Protein AF-A0A1V1SZN3-F1 (afdb_monomer_lite)

Sequence (532 aa):
MAAAAGGSQAEHDRIVGGAGKQHTEREWNAMYPHIVRLYLGEQRILEEVMQIMETRYNFKATQSMYKKRIGRWQLHKYRRRKRPDQERAHSGEAGVEGIQIARRHDVALVPIVPRTSAATLPTQLTDVEIDQAAKILLSNMRQLTFMHKAPERGGAGAAEAVGLAPSGILAVSQLYVTFSLGSTLFAKGQGRLAGKAVRKAFLMLEDIIKNAHFGLDWLLLDLLYDFVTRGQEALYATLVAHLANVAGIVLPRHHPVNLIADQLLRYGRDDRGDVGTLLQRAYFSKVDAVQSDPEVRATLAAQNRRVREVLIPDNPPENMDEEISLVIQGIKATHYEVESQKGWAQKKRRRPQPKKPPSPPSSSSPSSSSSSSSSSSPSPPPPPPPFSPVPSFASISSAKHDNVLLPDFIQERTRRSLKRMAKPDPLTLGVADRLYFSEYSPELGEIYKLKARTYAHQRYGEWRAAARLQREMLAVMREKTAMDFWGIIRELWALEKLLVKTGAEAHELEAVRVEANERARALLDDIPDDAP

Secondary structure (DSSP, 8-state):
-------SSSSTTS-------PPPHHHHHHHHHHHHIIIIIS---HHHHHHHHHHHH-----HHHHHHHHHHTT--TT-----STTSSS----------------------------------PPPHHHHHHHHHHHHHHHHHHHHHT---S-STTHHHHHTT-SHHHHHHHHHHHHHHHHHHHHHHTT-HHHHHHHHHHHHHHHHHHHHH--TTHHHHHHHHHHHHHHTT-HHHHHHHHHHHHHHHHHHS-TT-HHHHHHHHHHHHHH-TTS-HHHHHHHHHHHHHHHHHH-HHHHHHHHHHHHHHHHHHS-SS--TT--HHHHHHHHHHHHHHHHHHHHHHHHHHHHTSPPPPPPPPPPPP--------------PPPPPPPPP---PPPP------PPP-----HHHHHHHHHHHHHSS---HHHHHHHHHHTTTTS-HHHHHHHHHHHHHHHHHHTT-HHHHHHHHHHHHHHHHHH-TT-HHHHHHHHHHHHHHHHHHT--HHHHHHHHHHHHHHHHHHHTTS-TT--

Structure (mmCIF, N/CA/C/O backbone):
data_AF-A0A1V1SZN3-F1
#
_entry.id   AF-A0A1V1SZN3-F1
#
loop_
_atom_site.group_PDB
_atom_site.id
_atom_site.type_symbol
_atom_site.label_atom_id
_atom_site.label_alt_id
_atom_site.label_comp_id
_atom_site.label_asym_id
_atom_site.label_entity_id
_atom_site.label_seq_id
_atom_site.pdbx_PDB_ins_code
_atom_site.Cartn_x
_atom_site.Cartn_y
_atom_site.Cartn_z
_atom_site.occupancy
_atom_site.B_iso_or_equiv
_atom_site.auth_seq_id
_atom_site.auth_comp_id
_atom_site.auth_asym_id
_atom_site.auth_atom_id
_atom_site.pdbx_PDB_model_num
ATOM 1 N N . MET A 1 1 ? 39.171 58.453 -59.959 1.00 40.62 1 MET A N 1
ATOM 2 C CA . MET A 1 1 ? 39.992 57.791 -58.923 1.00 40.62 1 MET A CA 1
ATOM 3 C C . MET A 1 1 ? 39.101 57.452 -57.745 1.00 40.62 1 MET A C 1
ATOM 5 O O . MET A 1 1 ? 38.942 58.248 -56.833 1.00 40.62 1 MET A O 1
ATOM 9 N N . ALA A 1 2 ? 38.450 56.298 -57.852 1.00 42.59 2 ALA A N 1
ATOM 10 C CA . ALA A 1 2 ? 37.610 55.695 -56.831 1.00 42.59 2 ALA A CA 1
ATOM 11 C C . ALA A 1 2 ? 38.363 54.498 -56.245 1.00 42.59 2 ALA A C 1
ATOM 13 O O . ALA A 1 2 ? 39.015 53.794 -57.013 1.00 42.59 2 ALA A O 1
ATOM 14 N N . ALA A 1 3 ? 38.247 54.304 -54.930 1.00 43.25 3 ALA A N 1
ATOM 15 C CA . ALA A 1 3 ? 38.244 53.028 -54.203 1.00 43.25 3 ALA A CA 1
ATOM 16 C C . ALA A 1 3 ? 38.846 53.228 -52.807 1.00 43.25 3 ALA A C 1
ATOM 18 O O . ALA A 1 3 ? 40.047 53.440 -52.691 1.00 43.25 3 ALA A O 1
ATOM 19 N N . ALA A 1 4 ? 38.008 53.136 -51.772 1.00 45.41 4 ALA A N 1
ATOM 20 C CA . ALA A 1 4 ? 38.314 52.488 -50.491 1.00 45.41 4 ALA A CA 1
ATOM 21 C C . ALA A 1 4 ? 37.190 52.786 -49.489 1.00 45.41 4 ALA A C 1
ATOM 23 O O . ALA A 1 4 ? 37.090 53.909 -49.011 1.00 45.41 4 ALA A O 1
ATOM 24 N N . ALA A 1 5 ? 36.360 51.781 -49.194 1.00 48.09 5 ALA A N 1
ATOM 25 C CA . ALA A 1 5 ? 35.774 51.511 -47.873 1.00 48.09 5 ALA A CA 1
ATOM 26 C C . ALA A 1 5 ? 34.674 50.449 -48.029 1.00 48.09 5 ALA A C 1
ATOM 28 O O . ALA A 1 5 ? 33.512 50.758 -48.274 1.00 48.09 5 ALA A O 1
ATOM 29 N N . GLY A 1 6 ? 35.049 49.179 -47.910 1.00 48.16 6 GLY A N 1
ATOM 30 C CA . GLY A 1 6 ? 34.102 48.071 -47.918 1.00 48.16 6 GLY A CA 1
ATOM 31 C C . GLY A 1 6 ? 34.763 46.815 -47.379 1.00 48.16 6 GLY A C 1
ATOM 32 O O . GLY A 1 6 ? 35.391 46.085 -48.134 1.00 48.16 6 GLY A O 1
ATOM 33 N N . GLY A 1 7 ? 34.646 46.586 -46.071 1.00 49.84 7 GLY A N 1
ATOM 34 C CA . GLY A 1 7 ? 35.107 45.345 -45.452 1.00 49.84 7 GLY A CA 1
ATOM 35 C C . GLY A 1 7 ? 35.370 45.473 -43.958 1.00 49.84 7 GLY A C 1
ATOM 36 O O . GLY A 1 7 ? 36.522 45.584 -43.569 1.00 49.84 7 GLY A O 1
ATOM 37 N N . SER A 1 8 ? 34.323 45.465 -43.123 1.00 50.91 8 SER A N 1
ATOM 38 C CA . SER A 1 8 ? 34.478 45.170 -41.683 1.00 50.91 8 SER A CA 1
ATOM 39 C C . SER A 1 8 ? 33.163 44.806 -40.969 1.00 50.91 8 SER A C 1
ATOM 41 O O . SER A 1 8 ? 32.976 45.157 -39.806 1.00 50.91 8 SER A O 1
ATOM 43 N N . GLN A 1 9 ? 32.224 44.124 -41.638 1.00 47.38 9 GLN A N 1
ATOM 44 C CA . GLN A 1 9 ? 30.941 43.747 -41.009 1.00 47.38 9 GLN A CA 1
ATOM 45 C C . GLN A 1 9 ? 30.535 42.277 -41.205 1.00 47.38 9 GLN A C 1
ATOM 47 O O . GLN A 1 9 ? 29.519 41.855 -40.672 1.00 47.38 9 GLN A O 1
ATOM 52 N N . ALA A 1 10 ? 31.345 41.471 -41.902 1.00 50.91 10 ALA A N 1
ATOM 53 C CA . ALA A 1 10 ? 31.041 40.058 -42.166 1.00 50.91 10 ALA A CA 1
ATOM 54 C C . ALA A 1 10 ? 31.707 39.062 -41.191 1.00 50.91 10 ALA A C 1
ATOM 56 O O . ALA A 1 10 ? 31.451 37.865 -41.282 1.00 50.91 10 ALA A O 1
ATOM 57 N N . GLU A 1 11 ? 32.551 39.520 -40.260 1.00 48.78 11 GLU A N 1
ATOM 58 C CA . GLU A 1 11 ? 33.370 38.621 -39.426 1.00 48.78 11 GLU A CA 1
ATOM 59 C C . GLU A 1 11 ? 32.968 38.590 -37.941 1.00 48.78 11 GLU A C 1
ATOM 61 O O . GLU A 1 11 ? 33.435 37.737 -37.192 1.00 48.78 11 GLU A O 1
ATOM 66 N N . HIS A 1 12 ? 32.017 39.433 -37.520 1.00 48.44 12 HIS A N 1
ATOM 67 C CA . HIS A 1 12 ? 31.543 39.464 -36.130 1.00 48.44 12 HIS A CA 1
ATOM 68 C C . HIS A 1 12 ? 30.348 38.525 -35.836 1.00 48.44 12 HIS A C 1
ATOM 70 O O . HIS A 1 12 ? 29.972 38.370 -34.675 1.00 48.44 12 HIS A O 1
ATOM 76 N N . ASP A 1 13 ? 29.812 37.832 -36.851 1.00 46.72 13 ASP A N 1
ATOM 77 C CA . ASP A 1 13 ? 28.660 36.913 -36.734 1.00 46.72 13 ASP A CA 1
ATOM 78 C C . ASP A 1 13 ? 29.035 35.420 -36.609 1.00 46.72 13 ASP A C 1
ATOM 80 O O . ASP A 1 13 ? 28.163 34.552 -36.555 1.00 46.72 13 ASP A O 1
ATOM 84 N N . ARG A 1 14 ? 30.329 35.067 -36.537 1.00 50.72 14 ARG A N 1
ATOM 85 C CA . ARG A 1 14 ? 30.769 33.655 -36.452 1.00 50.72 14 ARG A CA 1
ATOM 86 C C . ARG A 1 14 ? 31.012 33.115 -35.041 1.00 50.72 14 ARG A C 1
ATOM 88 O O . ARG A 1 14 ? 31.326 31.935 -34.907 1.00 50.72 14 ARG A O 1
ATOM 95 N N . ILE A 1 15 ? 30.839 33.921 -33.991 1.00 49.69 15 ILE A N 1
ATOM 96 C CA . ILE A 1 15 ? 31.131 33.510 -32.606 1.00 49.69 15 ILE A CA 1
ATOM 97 C C . ILE A 1 15 ? 29.979 33.898 -31.668 1.00 49.69 15 ILE A C 1
ATOM 99 O O . ILE A 1 15 ? 30.149 34.647 -30.714 1.00 49.69 15 ILE A O 1
ATOM 103 N N . VAL A 1 16 ? 28.780 33.369 -31.921 1.00 50.97 16 VAL A N 1
ATOM 104 C CA . VAL A 1 16 ? 27.749 33.223 -30.880 1.00 50.97 16 VAL A CA 1
ATOM 105 C C . VAL A 1 16 ? 27.277 31.776 -30.906 1.00 50.97 16 VAL A C 1
ATOM 107 O O . VAL A 1 16 ? 26.488 31.349 -31.748 1.00 50.97 16 VAL A O 1
ATOM 110 N N . GLY A 1 17 ? 27.852 30.990 -29.999 1.00 42.97 17 GLY A N 1
ATOM 111 C CA . GLY A 1 17 ? 27.569 29.576 -29.831 1.00 42.97 17 GLY A CA 1
ATOM 112 C C . GLY A 1 17 ? 26.114 29.322 -29.446 1.00 42.97 17 GLY A C 1
ATOM 113 O O . GLY A 1 17 ? 25.672 29.675 -28.360 1.00 42.97 17 GLY A O 1
ATOM 114 N N . GLY A 1 18 ? 25.395 28.647 -30.340 1.00 49.62 18 GLY A N 1
ATOM 115 C CA . GLY A 1 18 ? 24.628 27.450 -29.998 1.00 49.62 18 GLY A CA 1
ATOM 116 C C . GLY A 1 18 ? 23.560 27.554 -28.910 1.00 49.62 18 GLY A C 1
ATOM 117 O O . GLY A 1 18 ? 23.353 26.574 -28.200 1.00 49.62 18 GLY A O 1
ATOM 118 N N . ALA A 1 19 ? 22.835 28.666 -28.792 1.00 57.47 19 ALA A N 1
ATOM 119 C CA . ALA A 1 19 ? 21.534 28.625 -28.132 1.00 57.47 19 ALA A CA 1
ATOM 120 C C . ALA A 1 19 ? 20.606 27.756 -28.998 1.00 57.47 19 ALA A C 1
ATOM 122 O O . ALA A 1 19 ? 20.165 28.175 -30.070 1.00 57.47 19 ALA A O 1
ATOM 123 N N . GLY A 1 20 ? 20.391 26.500 -28.591 1.00 70.88 20 GLY A N 1
ATOM 124 C CA . GLY A 1 20 ? 19.537 25.563 -29.319 1.00 70.88 20 GLY A CA 1
ATOM 125 C C . GLY A 1 20 ? 18.177 26.202 -29.590 1.00 70.88 20 GLY A C 1
ATOM 126 O O . GLY A 1 20 ? 17.504 26.622 -28.650 1.00 70.88 20 GLY A O 1
ATOM 127 N N . LYS A 1 21 ? 17.795 26.310 -30.872 1.00 82.69 21 LYS A N 1
ATOM 128 C CA . LYS A 1 21 ? 16.505 26.879 -31.283 1.00 82.69 21 LYS A CA 1
ATOM 129 C C . LYS A 1 21 ? 15.389 26.174 -30.512 1.00 82.69 21 LYS A C 1
ATOM 131 O O . LYS A 1 21 ? 15.192 24.967 -30.650 1.00 82.69 21 LYS A O 1
ATOM 136 N N . GLN A 1 22 ? 14.684 26.922 -29.669 1.00 89.44 22 GLN A N 1
ATOM 137 C CA . GLN A 1 22 ? 13.509 26.405 -28.984 1.00 89.44 22 GLN A CA 1
ATOM 138 C C . GLN A 1 22 ? 12.368 26.316 -29.996 1.00 89.44 22 GLN A C 1
ATOM 140 O O . GLN A 1 22 ? 11.978 27.316 -30.591 1.00 89.44 22 GLN A O 1
ATOM 145 N N . HIS A 1 23 ? 11.855 25.106 -30.200 1.00 96.31 23 HIS A N 1
ATOM 146 C CA . HIS A 1 23 ? 10.737 24.856 -31.102 1.00 96.31 23 HIS A CA 1
ATOM 147 C C . HIS A 1 23 ? 9.404 25.116 -30.409 1.00 96.31 23 HIS A C 1
ATOM 149 O O . HIS A 1 23 ? 9.168 24.621 -29.301 1.00 96.31 23 HIS A O 1
ATOM 155 N N . THR A 1 24 ? 8.518 25.854 -31.075 1.00 97.19 24 THR A N 1
ATOM 156 C CA . THR A 1 24 ? 7.179 26.143 -30.546 1.00 97.19 24 THR A CA 1
ATOM 157 C C . THR A 1 24 ? 6.295 24.892 -30.553 1.00 97.19 24 THR A C 1
ATOM 159 O O . THR A 1 24 ? 6.524 23.935 -31.295 1.00 97.19 24 THR A O 1
ATOM 162 N N . GLU A 1 25 ? 5.236 24.880 -29.739 1.00 94.50 25 GLU A N 1
ATOM 163 C CA . GLU A 1 25 ? 4.267 23.772 -29.699 1.00 94.50 25 GLU A CA 1
ATOM 164 C C . GLU A 1 25 ? 3.635 23.504 -31.075 1.00 94.50 25 GLU A C 1
ATOM 166 O O . GLU A 1 25 ? 3.441 22.351 -31.462 1.00 94.50 25 GLU A O 1
ATOM 171 N N . ARG A 1 26 ? 3.394 24.566 -31.852 1.00 96.56 26 ARG A N 1
ATOM 172 C CA . ARG A 1 26 ? 2.855 24.476 -33.211 1.00 96.56 26 ARG A CA 1
ATOM 173 C C . ARG A 1 26 ? 3.814 23.760 -34.166 1.00 96.56 26 ARG A C 1
ATOM 175 O O . ARG A 1 26 ? 3.364 22.927 -34.947 1.00 96.56 26 ARG A O 1
ATOM 182 N N . GLU A 1 27 ? 5.113 24.039 -34.079 1.00 97.31 27 GLU A N 1
ATOM 183 C CA . GLU A 1 27 ? 6.141 23.353 -34.877 1.00 97.31 27 GLU A CA 1
ATOM 184 C C . GLU A 1 27 ? 6.237 21.869 -34.513 1.00 97.31 27 GLU A C 1
ATOM 186 O O . GLU A 1 27 ? 6.250 21.011 -35.395 1.00 97.31 27 GLU A O 1
ATOM 191 N N . TRP A 1 28 ? 6.216 21.545 -33.216 1.00 98.00 28 TRP A N 1
ATOM 192 C CA . TRP A 1 28 ? 6.190 20.152 -32.765 1.00 98.00 28 TRP A CA 1
ATOM 193 C C . TRP A 1 28 ? 4.960 19.398 -33.264 1.00 98.00 28 TRP A C 1
ATOM 195 O O . TRP A 1 28 ? 5.074 18.243 -33.672 1.00 98.00 28 TRP A O 1
ATOM 205 N N . ASN A 1 29 ? 3.791 20.037 -33.247 1.00 96.12 29 ASN A N 1
ATOM 206 C CA . ASN A 1 29 ? 2.551 19.425 -33.715 1.00 96.12 29 ASN A CA 1
ATOM 207 C C . ASN A 1 29 ? 2.557 19.222 -35.237 1.00 96.12 29 ASN A C 1
ATOM 209 O O . ASN A 1 29 ? 2.057 18.205 -35.709 1.00 96.12 29 ASN A O 1
ATOM 213 N N . ALA A 1 30 ? 3.185 20.125 -35.998 1.00 97.88 30 ALA A N 1
ATOM 214 C CA . ALA A 1 30 ? 3.393 19.935 -37.433 1.00 97.88 30 ALA A CA 1
ATOM 215 C C . ALA A 1 30 ? 4.315 18.736 -37.732 1.00 97.88 30 ALA A C 1
ATOM 217 O O . ALA A 1 30 ? 4.103 18.020 -38.707 1.00 97.88 30 ALA A O 1
ATOM 218 N N . MET A 1 31 ? 5.316 18.484 -36.880 1.00 98.06 31 MET A N 1
ATOM 219 C CA . MET A 1 31 ? 6.270 17.377 -37.044 1.00 98.06 31 MET A CA 1
ATOM 220 C C . MET A 1 31 ? 5.790 16.033 -36.474 1.00 98.06 31 MET A C 1
ATOM 222 O O . MET A 1 31 ? 6.327 14.983 -36.838 1.00 98.06 31 MET A O 1
ATOM 226 N N . TYR A 1 32 ? 4.772 16.042 -35.611 1.00 97.62 32 TYR A N 1
ATOM 227 C CA . TYR A 1 32 ? 4.202 14.856 -34.965 1.00 97.62 32 TYR A CA 1
ATOM 228 C C . TYR A 1 32 ? 3.964 13.658 -35.907 1.00 97.62 32 TYR A C 1
ATOM 230 O O . TYR A 1 32 ? 4.505 12.586 -35.618 1.00 97.62 32 TYR A O 1
ATOM 238 N N . PRO A 1 33 ? 3.237 13.782 -37.040 1.00 97.94 33 PRO A N 1
ATOM 239 C CA . PRO A 1 33 ? 2.955 12.631 -37.903 1.00 97.94 33 PRO A CA 1
ATOM 240 C C . PRO A 1 33 ? 4.228 11.992 -38.476 1.00 97.94 33 PRO A C 1
ATOM 242 O O . PRO A 1 33 ? 4.305 10.769 -38.610 1.00 97.94 33 PRO A O 1
ATOM 245 N N . HIS A 1 34 ? 5.261 12.790 -38.761 1.00 98.31 34 HIS A N 1
ATOM 246 C CA . HIS A 1 34 ? 6.538 12.286 -39.264 1.00 98.31 34 HIS A CA 1
ATOM 247 C C . HIS A 1 34 ? 7.317 11.541 -38.177 1.00 98.31 34 HIS A C 1
ATOM 249 O O . HIS A 1 34 ? 7.819 10.446 -38.435 1.00 98.31 34 HIS A O 1
ATOM 255 N N . ILE A 1 35 ? 7.355 12.086 -36.956 1.00 97.94 35 ILE A N 1
ATOM 256 C CA . ILE A 1 35 ? 8.019 11.456 -35.808 1.00 97.94 35 ILE A CA 1
ATOM 257 C C . ILE A 1 35 ? 7.328 10.137 -35.446 1.00 97.94 35 ILE A C 1
ATOM 259 O O . ILE A 1 35 ? 8.010 9.133 -35.268 1.00 97.94 35 ILE A O 1
ATOM 263 N N . VAL A 1 36 ? 5.991 10.094 -35.401 1.00 97.62 36 VAL A N 1
ATOM 264 C CA . VAL A 1 36 ? 5.223 8.863 -35.131 1.00 97.62 36 VAL A CA 1
ATOM 265 C C . VAL A 1 36 ? 5.501 7.795 -36.186 1.00 97.62 36 VAL A C 1
ATOM 267 O O . VAL A 1 36 ? 5.771 6.643 -35.840 1.00 97.62 36 VAL A O 1
ATOM 270 N N . ARG A 1 37 ? 5.490 8.172 -37.471 1.00 97.94 37 ARG A N 1
ATOM 271 C CA . ARG A 1 37 ? 5.780 7.252 -38.578 1.00 97.94 37 ARG A CA 1
ATOM 272 C C . ARG A 1 37 ? 7.185 6.658 -38.463 1.00 97.94 37 ARG A C 1
ATOM 274 O O . ARG A 1 37 ? 7.330 5.449 -38.594 1.00 97.94 37 ARG A O 1
ATOM 281 N N . LEU A 1 38 ? 8.200 7.475 -38.177 1.00 97.81 38 LEU A N 1
ATOM 282 C CA . LEU A 1 38 ? 9.587 7.014 -38.041 1.00 97.81 38 LEU A CA 1
ATOM 283 C C . LEU A 1 38 ? 9.806 6.182 -36.763 1.00 97.81 38 LEU A C 1
ATOM 285 O O . LEU A 1 38 ? 10.445 5.133 -36.802 1.00 97.81 38 LEU A O 1
ATOM 289 N N . TYR A 1 39 ? 9.267 6.637 -35.631 1.00 96.50 39 TYR A N 1
ATOM 290 C CA . TYR A 1 39 ? 9.524 6.050 -34.315 1.00 96.50 39 TYR A CA 1
ATOM 291 C C . TYR A 1 39 ? 8.695 4.785 -34.049 1.00 96.50 39 TYR A C 1
ATOM 293 O O . TYR A 1 39 ? 9.243 3.778 -33.603 1.00 96.50 39 TYR A O 1
ATOM 301 N N . LEU A 1 40 ? 7.388 4.809 -34.339 1.00 92.75 40 LEU A N 1
ATOM 302 C CA . LEU A 1 40 ? 6.486 3.669 -34.120 1.00 92.75 40 LEU A CA 1
ATOM 303 C C . LEU A 1 40 ? 6.279 2.828 -35.380 1.00 92.75 40 LEU A C 1
ATOM 305 O O . LEU A 1 40 ? 6.277 1.601 -35.291 1.00 92.75 40 LEU A O 1
ATOM 309 N N . GLY A 1 41 ? 6.099 3.470 -36.537 1.00 93.50 41 GLY A N 1
ATOM 310 C CA . GLY A 1 41 ? 5.839 2.769 -37.798 1.00 93.50 41 GLY A CA 1
ATOM 311 C C . GLY A 1 41 ? 7.070 2.019 -38.306 1.00 93.50 41 GLY A C 1
ATOM 312 O O . GLY A 1 41 ? 7.027 0.810 -38.502 1.00 93.50 41 GLY A O 1
ATOM 313 N N . GLU A 1 42 ? 8.183 2.732 -38.468 1.00 96.06 42 GLU A N 1
ATOM 314 C CA . GLU A 1 42 ? 9.445 2.179 -38.978 1.00 96.06 42 GLU A CA 1
ATOM 315 C C . GLU A 1 42 ? 10.361 1.614 -37.880 1.00 96.06 42 GLU A C 1
ATOM 317 O O . GLU A 1 42 ? 11.400 1.040 -38.193 1.00 96.06 42 GLU A O 1
ATOM 322 N N . GLN A 1 43 ? 9.998 1.764 -36.600 1.00 93.31 43 GLN A N 1
ATOM 323 C CA . GLN A 1 43 ? 10.767 1.252 -35.456 1.00 93.31 43 GLN A CA 1
ATOM 324 C C . GLN A 1 43 ? 12.225 1.750 -35.400 1.00 93.31 43 GLN A C 1
ATOM 326 O O . GLN A 1 43 ? 13.096 1.085 -34.827 1.00 93.31 43 GLN A O 1
ATOM 331 N N . ARG A 1 44 ? 12.500 2.950 -35.925 1.00 96.12 44 ARG A N 1
ATOM 332 C CA . ARG A 1 44 ? 13.830 3.581 -35.888 1.00 96.12 44 ARG A CA 1
ATOM 333 C C . ARG A 1 44 ? 14.286 3.846 -34.452 1.00 96.12 44 ARG A C 1
ATOM 335 O O 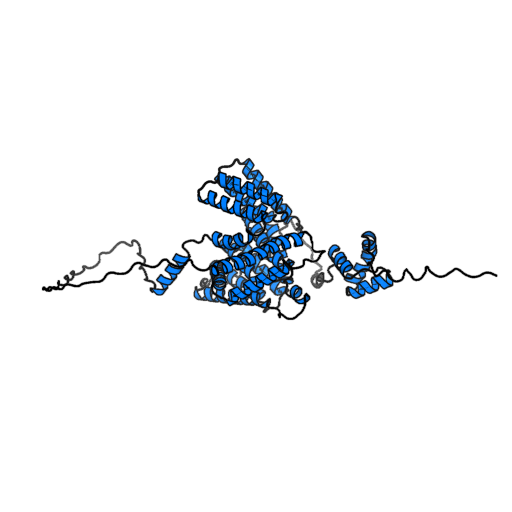. ARG A 1 44 ? 13.469 3.982 -33.530 1.00 96.12 44 ARG A O 1
ATOM 342 N N . ILE A 1 45 ? 15.596 3.870 -34.216 1.00 95.81 45 ILE A N 1
ATOM 343 C CA . ILE A 1 45 ? 16.129 4.348 -32.928 1.00 95.81 45 ILE A CA 1
ATOM 344 C C . ILE A 1 45 ? 16.067 5.876 -32.881 1.00 95.81 45 ILE A C 1
ATOM 346 O O . ILE A 1 45 ? 16.022 6.539 -33.913 1.00 95.81 45 ILE A O 1
ATOM 350 N N . LEU A 1 46 ? 16.039 6.452 -31.677 1.00 97.44 46 LEU A N 1
ATOM 351 C CA . LEU A 1 46 ? 15.817 7.891 -31.514 1.00 97.44 46 LEU A CA 1
ATOM 352 C C . LEU A 1 46 ? 16.857 8.748 -32.262 1.00 97.44 46 LEU A C 1
ATOM 354 O O . LEU A 1 46 ? 16.500 9.777 -32.823 1.00 97.44 46 LEU A O 1
ATOM 358 N N . GLU A 1 47 ? 18.113 8.308 -32.311 1.00 97.25 47 GLU A N 1
ATOM 359 C CA . GLU A 1 47 ? 19.192 8.999 -33.031 1.00 97.25 47 GLU A CA 1
ATOM 360 C C . GLU A 1 47 ? 18.948 9.049 -34.546 1.00 97.25 47 GLU A C 1
ATOM 362 O O . GLU A 1 47 ? 19.084 10.107 -35.155 1.00 97.25 47 GLU A O 1
ATOM 367 N N . GLU A 1 48 ? 18.484 7.949 -35.145 1.00 97.44 48 GLU A N 1
ATOM 368 C CA . GLU A 1 48 ? 18.102 7.913 -36.563 1.00 97.44 48 GLU A CA 1
ATOM 369 C C . GLU A 1 48 ? 16.902 8.821 -36.838 1.00 97.44 48 GLU A C 1
ATOM 371 O O . GLU A 1 48 ? 16.878 9.531 -37.842 1.00 97.44 48 GLU A O 1
ATOM 376 N N . VAL A 1 49 ? 15.907 8.834 -35.940 1.00 98.12 49 VAL A N 1
ATOM 377 C CA . VAL A 1 49 ? 14.761 9.749 -36.058 1.00 98.12 49 VAL A CA 1
ATOM 378 C C . VAL A 1 49 ? 15.251 11.195 -36.056 1.00 98.12 49 VAL A C 1
ATOM 380 O O . VAL A 1 49 ? 14.863 11.957 -36.935 1.00 98.12 49 VAL A O 1
ATOM 383 N N . MET A 1 50 ? 16.140 11.565 -35.130 1.00 98.12 50 MET A N 1
ATOM 384 C CA . MET A 1 50 ? 16.720 12.910 -35.072 1.00 98.12 50 MET A CA 1
ATOM 385 C C . MET A 1 50 ? 17.461 13.272 -36.361 1.00 98.12 50 MET A C 1
ATOM 387 O O . MET A 1 50 ? 17.219 14.341 -36.919 1.00 98.12 50 MET A O 1
ATOM 391 N N . GLN A 1 51 ? 18.303 12.371 -36.870 1.00 98.12 51 GLN A N 1
ATOM 392 C CA . GLN A 1 51 ? 19.062 12.594 -38.098 1.00 98.12 51 GLN A CA 1
ATOM 393 C C . GLN A 1 51 ? 18.143 12.754 -39.319 1.00 98.12 51 GLN A C 1
ATOM 395 O O . GLN A 1 51 ? 18.369 13.623 -40.162 1.00 98.12 51 GLN A O 1
ATOM 400 N N . ILE A 1 52 ? 17.075 11.958 -39.419 1.00 97.94 52 ILE A N 1
ATOM 401 C CA . ILE A 1 52 ? 16.091 12.061 -40.508 1.00 97.94 52 ILE A CA 1
ATOM 402 C C . ILE A 1 52 ? 15.293 13.365 -40.405 1.00 97.94 52 ILE A C 1
ATOM 404 O O . ILE A 1 52 ? 15.038 14.011 -41.422 1.00 97.94 52 ILE A O 1
ATOM 408 N N . MET A 1 53 ? 14.908 13.769 -39.194 1.00 98.19 53 MET A N 1
ATOM 409 C CA . MET A 1 53 ? 14.189 15.022 -38.962 1.00 98.19 53 MET A CA 1
ATOM 410 C C . MET A 1 53 ? 15.049 16.247 -39.290 1.00 98.19 53 MET A C 1
ATOM 412 O O . MET A 1 53 ? 14.556 17.182 -39.921 1.00 98.19 53 MET A O 1
ATOM 416 N N . GLU A 1 54 ? 16.341 16.215 -38.958 1.00 97.44 54 GLU A N 1
ATOM 417 C CA . GLU A 1 54 ? 17.289 17.269 -39.324 1.00 97.44 54 GLU A CA 1
ATOM 418 C C . GLU A 1 54 ? 17.523 17.310 -40.843 1.00 97.44 54 GLU A C 1
ATOM 420 O O . GLU A 1 54 ? 17.425 18.371 -41.448 1.00 97.44 54 GLU A O 1
ATOM 425 N N . THR A 1 55 ? 17.757 16.164 -41.487 1.00 97.81 55 THR A N 1
ATOM 426 C CA . THR A 1 55 ? 18.122 16.118 -42.917 1.00 97.81 55 THR A CA 1
ATOM 427 C C . THR A 1 55 ? 16.953 16.337 -43.875 1.00 97.81 55 THR A C 1
ATOM 429 O O . THR A 1 55 ? 17.126 16.990 -44.899 1.00 97.81 55 THR A O 1
ATOM 432 N N . ARG A 1 56 ? 15.764 15.791 -43.584 1.00 97.94 56 ARG A N 1
ATOM 433 C CA . ARG A 1 56 ? 14.618 15.829 -44.514 1.00 97.94 56 ARG A CA 1
ATOM 434 C C . ARG A 1 56 ? 13.610 16.924 -44.208 1.00 97.94 56 ARG A C 1
ATOM 436 O O . ARG A 1 56 ? 12.950 17.404 -45.121 1.00 97.94 56 ARG A O 1
ATOM 443 N N . TYR A 1 57 ? 13.476 17.287 -42.936 1.00 97.00 57 TYR A N 1
ATOM 444 C CA . TYR A 1 57 ? 12.467 18.241 -42.473 1.00 97.00 57 TYR A CA 1
ATOM 445 C C . TYR A 1 57 ? 13.092 19.523 -41.909 1.00 97.00 57 TYR A C 1
ATOM 447 O O . TYR A 1 57 ? 12.363 20.408 -41.471 1.00 97.00 57 TYR A O 1
ATOM 455 N N . ASN A 1 58 ? 14.431 19.634 -41.926 1.00 96.75 58 ASN A N 1
ATOM 456 C CA . ASN A 1 58 ? 15.192 20.753 -41.366 1.00 96.75 58 ASN A CA 1
ATOM 457 C C . ASN A 1 58 ? 14.804 21.073 -39.907 1.00 96.75 58 ASN A C 1
ATOM 459 O O . ASN A 1 58 ? 14.807 22.227 -39.475 1.00 96.75 58 ASN A O 1
ATOM 463 N N . PHE A 1 59 ? 14.429 20.039 -39.149 1.00 97.19 59 PHE A N 1
ATOM 464 C CA . PHE A 1 59 ? 13.929 20.158 -37.786 1.00 97.19 59 PHE A CA 1
ATOM 465 C C . PHE A 1 59 ? 14.986 19.661 -36.795 1.00 97.19 59 PHE A C 1
ATOM 467 O O . PHE A 1 59 ? 15.091 18.468 -36.492 1.00 97.19 59 PHE A O 1
ATOM 474 N N . LYS A 1 60 ? 15.805 20.601 -36.312 1.00 97.12 60 LYS A N 1
ATOM 475 C CA . LYS A 1 60 ? 16.956 20.337 -35.444 1.00 97.12 60 LYS A CA 1
ATOM 476 C C . LYS A 1 60 ? 16.616 20.576 -33.973 1.00 97.12 60 LYS A C 1
ATOM 478 O O . LYS A 1 60 ? 16.682 21.702 -33.493 1.00 97.12 60 LYS A O 1
ATOM 483 N N . ALA A 1 61 ? 16.352 19.497 -33.241 1.00 96.38 61 ALA A N 1
ATOM 484 C CA . ALA A 1 61 ? 16.115 19.531 -31.799 1.00 96.38 61 ALA A CA 1
ATOM 485 C C . ALA A 1 61 ? 17.074 18.595 -31.050 1.00 96.38 61 ALA A C 1
ATOM 487 O O . ALA A 1 61 ? 17.597 17.637 -31.618 1.00 96.38 61 ALA A O 1
ATOM 488 N N . THR A 1 62 ? 17.300 18.854 -29.761 1.00 96.00 62 THR A N 1
ATOM 489 C CA . THR A 1 62 ? 18.154 17.995 -28.927 1.00 96.00 62 THR A CA 1
ATOM 490 C C . THR A 1 62 ? 17.447 16.686 -28.563 1.00 96.00 62 THR A C 1
ATOM 492 O O . THR A 1 62 ? 16.217 16.611 -28.516 1.00 96.00 62 THR A O 1
ATOM 495 N N . GLN A 1 63 ? 18.219 15.647 -28.232 1.00 96.94 63 GLN A N 1
ATOM 496 C CA . GLN A 1 63 ? 17.671 14.345 -27.831 1.00 96.94 63 GLN A CA 1
ATOM 497 C C . GLN A 1 63 ? 16.742 14.455 -26.610 1.00 96.94 63 GLN A C 1
ATOM 499 O O . GLN A 1 63 ? 15.719 13.776 -26.549 1.00 96.94 63 GLN A O 1
ATOM 504 N N . SER A 1 64 ? 17.062 15.347 -25.664 1.00 95.25 64 SER A N 1
ATOM 505 C CA . SER A 1 64 ? 16.226 15.626 -24.488 1.00 95.25 64 SER A CA 1
ATOM 506 C C . SER A 1 64 ? 14.855 16.189 -24.880 1.00 95.25 64 SER A C 1
ATOM 508 O O . SER A 1 64 ? 13.829 15.723 -24.384 1.00 95.25 64 SER A O 1
ATOM 510 N N . MET A 1 65 ? 14.810 17.118 -25.843 1.00 96.44 65 MET A N 1
ATOM 511 C CA . MET A 1 65 ? 13.549 17.679 -26.339 1.00 96.44 65 MET A CA 1
ATOM 512 C C . MET A 1 65 ? 12.677 16.610 -27.003 1.00 96.44 65 MET A C 1
ATOM 514 O O . MET A 1 65 ? 11.482 16.546 -26.718 1.00 96.44 65 MET A O 1
ATOM 518 N N . TYR A 1 66 ? 13.269 15.728 -27.816 1.00 97.44 66 TYR A N 1
ATOM 519 C CA . TYR A 1 66 ? 12.536 14.596 -28.385 1.00 97.44 66 TYR A CA 1
ATOM 520 C C . TYR A 1 66 ? 12.012 13.645 -27.307 1.00 97.44 66 TYR A C 1
ATOM 522 O O . TYR A 1 66 ? 10.838 13.293 -27.352 1.00 97.44 66 TYR A O 1
ATOM 530 N N . LYS A 1 67 ? 12.835 13.255 -26.321 1.00 96.06 67 LYS A N 1
ATOM 531 C CA . LYS A 1 67 ? 12.401 12.380 -25.214 1.00 96.06 67 LYS A CA 1
ATOM 532 C C . LYS A 1 67 ? 11.225 12.994 -24.452 1.00 96.06 67 LYS A C 1
ATOM 534 O O . LYS A 1 67 ? 10.210 12.328 -24.261 1.00 96.06 67 LYS A O 1
ATOM 539 N N . LYS A 1 68 ? 11.323 14.282 -24.101 1.00 95.56 68 LYS A N 1
ATOM 540 C CA . LYS A 1 68 ? 10.251 15.029 -23.426 1.00 95.56 68 LYS A CA 1
ATOM 541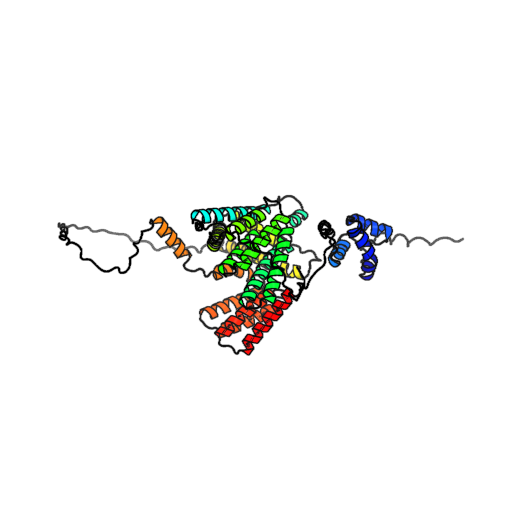 C C . LYS A 1 68 ? 8.967 15.049 -24.261 1.00 95.56 68 LYS A C 1
ATOM 543 O O . LYS A 1 68 ? 7.881 14.841 -23.723 1.00 95.56 68 LYS A O 1
ATOM 548 N N . ARG A 1 69 ? 9.073 15.262 -25.578 1.00 97.12 69 ARG A N 1
ATOM 549 C CA . ARG A 1 69 ? 7.906 15.320 -26.472 1.00 97.12 69 ARG A CA 1
ATOM 550 C C . ARG A 1 69 ? 7.267 13.948 -26.708 1.00 97.12 69 ARG A C 1
ATOM 552 O O . ARG A 1 69 ? 6.051 13.834 -26.610 1.00 97.12 69 ARG A O 1
ATOM 559 N N . ILE A 1 70 ? 8.071 12.908 -26.932 1.00 96.56 70 ILE A N 1
ATOM 560 C CA . ILE A 1 70 ? 7.630 11.508 -27.070 1.00 96.56 70 ILE A CA 1
ATOM 561 C C . ILE A 1 70 ? 6.912 11.038 -25.798 1.00 96.56 70 ILE A C 1
ATOM 563 O O . ILE A 1 70 ? 5.854 10.419 -25.902 1.00 96.56 70 ILE A O 1
ATOM 567 N N . GLY A 1 71 ? 7.437 11.387 -24.615 1.00 92.56 71 GLY A N 1
ATOM 568 C CA . GLY A 1 71 ? 6.790 11.113 -23.328 1.00 92.56 71 GLY A CA 1
ATOM 569 C C . GLY A 1 71 ? 5.441 11.821 -23.187 1.00 92.56 71 GLY A C 1
ATOM 570 O O . GLY A 1 71 ? 4.445 11.181 -22.863 1.00 92.56 71 GLY A O 1
ATOM 571 N N . ARG A 1 72 ? 5.370 13.115 -23.533 1.00 93.25 72 ARG A N 1
ATOM 572 C CA . ARG A 1 72 ? 4.111 13.884 -23.513 1.00 93.25 72 ARG A CA 1
ATOM 573 C C . ARG A 1 72 ? 3.057 13.334 -24.482 1.00 93.25 72 ARG A C 1
ATOM 575 O O . ARG A 1 72 ? 1.869 13.434 -24.205 1.00 93.25 72 ARG A O 1
ATOM 582 N N . TRP A 1 73 ? 3.480 12.744 -25.598 1.00 96.19 73 TRP A N 1
ATOM 583 C CA . TRP A 1 73 ? 2.598 12.082 -26.564 1.00 96.19 73 TRP A CA 1
ATOM 584 C C . TRP A 1 73 ? 2.290 10.614 -26.236 1.00 96.19 73 TRP A C 1
ATOM 586 O O . TRP A 1 73 ? 1.583 9.971 -27.010 1.00 96.19 73 TRP A O 1
ATOM 596 N N . GLN A 1 74 ? 2.825 10.074 -25.134 1.00 91.44 74 GLN A N 1
ATOM 597 C CA . GLN A 1 74 ? 2.657 8.674 -24.720 1.00 91.44 74 GLN A CA 1
ATOM 598 C C . GLN A 1 74 ? 3.015 7.663 -25.832 1.00 91.44 74 GLN A C 1
ATOM 600 O O . GLN A 1 74 ? 2.393 6.608 -25.986 1.00 91.44 74 GLN A O 1
ATOM 605 N N . LEU A 1 75 ? 4.028 7.980 -26.647 1.00 90.44 75 LEU A N 1
ATOM 606 C CA . LEU A 1 75 ? 4.473 7.104 -27.732 1.00 90.44 75 LEU A CA 1
ATOM 607 C C . LEU A 1 75 ? 5.413 6.028 -27.178 1.00 90.44 75 LEU A C 1
ATOM 609 O O . LEU A 1 75 ? 6.620 6.230 -27.055 1.00 90.44 75 LEU A O 1
ATOM 613 N N . HIS A 1 76 ? 4.868 4.853 -26.872 1.00 88.38 76 HIS A N 1
ATOM 614 C CA . HIS A 1 76 ? 5.651 3.711 -26.402 1.00 88.38 76 HIS A CA 1
ATOM 615 C C . HIS A 1 76 ? 6.030 2.788 -27.571 1.00 88.38 76 HIS A C 1
ATOM 617 O O . HIS A 1 76 ? 5.162 2.157 -28.177 1.00 88.38 76 HIS A O 1
ATOM 623 N N . LYS A 1 77 ? 7.338 2.667 -27.863 1.00 82.19 77 LYS A N 1
ATOM 624 C CA . LYS A 1 77 ? 7.887 1.810 -28.941 1.00 82.19 77 LYS A CA 1
ATOM 625 C C . LYS A 1 77 ? 7.461 0.342 -28.814 1.00 82.19 77 LYS A C 1
ATOM 627 O O . LYS A 1 77 ? 7.263 -0.341 -29.815 1.00 82.19 77 LYS A O 1
ATOM 632 N N . TYR A 1 78 ? 7.235 -0.108 -27.582 1.00 72.38 78 TYR A N 1
ATOM 633 C CA . TYR A 1 78 ? 6.818 -1.466 -27.250 1.00 72.38 78 TYR A CA 1
ATOM 634 C C . TYR A 1 78 ? 5.412 -1.492 -26.653 1.00 72.38 78 TYR A C 1
ATOM 636 O O . TYR A 1 78 ? 5.201 -1.950 -25.532 1.00 72.38 78 TYR A O 1
ATOM 644 N N . ARG A 1 79 ? 4.405 -1.059 -27.416 1.00 52.84 79 ARG A N 1
ATOM 645 C CA . ARG A 1 79 ? 3.060 -1.595 -27.186 1.00 52.84 79 ARG A CA 1
ATOM 646 C C . ARG A 1 79 ? 3.122 -3.056 -27.621 1.00 52.84 79 ARG A C 1
ATOM 648 O O . ARG A 1 79 ? 3.193 -3.323 -28.819 1.00 52.84 79 ARG A O 1
ATOM 655 N N . ARG A 1 80 ? 3.216 -3.987 -26.658 1.00 45.75 80 ARG A N 1
ATOM 656 C CA . ARG A 1 80 ? 3.222 -5.440 -26.908 1.00 45.75 80 ARG A CA 1
ATOM 657 C C . ARG A 1 80 ? 2.200 -5.732 -28.006 1.00 45.75 80 ARG A C 1
ATOM 659 O O . ARG A 1 80 ? 1.005 -5.541 -27.791 1.00 45.75 80 ARG A O 1
ATOM 666 N N . ARG A 1 81 ? 2.674 -6.160 -29.182 1.00 39.09 81 ARG A N 1
ATOM 667 C CA . ARG A 1 81 ? 1.815 -6.736 -30.217 1.00 39.09 81 ARG A CA 1
ATOM 668 C C . ARG A 1 81 ? 1.033 -7.844 -29.523 1.00 39.09 81 ARG A C 1
ATOM 670 O O . ARG A 1 81 ? 1.614 -8.854 -29.130 1.00 39.09 81 ARG A O 1
ATOM 677 N N . LYS A 1 82 ? -0.265 -7.624 -29.324 1.00 46.50 82 LYS A N 1
ATOM 678 C CA . LYS A 1 82 ? -1.209 -8.693 -29.021 1.00 46.50 82 LYS A CA 1
ATOM 679 C C . LYS A 1 82 ? -1.038 -9.678 -30.178 1.00 46.50 82 LYS A C 1
ATOM 681 O O . LYS A 1 82 ? -1.254 -9.298 -31.328 1.00 46.50 82 LYS A O 1
ATOM 686 N N . ARG A 1 83 ? -0.480 -10.860 -29.901 1.00 36.50 83 ARG A N 1
ATOM 687 C CA . ARG A 1 83 ? -0.266 -11.902 -30.913 1.00 36.50 83 ARG A CA 1
ATOM 688 C C . ARG A 1 83 ? -1.621 -12.159 -31.591 1.00 36.50 83 ARG A C 1
ATOM 690 O O . ARG A 1 83 ? -2.556 -12.491 -30.867 1.00 36.50 83 ARG A O 1
ATOM 697 N N . PRO A 1 84 ? -1.754 -12.019 -32.919 1.00 45.91 84 PRO A N 1
ATOM 698 C CA . PRO A 1 84 ? -3.000 -12.310 -33.628 1.00 45.91 84 PRO A CA 1
ATOM 699 C C . PRO A 1 84 ? -3.267 -13.822 -33.792 1.00 45.91 84 PRO A C 1
ATOM 701 O O . PRO A 1 84 ? -4.030 -14.231 -34.659 1.00 45.91 84 PRO A O 1
ATOM 704 N N . ASP A 1 85 ? -2.691 -14.677 -32.942 1.00 45.50 85 ASP A N 1
ATOM 705 C CA . ASP A 1 85 ? -2.806 -16.138 -33.062 1.00 45.50 85 ASP A CA 1
ATOM 706 C C . ASP A 1 85 ? -4.102 -16.705 -32.445 1.00 45.50 85 ASP A C 1
ATOM 708 O O . ASP A 1 85 ? -4.223 -17.913 -32.267 1.00 45.50 85 ASP A O 1
ATOM 712 N N . GLN A 1 86 ? -5.092 -15.859 -32.135 1.00 46.41 86 GLN A N 1
ATOM 713 C CA . GLN A 1 86 ? -6.357 -16.276 -31.514 1.00 46.41 86 GLN A CA 1
ATOM 714 C C . GLN A 1 86 ? -7.603 -16.015 -32.381 1.00 46.41 86 GLN A C 1
ATOM 716 O O . GLN A 1 86 ? -8.716 -16.056 -31.875 1.00 46.41 86 GLN A O 1
ATOM 721 N N . GLU A 1 87 ? -7.436 -15.793 -33.690 1.00 41.38 87 GLU A N 1
ATOM 722 C CA . GLU A 1 87 ? -8.561 -15.677 -34.644 1.00 41.38 87 GLU A CA 1
ATOM 723 C C . GLU A 1 87 ? -8.639 -16.822 -35.672 1.00 41.38 87 GLU A C 1
ATOM 725 O O . GLU A 1 87 ? -9.541 -16.845 -36.501 1.00 41.38 87 GLU A O 1
ATOM 730 N N . ARG A 1 88 ? -7.761 -17.836 -35.610 1.00 43.00 88 ARG A N 1
ATOM 731 C CA . ARG A 1 88 ? -7.803 -18.988 -36.541 1.00 43.00 88 ARG A CA 1
ATOM 732 C C . ARG A 1 88 ? -8.482 -20.256 -36.010 1.00 43.00 88 ARG A C 1
ATOM 734 O O . ARG A 1 88 ? -8.420 -21.281 -36.676 1.00 43.00 88 ARG A O 1
ATOM 741 N N . ALA A 1 89 ? -9.163 -20.203 -34.864 1.00 45.75 89 ALA A N 1
ATOM 742 C CA . ALA A 1 89 ? -9.834 -21.380 -34.294 1.00 45.75 89 ALA A CA 1
ATOM 743 C C . ALA A 1 89 ? -11.356 -21.460 -34.540 1.00 45.75 89 ALA A C 1
ATOM 745 O O . ALA A 1 89 ? -11.960 -22.463 -34.175 1.00 45.75 89 ALA A O 1
ATOM 746 N N . HIS A 1 90 ? -11.988 -20.469 -35.182 1.00 44.88 90 HIS A N 1
ATOM 747 C CA . HIS A 1 90 ? -13.436 -20.494 -35.441 1.00 44.88 90 HIS A CA 1
ATOM 748 C C . HIS A 1 90 ? -13.772 -20.151 -36.897 1.00 44.88 90 HIS A C 1
ATOM 750 O O . HIS A 1 90 ? -14.304 -19.093 -37.208 1.00 44.88 90 HIS A O 1
ATOM 756 N N . SER A 1 91 ? -13.462 -21.074 -37.807 1.00 43.91 91 SER A N 1
ATOM 757 C CA . SER A 1 91 ? -14.182 -21.185 -39.081 1.00 43.91 91 SER A CA 1
ATOM 758 C C . SER A 1 91 ? -14.306 -22.662 -39.437 1.00 43.91 91 SER A C 1
ATOM 760 O O . SER A 1 91 ? -13.390 -23.276 -39.971 1.00 43.91 91 SER A O 1
ATOM 762 N N . GLY A 1 92 ? -15.435 -23.246 -39.049 1.00 41.91 92 GLY A N 1
ATOM 763 C CA . GLY A 1 92 ? -15.748 -24.636 -39.331 1.00 41.91 92 GLY A CA 1
ATOM 764 C C . GLY A 1 92 ? -16.934 -25.111 -38.515 1.00 41.91 92 GLY A C 1
ATOM 765 O O . GLY A 1 92 ? -16.728 -25.807 -37.537 1.00 41.91 92 GLY A O 1
ATOM 766 N N . GLU A 1 93 ? -18.140 -24.691 -38.898 1.00 37.69 93 GLU A N 1
ATOM 767 C CA . GLU A 1 93 ? -19.303 -25.585 -38.989 1.00 37.69 93 GLU A CA 1
ATOM 768 C C . GLU A 1 93 ? -20.489 -24.827 -39.594 1.00 37.69 93 GLU A C 1
ATOM 770 O O . GLU A 1 93 ? -21.042 -23.891 -39.020 1.00 37.69 93 GLU A O 1
ATOM 775 N N . ALA A 1 94 ? -20.826 -25.220 -40.821 1.00 43.19 94 ALA A N 1
ATOM 776 C CA . ALA A 1 94 ? -22.048 -24.847 -41.502 1.00 43.19 94 ALA A CA 1
ATOM 777 C C . ALA A 1 94 ? -23.063 -25.983 -41.324 1.00 43.19 94 ALA A C 1
ATOM 779 O O . ALA A 1 94 ? -22.752 -27.130 -41.634 1.00 43.19 94 ALA A O 1
ATOM 780 N N . GLY A 1 95 ? -24.276 -25.618 -40.903 1.00 36.22 95 GLY A N 1
ATOM 781 C CA . GLY A 1 95 ? -25.488 -26.434 -40.999 1.00 36.22 95 GLY A CA 1
ATOM 782 C C . GLY A 1 95 ? -25.784 -27.277 -39.760 1.00 36.22 95 GLY A C 1
ATOM 783 O O . GLY A 1 95 ? -25.092 -28.244 -39.489 1.00 36.22 95 GLY A O 1
ATOM 784 N N . VAL A 1 96 ? -26.839 -26.946 -39.014 1.00 36.50 96 VAL A N 1
ATOM 785 C CA . VAL A 1 96 ? -28.213 -27.435 -39.232 1.00 36.50 96 VAL A CA 1
ATOM 786 C C . VAL A 1 96 ? -29.159 -26.608 -38.346 1.00 36.50 96 VAL A C 1
ATOM 788 O O . VAL A 1 96 ? -28.819 -26.196 -37.240 1.00 36.50 96 VAL A O 1
ATOM 791 N N . GLU A 1 97 ? -30.323 -26.302 -38.908 1.00 38.19 97 GLU A N 1
ATOM 792 C CA . GLU A 1 97 ? -31.416 -25.502 -38.362 1.00 38.19 97 GLU A CA 1
ATOM 793 C C . GLU A 1 97 ? -32.003 -26.034 -37.045 1.00 38.19 97 GLU A C 1
ATOM 795 O O . GLU A 1 97 ? -32.120 -27.241 -36.843 1.00 38.19 97 GLU A O 1
ATOM 800 N N . GLY A 1 98 ? -32.538 -25.113 -36.235 1.00 34.31 98 GLY A N 1
ATOM 801 C CA . GLY A 1 98 ? -33.757 -25.388 -35.476 1.00 34.31 98 GLY A CA 1
ATOM 802 C C . GLY A 1 98 ? -33.749 -25.023 -33.991 1.00 34.31 98 GLY A C 1
ATOM 803 O O . GLY A 1 98 ? -33.137 -25.698 -33.178 1.00 34.31 98 GLY A O 1
ATOM 804 N N . ILE A 1 99 ? -34.631 -24.070 -33.665 1.00 35.25 99 ILE A N 1
ATOM 805 C CA . ILE A 1 99 ? -35.438 -23.997 -32.430 1.00 35.25 99 ILE A CA 1
ATOM 806 C C . ILE A 1 99 ? -34.881 -23.145 -31.263 1.00 35.25 99 ILE A C 1
ATOM 808 O O . ILE A 1 99 ? -34.021 -23.543 -30.492 1.00 35.25 99 ILE A O 1
ATOM 812 N N . GLN A 1 100 ? -35.530 -21.975 -31.135 1.00 42.22 100 GLN A N 1
ATOM 813 C CA . GLN A 1 100 ? -35.911 -21.210 -29.933 1.00 42.22 100 GLN A CA 1
ATOM 814 C C . GLN A 1 100 ? -34.851 -20.913 -28.856 1.00 42.22 100 GLN A C 1
ATOM 816 O O . GLN A 1 100 ? -34.520 -21.753 -28.028 1.00 42.22 100 GLN A O 1
ATOM 821 N N . ILE A 1 101 ? -34.481 -19.629 -28.736 1.00 32.91 101 ILE A N 1
ATOM 822 C CA . ILE A 1 101 ? -33.851 -19.080 -27.527 1.00 32.91 101 ILE A CA 1
ATOM 823 C C . ILE A 1 101 ? -34.708 -17.940 -26.973 1.00 32.91 101 ILE A C 1
ATOM 825 O O . ILE A 1 101 ? -34.773 -16.837 -27.515 1.00 32.91 101 ILE A O 1
ATOM 829 N N . ALA A 1 102 ? -35.351 -18.242 -25.847 1.00 37.19 102 ALA A N 1
ATOM 830 C CA . ALA A 1 102 ? -35.783 -17.269 -24.865 1.00 37.19 102 ALA A CA 1
ATOM 831 C C . ALA A 1 102 ? -34.567 -16.731 -24.087 1.00 37.19 102 ALA A C 1
ATOM 833 O O . ALA A 1 102 ? -33.617 -17.454 -23.801 1.00 37.19 102 ALA A O 1
ATOM 834 N N . ARG A 1 103 ? -34.652 -15.444 -23.739 1.00 43.84 103 ARG A N 1
ATOM 835 C CA . ARG A 1 103 ? -33.853 -14.680 -22.763 1.00 43.84 103 ARG A CA 1
ATOM 836 C C . ARG A 1 103 ? -33.016 -15.510 -21.771 1.00 43.84 103 ARG A C 1
ATOM 838 O O . ARG A 1 103 ? -33.596 -16.221 -20.955 1.00 43.84 103 ARG A O 1
ATOM 845 N N . ARG A 1 104 ? -31.709 -15.217 -21.703 1.00 35.84 104 ARG A N 1
ATOM 846 C CA . ARG A 1 104 ? -30.936 -14.971 -20.461 1.00 35.84 104 ARG A CA 1
ATOM 847 C C . ARG A 1 104 ? -29.518 -14.490 -20.802 1.00 35.84 104 ARG A C 1
ATOM 849 O O . ARG A 1 104 ? -28.767 -15.192 -21.465 1.00 35.84 104 ARG A O 1
ATOM 856 N N . HIS A 1 105 ? -29.171 -13.288 -20.346 1.00 36.44 105 HIS A N 1
ATOM 857 C CA . HIS A 1 105 ? -27.786 -12.839 -20.226 1.00 36.44 105 HIS A CA 1
ATOM 858 C C . HIS A 1 105 ? -27.274 -13.293 -18.856 1.00 36.44 105 HIS A C 1
ATOM 860 O O . HIS A 1 105 ? -27.642 -12.690 -17.853 1.00 36.44 105 HIS A O 1
ATOM 866 N N . ASP A 1 106 ? -26.439 -14.331 -18.834 1.00 31.17 106 ASP A N 1
ATOM 867 C CA . ASP A 1 106 ? -25.556 -14.663 -17.715 1.00 31.17 106 ASP A CA 1
ATOM 868 C C . ASP A 1 106 ? -24.116 -14.649 -18.241 1.00 31.17 106 ASP A C 1
ATOM 870 O O . ASP A 1 106 ? -23.764 -15.362 -19.183 1.00 31.17 106 ASP A O 1
ATOM 874 N N . VAL A 1 107 ? -23.288 -13.786 -17.656 1.00 36.97 107 VAL A N 1
ATOM 875 C CA . VAL A 1 107 ? -21.846 -13.726 -17.905 1.00 36.97 107 VAL A CA 1
ATOM 876 C C . VAL A 1 107 ? -21.208 -14.882 -17.138 1.00 36.97 107 VAL A C 1
ATOM 878 O O . VAL A 1 107 ? -21.228 -14.905 -15.909 1.00 36.97 107 VAL A O 1
ATOM 881 N N . ALA A 1 108 ? -20.671 -15.860 -17.865 1.00 31.94 108 ALA A N 1
ATOM 882 C CA . ALA A 1 108 ? -20.063 -17.058 -17.301 1.00 31.94 108 ALA A CA 1
ATOM 883 C C . ALA A 1 108 ? -18.807 -16.725 -16.473 1.00 31.94 108 ALA A C 1
ATOM 885 O O . ALA A 1 108 ? -17.743 -16.411 -17.008 1.00 31.94 108 ALA A O 1
ATOM 886 N N . LEU A 1 109 ? -18.936 -16.853 -15.152 1.00 37.72 109 LEU A N 1
ATOM 887 C CA . LEU A 1 109 ? -17.830 -17.181 -14.260 1.00 37.72 109 LEU A CA 1
ATOM 888 C C . LEU A 1 109 ? -17.232 -18.521 -14.713 1.00 37.72 109 LEU A C 1
ATOM 890 O O . LEU A 1 109 ? -17.964 -19.468 -15.000 1.00 37.72 109 LEU A O 1
ATOM 894 N N . VAL A 1 110 ? -15.903 -18.595 -14.781 1.00 37.72 110 VAL A N 1
ATOM 895 C CA . VAL A 1 110 ? -15.163 -19.833 -15.068 1.00 37.72 110 VAL A CA 1
ATOM 896 C C . VAL A 1 110 ? -15.670 -20.943 -14.132 1.00 37.72 110 VAL A C 1
ATOM 898 O O . VAL A 1 110 ? -15.608 -20.758 -12.914 1.00 37.72 110 VAL A O 1
ATOM 901 N N . PRO A 1 111 ? -16.169 -22.085 -14.646 1.00 33.34 111 PRO A N 1
ATOM 902 C CA . PRO A 1 111 ? -16.641 -23.154 -13.788 1.00 33.34 111 PRO A CA 1
ATOM 903 C C . PRO A 1 111 ? -15.443 -23.790 -13.086 1.00 33.34 111 PRO A C 1
ATOM 905 O O . PRO A 1 111 ? -14.606 -24.454 -13.701 1.00 33.34 111 PRO A O 1
ATOM 908 N N . ILE A 1 112 ? -15.368 -23.578 -11.774 1.00 43.06 112 ILE A N 1
ATOM 909 C CA . ILE A 1 112 ? -14.560 -24.387 -10.867 1.00 43.06 112 ILE A CA 1
ATOM 910 C C . ILE A 1 112 ? -15.165 -25.790 -10.926 1.00 43.06 112 ILE A C 1
ATOM 912 O O . ILE A 1 112 ? -16.222 -26.041 -10.356 1.00 43.06 112 ILE A O 1
ATOM 916 N N . VAL A 1 113 ? -14.536 -26.692 -11.681 1.00 39.19 113 VAL A N 1
ATOM 917 C CA . VAL A 1 113 ? -14.951 -28.097 -11.758 1.00 39.19 113 VAL A CA 1
ATOM 918 C C . VAL A 1 113 ? -14.798 -28.712 -10.360 1.00 39.19 113 VAL A C 1
ATOM 920 O O . VAL A 1 113 ? -13.669 -28.771 -9.860 1.00 39.19 113 VAL A O 1
ATOM 923 N N . PRO A 1 114 ? -15.876 -29.196 -9.716 1.00 38.28 114 PRO A N 1
ATOM 924 C CA . PRO A 1 114 ? -15.744 -29.927 -8.470 1.00 38.28 114 PRO A CA 1
ATOM 925 C C . PRO A 1 114 ? -15.139 -31.294 -8.791 1.00 38.28 114 PRO A C 1
ATOM 927 O O . PRO A 1 114 ? -15.787 -32.169 -9.362 1.00 38.28 114 PRO A O 1
ATOM 930 N N . ARG A 1 115 ? -13.861 -31.480 -8.443 1.00 38.50 115 ARG A N 1
ATOM 931 C CA . ARG A 1 115 ? -13.251 -32.811 -8.389 1.00 38.50 115 ARG A CA 1
ATOM 932 C C . ARG A 1 115 ? -13.926 -33.588 -7.261 1.00 38.50 115 ARG A C 1
ATOM 934 O O . ARG A 1 115 ? -13.573 -33.432 -6.097 1.00 38.50 115 ARG A O 1
ATOM 941 N N . THR A 1 116 ? -14.878 -34.444 -7.613 1.00 41.81 116 THR A N 1
ATOM 942 C CA . THR A 1 116 ? -15.342 -35.545 -6.765 1.00 41.81 116 THR A CA 1
ATOM 943 C C . THR A 1 116 ? -14.209 -36.560 -6.612 1.00 41.81 116 THR A C 1
ATOM 945 O O . THR A 1 116 ? -14.133 -37.540 -7.348 1.00 41.81 116 THR A O 1
ATOM 948 N N . SER A 1 117 ? -13.296 -36.294 -5.677 1.00 47.44 117 SER A N 1
ATOM 949 C CA . SER A 1 117 ? -12.315 -37.260 -5.185 1.00 47.44 117 SER A CA 1
ATOM 950 C C . SER A 1 117 ? -12.714 -37.686 -3.777 1.00 47.44 117 SER A C 1
ATOM 952 O O . SER A 1 117 ? -13.016 -36.849 -2.931 1.00 47.44 117 SER A O 1
ATOM 954 N N . ALA A 1 118 ? -12.745 -39.001 -3.565 1.00 45.41 118 ALA A N 1
ATOM 955 C CA . ALA A 1 118 ? -13.150 -39.662 -2.334 1.00 45.41 118 ALA A CA 1
ATOM 956 C C . ALA A 1 118 ? -12.475 -39.077 -1.079 1.00 45.41 118 ALA A C 1
ATOM 958 O O . ALA A 1 118 ? -11.290 -38.741 -1.083 1.00 45.41 118 ALA A O 1
ATOM 959 N N . ALA A 1 119 ? -13.272 -38.967 -0.016 1.00 46.22 119 ALA A N 1
ATOM 960 C CA . ALA A 1 119 ? -12.955 -38.341 1.257 1.00 46.22 119 ALA A CA 1
ATOM 961 C C . ALA A 1 119 ? -11.819 -39.054 2.009 1.00 46.22 119 ALA A C 1
ATOM 963 O O . ALA A 1 119 ? -12.048 -39.971 2.795 1.00 46.22 119 ALA A O 1
ATOM 964 N N . THR A 1 120 ? -10.591 -38.584 1.816 1.00 54.91 120 THR A N 1
ATOM 965 C CA . THR A 1 120 ? -9.520 -38.737 2.803 1.00 54.91 120 THR A CA 1
ATOM 966 C C . THR A 1 120 ? -9.534 -37.479 3.663 1.00 54.91 120 THR A C 1
ATOM 968 O O . THR A 1 120 ? -9.391 -36.379 3.127 1.00 54.91 120 THR A O 1
ATOM 971 N N . LEU A 1 121 ? -9.754 -37.621 4.976 1.00 53.34 121 LEU A N 1
ATOM 972 C CA . LEU A 1 121 ? -9.733 -36.498 5.920 1.00 53.34 121 LEU A CA 1
ATOM 973 C C . LEU A 1 121 ? -8.452 -35.666 5.705 1.00 53.34 121 LEU A C 1
ATOM 975 O O . LEU A 1 121 ? -7.368 -36.251 5.625 1.00 53.34 121 LEU A O 1
ATOM 979 N N . PRO A 1 122 ? -8.549 -34.332 5.575 1.00 58.88 122 PRO A N 1
ATOM 980 C CA . PRO A 1 122 ? -7.382 -33.483 5.399 1.00 58.88 122 PRO A CA 1
ATOM 981 C C . PRO A 1 122 ? -6.492 -33.585 6.640 1.00 58.88 122 PRO A C 1
ATOM 983 O O . PRO A 1 122 ? -6.844 -33.092 7.710 1.00 58.88 122 PRO A O 1
ATOM 986 N N . THR A 1 123 ? -5.337 -34.241 6.509 1.00 67.81 123 THR A N 1
ATOM 987 C CA . THR A 1 123 ? -4.284 -34.193 7.525 1.00 67.81 123 THR A CA 1
ATOM 988 C C . THR A 1 123 ? -3.875 -32.733 7.686 1.00 67.81 123 THR A C 1
ATOM 990 O O . THR A 1 123 ? -3.342 -32.144 6.743 1.00 67.81 123 THR A O 1
ATOM 993 N N . GLN A 1 124 ? -4.186 -32.142 8.842 1.00 74.06 124 GLN A N 1
ATOM 994 C CA . GLN A 1 124 ? -3.733 -30.797 9.187 1.00 74.06 124 GLN A CA 1
ATOM 995 C C . GLN A 1 124 ? -2.204 -30.763 9.151 1.00 74.06 124 GLN A C 1
ATOM 997 O O . GLN A 1 124 ? -1.553 -31.700 9.619 1.00 74.06 124 GLN A O 1
ATOM 1002 N N . LEU A 1 125 ? -1.645 -29.694 8.585 1.00 78.81 125 LEU A N 1
ATOM 1003 C CA . LEU A 1 125 ? -0.206 -29.447 8.613 1.00 78.81 125 LEU A CA 1
ATOM 1004 C C . LEU A 1 125 ? 0.285 -29.411 10.063 1.00 78.81 125 LEU A C 1
ATOM 1006 O O . LEU A 1 125 ? -0.268 -28.712 10.911 1.00 78.81 125 LEU A O 1
ATOM 1010 N N . THR A 1 126 ? 1.345 -30.159 10.340 1.00 86.81 126 THR A N 1
ATOM 1011 C CA . THR A 1 126 ? 2.012 -30.137 11.640 1.00 86.81 126 THR A CA 1
ATOM 1012 C C . THR A 1 126 ? 2.739 -28.807 11.842 1.00 86.81 126 THR A C 1
ATOM 1014 O O . THR A 1 126 ? 3.208 -28.179 10.890 1.00 86.81 126 THR A O 1
ATOM 1017 N N . ASP A 1 127 ? 2.920 -28.390 13.098 1.00 86.50 127 ASP A N 1
ATOM 1018 C CA . ASP A 1 127 ? 3.673 -27.171 13.428 1.00 86.50 127 ASP A CA 1
ATOM 1019 C C . ASP A 1 127 ? 5.078 -27.142 12.809 1.00 86.50 127 ASP A C 1
ATOM 1021 O O . ASP A 1 127 ? 5.565 -26.077 12.427 1.00 86.50 127 ASP A O 1
ATOM 1025 N N . VAL A 1 128 ? 5.715 -28.310 12.683 1.00 86.44 128 VAL A N 1
ATOM 1026 C CA . VAL A 1 128 ? 7.048 -28.471 12.087 1.00 86.44 128 VAL A CA 1
ATOM 1027 C C . VAL A 1 128 ? 7.026 -28.164 10.589 1.00 86.44 128 VAL A C 1
ATOM 1029 O O . VAL A 1 128 ? 7.936 -27.508 10.080 1.00 86.44 128 VAL A O 1
ATOM 1032 N N . GLU A 1 129 ? 5.986 -28.600 9.878 1.00 89.75 129 GLU A N 1
ATOM 1033 C CA . GLU A 1 129 ? 5.822 -28.313 8.452 1.00 89.75 129 GLU A CA 1
ATOM 1034 C C . GLU A 1 129 ? 5.542 -26.827 8.212 1.00 89.75 129 GLU A C 1
ATOM 1036 O O . GLU A 1 129 ? 6.120 -26.245 7.294 1.00 89.75 129 GLU A O 1
ATOM 1041 N N . ILE A 1 130 ? 4.741 -26.185 9.073 1.00 89.94 130 ILE A N 1
ATOM 1042 C CA . ILE A 1 130 ? 4.488 -24.736 9.004 1.00 89.94 130 ILE A CA 1
ATOM 1043 C C . ILE A 1 130 ? 5.781 -23.946 9.242 1.00 89.94 130 ILE A C 1
ATOM 1045 O O . ILE A 1 130 ? 6.075 -23.001 8.508 1.00 89.94 130 ILE A O 1
ATOM 1049 N N . ASP A 1 131 ? 6.596 -24.341 10.223 1.00 89.88 131 ASP A N 1
ATOM 1050 C CA . ASP A 1 131 ? 7.896 -23.706 10.468 1.00 89.88 131 ASP A CA 1
ATOM 1051 C C . ASP A 1 131 ? 8.841 -23.858 9.278 1.00 89.88 131 ASP A C 1
ATOM 1053 O O . ASP A 1 131 ? 9.552 -22.918 8.910 1.00 89.88 131 ASP A O 1
ATOM 1057 N N . GLN A 1 132 ? 8.862 -25.038 8.659 1.00 92.44 132 GLN A N 1
ATOM 1058 C CA . GLN A 1 132 ? 9.679 -25.281 7.480 1.00 92.44 132 GLN A CA 1
ATOM 1059 C C . GLN A 1 132 ? 9.196 -24.448 6.287 1.00 92.44 132 GLN A C 1
ATOM 1061 O O . GLN A 1 132 ? 10.007 -23.827 5.600 1.00 92.44 132 GLN A O 1
ATOM 1066 N N . ALA A 1 133 ? 7.884 -24.369 6.078 1.00 91.38 133 ALA A N 1
ATOM 1067 C CA . ALA A 1 133 ? 7.261 -23.532 5.064 1.00 91.38 133 ALA A CA 1
ATOM 1068 C C . ALA A 1 133 ? 7.605 -22.047 5.254 1.00 91.38 133 ALA A C 1
ATOM 1070 O O . ALA A 1 133 ? 8.038 -21.390 4.305 1.00 91.38 133 ALA A O 1
ATOM 1071 N N . ALA A 1 134 ? 7.491 -21.534 6.485 1.00 93.25 134 ALA A N 1
ATOM 1072 C CA . ALA A 1 134 ? 7.826 -20.154 6.822 1.00 93.25 134 ALA A CA 1
ATOM 1073 C C . ALA A 1 134 ? 9.305 -19.853 6.541 1.00 93.25 134 ALA A C 1
ATOM 1075 O O . ALA A 1 134 ? 9.630 -18.821 5.952 1.00 93.25 134 ALA A O 1
ATOM 1076 N N . LYS A 1 135 ? 10.213 -20.771 6.901 1.00 92.88 135 LYS A N 1
ATOM 1077 C CA . LYS A 1 135 ? 11.651 -20.636 6.616 1.00 92.88 135 LYS A CA 1
ATOM 1078 C C . LYS A 1 135 ? 11.939 -20.582 5.121 1.00 92.88 135 LYS A C 1
ATOM 1080 O O . LYS A 1 135 ? 12.751 -19.764 4.692 1.00 92.88 135 LYS A O 1
ATOM 1085 N N . ILE A 1 136 ? 11.289 -21.434 4.331 1.00 94.50 136 ILE A N 1
ATOM 1086 C CA . ILE A 1 136 ? 11.461 -21.443 2.876 1.00 94.50 136 ILE A CA 1
ATOM 1087 C C . ILE A 1 136 ? 10.942 -20.125 2.275 1.00 94.50 136 ILE A C 1
ATOM 1089 O O . ILE A 1 136 ? 11.652 -19.500 1.486 1.00 94.50 136 ILE A O 1
ATOM 1093 N N . LEU A 1 137 ? 9.756 -19.667 2.688 1.00 94.06 137 LEU A N 1
ATOM 1094 C CA . LEU A 1 137 ? 9.178 -18.397 2.242 1.00 94.06 137 LEU A CA 1
ATOM 1095 C C . LEU A 1 137 ? 10.124 -17.222 2.533 1.00 94.06 137 LEU A C 1
ATOM 1097 O O . LEU A 1 137 ? 10.432 -16.430 1.642 1.00 94.06 137 LEU A O 1
ATOM 1101 N N . LEU A 1 138 ? 10.646 -17.149 3.760 1.00 92.69 138 LEU A N 1
ATOM 1102 C CA . LEU A 1 138 ? 11.597 -16.115 4.167 1.00 92.69 138 LEU A CA 1
ATOM 1103 C C . LEU A 1 138 ? 12.935 -16.215 3.442 1.00 92.69 138 LEU A C 1
ATOM 1105 O O . LEU A 1 138 ? 13.538 -15.188 3.145 1.00 92.69 138 LEU A O 1
ATOM 1109 N N . SER A 1 139 ? 13.398 -17.424 3.123 1.00 93.94 139 SER A N 1
ATOM 1110 C CA . SER A 1 139 ? 14.595 -17.614 2.305 1.00 93.94 139 SER A CA 1
ATOM 1111 C C . SER A 1 139 ? 14.408 -17.016 0.910 1.00 93.94 139 SER A C 1
ATOM 1113 O O . SER A 1 139 ? 15.272 -16.273 0.445 1.00 93.94 139 SER A O 1
ATOM 1115 N N . ASN A 1 140 ? 13.256 -17.249 0.275 1.00 93.69 140 ASN A N 1
ATOM 1116 C CA . ASN A 1 140 ? 12.947 -16.670 -1.032 1.00 93.69 140 ASN A CA 1
ATOM 1117 C C . ASN A 1 140 ? 12.777 -15.145 -0.962 1.00 93.69 140 ASN A C 1
ATOM 1119 O O . ASN A 1 140 ? 13.283 -14.433 -1.826 1.00 93.69 140 ASN A O 1
ATOM 1123 N N . MET A 1 141 ? 12.131 -14.620 0.084 1.00 90.69 141 MET A N 1
ATOM 1124 C CA . MET A 1 141 ? 12.049 -13.170 0.312 1.00 90.69 141 MET A CA 1
ATOM 1125 C C . MET A 1 141 ? 13.438 -12.558 0.496 1.00 90.69 141 MET A C 1
ATOM 1127 O O . MET A 1 141 ? 13.750 -11.562 -0.144 1.00 90.69 141 MET A O 1
ATOM 1131 N N . ARG A 1 142 ? 14.309 -13.208 1.276 1.00 89.06 142 ARG A N 1
ATOM 1132 C CA . ARG A 1 142 ? 15.705 -12.802 1.461 1.00 89.06 142 ARG A CA 1
ATOM 1133 C C . ARG A 1 142 ? 16.454 -12.779 0.124 1.00 89.06 142 ARG A C 1
ATOM 1135 O O . ARG A 1 142 ? 17.151 -11.810 -0.166 1.00 89.06 142 ARG A O 1
ATOM 1142 N N . GLN A 1 143 ? 16.299 -13.809 -0.710 1.00 89.69 143 GLN A N 1
ATOM 1143 C CA . GLN A 1 143 ? 16.878 -13.825 -2.060 1.00 89.69 143 GLN A CA 1
ATOM 1144 C C . GLN A 1 143 ? 16.375 -12.648 -2.902 1.00 89.69 143 GLN A C 1
ATOM 1146 O O . GLN A 1 143 ? 17.186 -11.990 -3.548 1.00 89.69 143 GLN A O 1
ATOM 1151 N N . LEU A 1 144 ? 15.076 -12.334 -2.845 1.00 88.00 144 LEU A N 1
ATOM 1152 C CA . LEU A 1 144 ? 14.498 -11.180 -3.536 1.00 88.00 144 LEU A CA 1
ATOM 1153 C C . LEU A 1 144 ? 15.115 -9.855 -3.060 1.00 88.00 144 LEU A C 1
ATOM 1155 O O . LEU A 1 144 ? 15.485 -9.034 -3.897 1.00 88.00 144 LEU A O 1
ATOM 1159 N N . THR A 1 145 ? 15.306 -9.665 -1.748 1.00 83.62 145 THR A N 1
ATOM 1160 C CA . THR A 1 145 ? 15.999 -8.486 -1.198 1.00 83.62 145 THR A CA 1
ATOM 1161 C C . THR A 1 145 ? 17.421 -8.368 -1.759 1.00 83.62 145 THR A C 1
ATOM 1163 O O . THR A 1 145 ? 17.872 -7.284 -2.131 1.00 83.62 145 THR A O 1
ATOM 1166 N N . PHE A 1 146 ? 18.145 -9.491 -1.830 1.00 83.25 146 PHE A N 1
ATOM 1167 C CA . PHE A 1 146 ? 19.555 -9.517 -2.222 1.00 83.25 146 PHE A CA 1
ATOM 1168 C C . PHE A 1 146 ? 19.802 -9.511 -3.729 1.00 83.25 146 PHE A C 1
ATOM 1170 O O . PHE A 1 146 ? 20.883 -9.091 -4.137 1.00 83.25 146 PHE A O 1
ATOM 1177 N N . MET A 1 147 ? 18.828 -9.889 -4.562 1.00 81.06 147 MET A N 1
ATOM 1178 C CA . MET A 1 147 ? 18.932 -9.757 -6.022 1.00 81.06 147 MET A CA 1
ATOM 1179 C C . MET A 1 147 ? 19.203 -8.312 -6.463 1.00 81.06 147 MET A C 1
ATOM 1181 O O . MET A 1 147 ? 19.854 -8.090 -7.480 1.00 81.06 147 MET A O 1
ATOM 1185 N N . HIS A 1 148 ? 18.786 -7.329 -5.661 1.00 68.12 148 HIS A N 1
ATOM 1186 C CA . HIS A 1 148 ? 19.020 -5.903 -5.910 1.00 68.12 148 HIS A CA 1
ATOM 1187 C C . HIS A 1 148 ? 20.416 -5.410 -5.492 1.00 68.12 148 HIS A C 1
ATOM 1189 O O . HIS A 1 148 ? 20.743 -4.229 -5.656 1.00 68.12 148 HIS A O 1
ATOM 1195 N N . LYS A 1 149 ? 21.294 -6.295 -4.993 1.00 64.81 149 LYS A N 1
ATOM 1196 C CA . LYS A 1 149 ? 22.736 -6.018 -4.876 1.00 64.81 149 LYS A CA 1
ATOM 1197 C C . LYS A 1 149 ? 23.395 -6.091 -6.264 1.00 64.81 149 LYS A C 1
ATOM 1199 O O . LYS A 1 149 ? 24.264 -6.918 -6.513 1.00 64.81 149 LYS A O 1
ATOM 1204 N N . ALA A 1 150 ? 22.977 -5.223 -7.183 1.00 55.09 150 ALA A N 1
ATOM 1205 C CA . ALA A 1 150 ? 23.685 -5.008 -8.440 1.00 55.09 150 ALA A CA 1
ATOM 1206 C C . ALA A 1 150 ? 25.100 -4.443 -8.172 1.00 55.09 150 ALA A C 1
ATOM 1208 O O . ALA A 1 150 ? 25.299 -3.758 -7.158 1.00 55.09 150 ALA A O 1
ATOM 1209 N N . PRO A 1 151 ? 26.084 -4.756 -9.038 1.00 48.97 151 PRO A N 1
ATOM 1210 C CA . PRO A 1 151 ? 27.501 -4.542 -8.773 1.00 48.97 151 PRO A CA 1
ATOM 1211 C C . PRO A 1 151 ? 27.809 -3.053 -8.608 1.00 48.97 151 PRO A C 1
ATOM 1213 O O . PRO A 1 151 ? 27.421 -2.238 -9.438 1.00 48.97 151 PRO A O 1
ATOM 1216 N N . GLU A 1 152 ? 28.559 -2.704 -7.561 1.00 52.91 152 GLU A N 1
ATOM 1217 C CA . GLU A 1 152 ? 28.916 -1.323 -7.175 1.00 52.91 152 GLU A CA 1
ATOM 1218 C C . GLU A 1 152 ? 29.744 -0.542 -8.220 1.00 52.91 152 GLU A C 1
ATOM 1220 O O . GLU A 1 152 ? 30.226 0.555 -7.954 1.00 52.91 152 GLU A O 1
ATOM 1225 N N . ARG A 1 153 ? 29.941 -1.086 -9.423 1.00 48.31 153 ARG A N 1
ATOM 1226 C CA . ARG A 1 153 ? 30.794 -0.519 -10.465 1.00 48.31 153 ARG A CA 1
ATOM 1227 C C . ARG A 1 153 ? 30.051 -0.463 -11.794 1.00 48.31 153 ARG A C 1
ATOM 1229 O O . ARG A 1 153 ? 30.151 -1.390 -12.588 1.00 48.31 153 ARG A O 1
ATOM 1236 N N . GLY A 1 154 ? 29.358 0.641 -12.067 1.00 50.44 154 GLY A N 1
ATOM 1237 C CA . GLY A 1 154 ? 28.962 0.944 -13.443 1.00 50.44 154 GLY A CA 1
ATOM 1238 C C . GLY A 1 154 ? 27.862 1.981 -13.605 1.00 50.44 154 GLY A C 1
ATOM 1239 O O . GLY A 1 154 ? 26.735 1.595 -13.846 1.00 50.44 154 GLY A O 1
ATOM 1240 N N . GLY A 1 155 ? 28.213 3.273 -13.569 1.00 56.16 155 GLY A N 1
ATOM 1241 C CA . GLY A 1 155 ? 27.467 4.374 -14.203 1.00 56.16 155 GLY A CA 1
ATOM 1242 C C . GLY A 1 155 ? 26.022 4.645 -13.741 1.00 56.16 155 GLY A C 1
ATOM 1243 O O . GLY A 1 155 ? 25.293 3.777 -13.277 1.00 56.16 155 GLY A O 1
ATOM 1244 N N . ALA A 1 156 ? 25.557 5.879 -13.941 1.00 55.62 156 ALA A N 1
ATOM 1245 C CA . ALA A 1 156 ? 24.189 6.301 -13.609 1.00 55.62 156 ALA A CA 1
ATOM 1246 C C . ALA A 1 156 ? 23.077 5.451 -14.278 1.00 55.62 156 ALA A C 1
ATOM 1248 O O . ALA A 1 156 ? 21.954 5.426 -13.788 1.00 55.62 156 ALA A O 1
ATOM 1249 N N . GLY A 1 157 ? 23.384 4.709 -15.351 1.00 55.88 157 GLY A N 1
ATOM 1250 C CA . GLY A 1 157 ? 22.434 3.822 -16.037 1.00 55.88 157 GLY A CA 1
ATOM 1251 C C . GLY A 1 157 ? 22.133 2.493 -15.327 1.00 55.88 157 GLY A C 1
ATOM 1252 O O . GLY A 1 157 ? 21.114 1.874 -15.621 1.00 55.88 157 GLY A O 1
ATOM 1253 N N . ALA A 1 158 ? 22.964 2.040 -14.378 1.00 53.91 158 ALA A N 1
ATOM 1254 C CA . ALA A 1 158 ? 22.721 0.772 -13.680 1.00 53.91 158 ALA A CA 1
ATOM 1255 C C . ALA A 1 158 ? 21.632 0.871 -12.598 1.00 53.91 158 ALA A C 1
ATOM 1257 O O . ALA A 1 158 ? 20.956 -0.118 -12.328 1.00 53.91 158 ALA A O 1
ATOM 1258 N N . ALA A 1 159 ? 21.420 2.049 -12.001 1.00 53.00 159 ALA A N 1
ATOM 1259 C CA . ALA A 1 159 ? 20.358 2.251 -11.010 1.00 53.00 159 ALA A CA 1
ATOM 1260 C C . ALA A 1 159 ? 18.956 2.144 -11.641 1.00 53.00 159 ALA A C 1
ATOM 1262 O O . ALA A 1 159 ? 18.052 1.543 -11.060 1.00 53.00 159 ALA A O 1
ATOM 1263 N N . GLU A 1 160 ? 18.791 2.658 -12.862 1.00 55.16 160 GLU A N 1
ATOM 1264 C CA . GLU A 1 160 ? 17.530 2.588 -13.609 1.00 55.16 160 GLU A CA 1
ATOM 1265 C C . GLU A 1 160 ? 17.204 1.142 -14.028 1.00 55.16 160 GLU A C 1
ATOM 1267 O O . GLU A 1 160 ? 16.065 0.700 -13.903 1.00 55.16 160 GLU A O 1
ATOM 1272 N N . ALA A 1 161 ? 18.221 0.357 -14.407 1.00 52.06 161 ALA A N 1
ATOM 1273 C CA . ALA A 1 161 ? 18.071 -1.050 -14.793 1.00 52.06 161 ALA A CA 1
ATOM 1274 C C . ALA A 1 161 ? 17.681 -1.997 -13.636 1.00 52.06 161 ALA A C 1
ATOM 1276 O O . ALA A 1 161 ? 17.200 -3.100 -13.885 1.00 52.06 161 ALA A O 1
ATOM 1277 N N . VAL A 1 162 ? 17.884 -1.587 -12.379 1.00 53.62 162 VAL A N 1
ATOM 1278 C CA . VAL A 1 162 ? 17.582 -2.392 -11.174 1.00 53.62 162 VAL A CA 1
ATOM 1279 C C . VAL A 1 162 ? 16.236 -1.985 -10.552 1.00 53.62 162 VAL A C 1
ATOM 1281 O O . VAL A 1 162 ? 15.848 -2.478 -9.497 1.00 53.62 162 VAL A O 1
ATOM 1284 N N . GLY A 1 163 ? 15.488 -1.078 -11.192 1.00 54.00 163 GLY A N 1
ATOM 1285 C CA . GLY A 1 163 ? 14.203 -0.610 -10.665 1.00 54.00 163 GLY A CA 1
ATOM 1286 C C . GLY A 1 163 ? 14.340 0.264 -9.413 1.00 54.00 163 GLY A C 1
ATOM 1287 O O . GLY A 1 163 ? 13.376 0.452 -8.677 1.00 54.00 163 GLY A O 1
ATOM 1288 N N . LEU A 1 164 ? 15.531 0.822 -9.175 1.00 54.22 164 LEU A N 1
ATOM 1289 C CA . LEU A 1 164 ? 15.805 1.812 -8.129 1.00 54.22 164 LEU A CA 1
ATOM 1290 C C . LEU A 1 164 ? 15.428 3.232 -8.574 1.00 54.22 164 LEU A C 1
ATOM 1292 O O . LEU A 1 164 ? 15.844 4.192 -7.941 1.00 54.22 164 LEU A O 1
ATOM 1296 N N . ALA A 1 165 ? 14.670 3.402 -9.660 1.00 59.53 165 ALA A N 1
ATOM 1297 C CA . ALA A 1 165 ? 14.147 4.712 -10.021 1.00 59.53 165 ALA A CA 1
ATOM 1298 C C . ALA A 1 165 ? 13.240 5.247 -8.886 1.00 59.53 165 ALA A C 1
ATOM 1300 O O . ALA A 1 165 ? 12.548 4.449 -8.245 1.00 59.53 165 ALA A O 1
ATOM 1301 N N . PRO A 1 166 ? 13.182 6.577 -8.653 1.00 58.78 166 PRO A N 1
ATOM 1302 C CA . PRO A 1 166 ? 12.276 7.185 -7.669 1.00 58.78 166 PRO A CA 1
ATOM 1303 C C . PRO A 1 166 ? 10.833 6.677 -7.801 1.00 58.78 166 PRO A C 1
ATOM 1305 O O . PRO A 1 166 ? 10.144 6.450 -6.808 1.00 58.78 166 PRO A O 1
ATOM 1308 N N . SER A 1 167 ? 10.411 6.419 -9.042 1.00 66.75 167 SER A N 1
ATOM 1309 C CA . SER A 1 167 ? 9.105 5.865 -9.388 1.00 66.75 167 SER A CA 1
ATOM 1310 C C . SER A 1 167 ? 8.848 4.474 -8.802 1.00 66.75 167 SER A C 1
ATOM 1312 O O . SER A 1 167 ? 7.739 4.224 -8.347 1.00 66.75 167 SER A O 1
ATOM 1314 N N . GLY A 1 168 ? 9.844 3.584 -8.749 1.00 70.31 168 GLY A N 1
ATOM 1315 C CA . GLY A 1 168 ? 9.673 2.213 -8.254 1.00 70.31 168 GLY A CA 1
ATOM 1316 C C . GLY A 1 168 ? 9.412 2.143 -6.746 1.00 70.31 168 GLY A C 1
ATOM 1317 O O . GLY A 1 168 ? 8.489 1.468 -6.294 1.00 70.31 168 GLY A O 1
ATOM 1318 N N . ILE A 1 169 ? 10.181 2.895 -5.954 1.00 70.56 169 ILE A N 1
ATOM 1319 C CA . ILE A 1 169 ? 10.036 2.925 -4.486 1.00 70.56 169 ILE A CA 1
ATOM 1320 C C . ILE A 1 169 ? 8.699 3.557 -4.079 1.00 70.56 169 ILE A C 1
ATOM 1322 O O . ILE A 1 169 ? 7.992 3.049 -3.200 1.00 70.56 169 ILE A O 1
ATOM 1326 N N . LEU A 1 170 ? 8.337 4.659 -4.742 1.00 74.81 170 LEU A N 1
ATOM 1327 C CA . LEU A 1 170 ? 7.057 5.324 -4.524 1.00 74.81 170 LEU A CA 1
ATOM 1328 C C . LEU A 1 170 ? 5.891 4.427 -4.958 1.00 74.81 170 LEU A C 1
ATOM 1330 O O . LEU A 1 170 ? 4.904 4.345 -4.229 1.00 74.81 170 LEU A O 1
ATOM 1334 N N . ALA A 1 171 ? 6.030 3.681 -6.060 1.00 81.50 171 ALA A N 1
ATOM 1335 C CA . ALA A 1 171 ? 5.005 2.751 -6.529 1.00 81.50 171 ALA A CA 1
ATOM 1336 C C . ALA A 1 171 ? 4.690 1.656 -5.499 1.00 81.50 171 ALA A C 1
ATOM 1338 O O . ALA A 1 171 ? 3.519 1.397 -5.236 1.00 81.50 171 ALA A O 1
ATOM 1339 N N . VAL A 1 172 ? 5.697 1.049 -4.858 1.00 83.81 172 VAL A N 1
ATOM 1340 C CA . VAL A 1 172 ? 5.484 0.015 -3.821 1.00 83.81 172 VAL A CA 1
ATOM 1341 C C . VAL A 1 172 ? 4.749 0.590 -2.604 1.00 83.81 172 VAL A C 1
ATOM 1343 O O . VAL A 1 172 ? 3.800 -0.011 -2.099 1.00 83.81 172 VAL A O 1
ATOM 1346 N N . SER A 1 173 ? 5.113 1.794 -2.166 1.00 81.38 173 SER A N 1
ATOM 1347 C CA . SER A 1 173 ? 4.415 2.463 -1.057 1.00 81.38 173 SER A CA 1
ATOM 1348 C C . SER A 1 173 ? 2.963 2.797 -1.419 1.00 81.38 173 SER A C 1
ATOM 1350 O O . SER A 1 173 ? 2.038 2.532 -0.648 1.00 81.38 173 SER A O 1
ATOM 1352 N N . GLN A 1 174 ? 2.742 3.326 -2.624 1.00 84.56 174 GLN A N 1
ATOM 1353 C CA . GLN A 1 174 ? 1.407 3.618 -3.141 1.00 84.56 174 GLN A CA 1
ATOM 1354 C C . GLN A 1 174 ? 0.571 2.344 -3.322 1.00 84.56 174 GLN A C 1
ATOM 1356 O O . GLN A 1 174 ? -0.635 2.370 -3.073 1.00 84.56 174 GLN A O 1
ATOM 1361 N N . LEU A 1 175 ? 1.187 1.216 -3.684 1.00 89.44 175 LEU A N 1
ATOM 1362 C CA . LEU A 1 175 ? 0.517 -0.075 -3.813 1.00 89.44 175 LEU A CA 1
ATOM 1363 C C . LEU A 1 175 ? -0.076 -0.517 -2.468 1.00 89.44 175 LEU A C 1
ATOM 1365 O O . LEU A 1 175 ? -1.262 -0.850 -2.404 1.00 89.44 175 LEU A O 1
ATOM 1369 N N . TYR A 1 176 ? 0.715 -0.453 -1.388 1.00 87.88 176 TYR A N 1
ATOM 1370 C CA . TYR A 1 176 ? 0.241 -0.754 -0.029 1.00 87.88 176 TYR A CA 1
ATOM 1371 C C . TYR A 1 176 ? -0.986 0.075 0.344 1.00 87.88 176 TYR A C 1
ATOM 1373 O O . TYR A 1 176 ? -2.012 -0.434 0.806 1.00 87.88 176 TYR A O 1
ATOM 1381 N N . VAL A 1 177 ? -0.845 1.383 0.140 1.00 84.75 177 VAL A N 1
ATOM 1382 C CA . VAL A 1 177 ? -1.836 2.400 0.467 1.00 84.75 177 VAL A CA 1
ATOM 1383 C C . VAL A 1 177 ? -3.136 2.146 -0.294 1.00 84.75 177 VAL A C 1
ATOM 1385 O O . VAL A 1 177 ? -4.221 2.197 0.285 1.00 84.75 177 VAL A O 1
ATOM 1388 N N . THR A 1 178 ? -3.026 1.799 -1.573 1.00 87.88 178 THR A N 1
ATOM 1389 C CA . THR A 1 178 ? -4.164 1.558 -2.459 1.00 87.88 178 THR A CA 1
ATOM 1390 C C . THR A 1 178 ? -4.902 0.264 -2.104 1.00 87.88 178 THR A C 1
ATOM 1392 O O . THR A 1 178 ? -6.133 0.262 -2.031 1.00 87.88 178 THR A O 1
ATOM 1395 N N . PHE A 1 179 ? -4.188 -0.819 -1.774 1.00 93.25 179 PHE A N 1
ATOM 1396 C CA . PHE A 1 179 ? -4.817 -2.033 -1.238 1.00 93.25 179 PHE A CA 1
ATOM 1397 C C . PHE A 1 179 ? -5.494 -1.785 0.114 1.00 93.25 179 PHE A C 1
ATOM 1399 O O . PHE A 1 179 ? -6.638 -2.195 0.322 1.00 93.25 179 PHE A O 1
ATOM 1406 N N . SER A 1 180 ? -4.828 -1.056 1.012 1.00 88.06 180 SER A N 1
ATOM 1407 C CA . SER A 1 180 ? -5.382 -0.671 2.315 1.00 88.06 180 SER A CA 1
ATOM 1408 C C . SER A 1 180 ? -6.652 0.174 2.171 1.00 88.06 180 SER A C 1
ATOM 1410 O O . SER A 1 180 ? -7.610 0.007 2.935 1.00 88.06 180 SER A O 1
ATOM 1412 N N . LEU A 1 181 ? -6.684 1.067 1.174 1.00 88.38 181 LEU A N 1
ATOM 1413 C CA . LEU A 1 181 ? -7.864 1.846 0.812 1.00 88.38 181 LEU A CA 1
ATOM 1414 C C . LEU A 1 181 ? -9.000 0.923 0.365 1.00 88.38 181 LEU A C 1
ATOM 1416 O O . LEU A 1 181 ? -10.084 0.988 0.940 1.00 88.38 181 LEU A O 1
ATOM 1420 N N . GLY A 1 182 ? -8.742 0.028 -0.594 1.00 91.25 182 GLY A N 1
ATOM 1421 C CA . GLY A 1 182 ? -9.730 -0.938 -1.082 1.00 91.25 182 GLY A CA 1
ATOM 1422 C C . GLY A 1 182 ? -10.317 -1.799 0.039 1.00 91.25 182 GLY A C 1
ATOM 1423 O O . GLY A 1 182 ? -11.535 -1.875 0.188 1.00 91.25 182 GLY A O 1
ATOM 1424 N N . SER A 1 183 ? -9.460 -2.355 0.898 1.00 89.00 183 SER A N 1
ATOM 1425 C CA . SER A 1 183 ? -9.849 -3.118 2.093 1.00 89.00 183 SER A CA 1
ATOM 1426 C C . SER A 1 183 ? -10.776 -2.322 3.023 1.00 89.00 183 SER A C 1
ATOM 1428 O O . SER A 1 183 ? -11.796 -2.834 3.492 1.00 89.00 183 SER A O 1
ATOM 1430 N N . THR A 1 184 ? -10.461 -1.047 3.260 1.00 86.50 184 THR A N 1
ATOM 1431 C CA . THR A 1 184 ? -11.257 -0.185 4.146 1.00 86.50 184 THR A CA 1
ATOM 1432 C C . THR A 1 184 ? -12.596 0.211 3.519 1.00 86.50 184 THR A C 1
ATOM 1434 O O . THR A 1 184 ? -13.611 0.257 4.215 1.00 86.50 184 THR A O 1
ATOM 1437 N N . LEU A 1 185 ? -12.626 0.455 2.206 1.00 89.56 185 LEU A N 1
ATOM 1438 C CA . LEU A 1 185 ? -13.853 0.733 1.457 1.00 89.56 185 LEU A CA 1
ATOM 1439 C C . LEU A 1 185 ? -14.791 -0.485 1.449 1.00 89.56 185 LEU A C 1
ATOM 1441 O O . LEU A 1 185 ? -15.999 -0.317 1.627 1.00 89.56 185 LEU A O 1
ATOM 1445 N N . PHE A 1 186 ? -14.250 -1.705 1.332 1.00 91.31 186 PHE A N 1
ATOM 1446 C CA . PHE A 1 186 ? -15.031 -2.942 1.458 1.00 91.31 186 PHE A CA 1
ATOM 1447 C C . PHE A 1 186 ? -15.690 -3.062 2.832 1.00 91.31 186 PHE A C 1
ATOM 1449 O O . PHE A 1 186 ? -16.899 -3.267 2.909 1.00 91.31 186 PHE A O 1
ATOM 1456 N N . ALA A 1 187 ? -14.928 -2.856 3.911 1.00 87.56 187 ALA A N 1
ATOM 1457 C CA . ALA A 1 187 ? -15.458 -2.891 5.276 1.00 87.56 187 ALA A CA 1
ATOM 1458 C C . ALA A 1 187 ? -16.557 -1.838 5.531 1.00 87.56 187 ALA A C 1
ATOM 1460 O O . ALA A 1 187 ? -17.381 -2.004 6.426 1.00 87.56 187 ALA A O 1
ATOM 1461 N N . LYS A 1 188 ? -16.586 -0.761 4.737 1.00 88.69 188 LYS A N 1
ATOM 1462 C CA . LYS A 1 188 ? -17.603 0.300 4.780 1.00 88.69 188 LYS A CA 1
ATOM 1463 C C . LYS A 1 188 ? -18.800 0.054 3.848 1.00 88.69 188 LYS A C 1
ATOM 1465 O O . LYS A 1 188 ? -19.644 0.935 3.718 1.00 88.69 188 LYS A O 1
ATOM 1470 N N . GLY A 1 189 ? -18.876 -1.094 3.170 1.00 91.88 189 GLY A N 1
ATOM 1471 C CA . GLY A 1 189 ? -19.956 -1.411 2.226 1.00 91.88 189 GLY A CA 1
ATOM 1472 C C . GLY A 1 189 ? -19.863 -0.673 0.884 1.00 91.88 189 GLY A C 1
ATOM 1473 O O . GLY A 1 189 ? -20.799 -0.709 0.090 1.00 91.88 189 GLY A O 1
ATOM 1474 N N . GLN A 1 190 ? -18.738 -0.017 0.585 1.00 92.38 190 GLN A N 1
ATOM 1475 C CA . GLN A 1 190 ? -18.545 0.757 -0.646 1.00 92.38 190 GLN A CA 1
ATOM 1476 C C . GLN A 1 190 ? -17.945 -0.099 -1.762 1.00 92.38 190 GLN A C 1
ATOM 1478 O O . GLN A 1 190 ? -16.890 0.220 -2.311 1.00 92.38 190 GLN A O 1
ATOM 1483 N N . GLY A 1 191 ? -18.630 -1.190 -2.112 1.00 93.19 191 GLY A N 1
ATOM 1484 C CA . GLY A 1 191 ? -18.110 -2.226 -3.013 1.00 93.19 191 GLY A CA 1
ATOM 1485 C C . GLY A 1 191 ? -17.582 -1.704 -4.355 1.00 93.19 191 GLY A C 1
ATOM 1486 O O . GLY A 1 191 ? -16.518 -2.132 -4.792 1.00 93.19 191 GLY A O 1
ATOM 1487 N N . ARG A 1 192 ? -18.253 -0.724 -4.985 1.00 91.88 192 ARG A N 1
ATOM 1488 C CA . ARG A 1 192 ? -17.802 -0.149 -6.271 1.00 91.88 192 ARG A CA 1
ATOM 1489 C C . ARG A 1 192 ? -16.464 0.589 -6.146 1.00 91.88 192 ARG A C 1
ATOM 1491 O O . ARG A 1 192 ? -15.569 0.357 -6.952 1.00 91.88 192 ARG A O 1
ATOM 1498 N N . LEU A 1 193 ? -16.311 1.454 -5.140 1.00 88.69 193 LEU A N 1
ATOM 1499 C CA . LEU A 1 193 ? -15.052 2.181 -4.912 1.00 88.69 193 LEU A CA 1
ATOM 1500 C C . LEU A 1 193 ? -13.947 1.236 -4.446 1.00 88.69 193 LEU A C 1
ATOM 1502 O O . LEU A 1 193 ? -12.807 1.350 -4.888 1.00 88.69 193 LEU A O 1
ATOM 1506 N N . ALA A 1 194 ? -14.297 0.270 -3.598 1.00 92.88 194 ALA A N 1
ATOM 1507 C CA . ALA A 1 194 ? -13.377 -0.757 -3.142 1.00 92.88 194 ALA A CA 1
ATOM 1508 C C . ALA A 1 194 ? -12.820 -1.574 -4.317 1.00 92.88 194 ALA A C 1
ATOM 1510 O O . ALA A 1 194 ? -11.607 -1.747 -4.424 1.00 92.88 194 ALA A O 1
ATOM 1511 N N . GLY A 1 195 ? -13.689 -1.988 -5.246 1.00 92.75 195 GLY A N 1
ATOM 1512 C CA . GLY A 1 195 ? -13.306 -2.668 -6.481 1.00 92.75 195 GLY A CA 1
ATOM 1513 C C . GLY A 1 195 ? -12.375 -1.828 -7.357 1.00 92.75 195 GLY A C 1
ATOM 1514 O O . GLY A 1 195 ? -11.350 -2.340 -7.803 1.00 92.75 195 GLY A O 1
ATOM 1515 N N . LYS A 1 196 ? -12.661 -0.528 -7.540 1.00 92.25 196 LYS A N 1
ATOM 1516 C CA . LYS A 1 196 ? -11.766 0.395 -8.265 1.00 92.25 196 LYS A CA 1
ATOM 1517 C C . LYS A 1 196 ? -10.383 0.487 -7.618 1.00 92.25 196 LYS A C 1
ATOM 1519 O O . LYS A 1 196 ? -9.379 0.350 -8.310 1.00 92.25 196 LYS A O 1
ATOM 1524 N N . ALA A 1 197 ? -10.321 0.679 -6.299 1.00 91.12 197 ALA A N 1
ATOM 1525 C CA . ALA A 1 197 ? -9.058 0.745 -5.566 1.00 91.12 197 ALA A CA 1
ATOM 1526 C C . ALA A 1 197 ? -8.261 -0.558 -5.697 1.00 91.12 197 ALA A C 1
ATOM 1528 O O . ALA A 1 197 ? -7.081 -0.529 -6.037 1.00 91.12 197 ALA A O 1
ATOM 1529 N N . VAL A 1 198 ? -8.910 -1.708 -5.508 1.00 95.06 198 VAL A N 1
ATOM 1530 C CA . VAL A 1 198 ? -8.261 -3.014 -5.670 1.00 95.06 198 VAL A CA 1
ATOM 1531 C C . VAL A 1 198 ? -7.771 -3.225 -7.105 1.00 95.06 198 VAL A C 1
ATOM 1533 O O . VAL A 1 198 ? -6.635 -3.655 -7.288 1.00 95.06 198 VAL A O 1
ATOM 1536 N N . ARG A 1 199 ? -8.552 -2.855 -8.129 1.00 93.31 199 ARG A N 1
ATOM 1537 C CA . ARG A 1 199 ? -8.111 -2.915 -9.533 1.00 93.31 199 ARG A CA 1
ATOM 1538 C C . ARG A 1 199 ? -6.893 -2.019 -9.784 1.00 93.31 199 ARG A C 1
ATOM 1540 O O . ARG A 1 199 ? -5.932 -2.482 -10.392 1.00 93.31 199 ARG A O 1
ATOM 1547 N N . LYS A 1 200 ? -6.881 -0.783 -9.262 1.00 92.06 200 LYS A N 1
ATOM 1548 C CA . LYS A 1 200 ? -5.702 0.108 -9.311 1.00 92.06 200 LYS A CA 1
ATOM 1549 C C . LYS A 1 200 ? -4.476 -0.582 -8.730 1.00 92.06 200 LYS A C 1
ATOM 1551 O O . LYS A 1 200 ? -3.424 -0.597 -9.356 1.00 92.06 200 LYS A O 1
ATOM 1556 N N . ALA A 1 201 ? -4.631 -1.170 -7.546 1.00 94.31 201 ALA A N 1
ATOM 1557 C CA . ALA A 1 201 ? -3.554 -1.851 -6.849 1.00 94.31 201 ALA A CA 1
ATOM 1558 C C . ALA A 1 201 ? -3.022 -3.040 -7.665 1.00 94.31 201 ALA A C 1
ATOM 1560 O O . ALA A 1 201 ? -1.814 -3.206 -7.783 1.00 94.31 201 ALA A O 1
ATOM 1561 N N . PHE A 1 202 ? -3.889 -3.818 -8.314 1.00 95.38 202 PHE A N 1
ATOM 1562 C CA . PHE A 1 202 ? -3.452 -4.881 -9.222 1.00 95.38 202 PHE A CA 1
ATOM 1563 C C . PHE A 1 202 ? -2.641 -4.360 -10.413 1.00 95.38 202 PHE A C 1
ATOM 1565 O O . PHE A 1 202 ? -1.558 -4.874 -10.680 1.00 95.38 202 PHE A O 1
ATOM 1572 N N . LEU A 1 203 ? -3.094 -3.290 -11.069 1.00 91.56 203 LEU A N 1
ATOM 1573 C CA . LEU A 1 203 ? -2.348 -2.670 -12.170 1.00 91.56 203 LEU A CA 1
ATOM 1574 C C . LEU A 1 203 ? -0.978 -2.145 -11.713 1.00 91.56 203 LEU A C 1
ATOM 1576 O O . LEU A 1 203 ? 0.022 -2.329 -12.404 1.00 91.56 203 LEU A O 1
ATOM 1580 N N . MET A 1 204 ? -0.917 -1.539 -10.525 1.00 91.00 204 MET A N 1
ATOM 1581 C CA . MET A 1 204 ? 0.338 -1.097 -9.917 1.00 91.00 204 MET A CA 1
ATOM 1582 C C . MET A 1 204 ? 1.259 -2.276 -9.599 1.00 91.00 204 MET A C 1
ATOM 1584 O O . MET A 1 204 ? 2.454 -2.205 -9.866 1.00 91.00 204 MET A O 1
ATOM 1588 N N . LEU A 1 205 ? 0.719 -3.374 -9.065 1.00 94.06 205 LEU A N 1
ATOM 1589 C CA . LEU A 1 205 ? 1.481 -4.590 -8.799 1.00 94.06 205 LEU A CA 1
ATOM 1590 C C . LEU A 1 205 ? 2.073 -5.169 -10.086 1.00 94.06 205 LEU A C 1
ATOM 1592 O O . LEU A 1 205 ? 3.236 -5.561 -10.087 1.00 94.06 205 LEU A O 1
ATOM 1596 N N . GLU A 1 206 ? 1.316 -5.196 -11.183 1.00 93.94 206 GLU A N 1
ATOM 1597 C CA . GLU A 1 206 ? 1.851 -5.616 -12.476 1.00 93.94 206 GLU A CA 1
ATOM 1598 C C . GLU A 1 206 ? 3.014 -4.743 -12.941 1.00 93.94 206 GLU A C 1
ATOM 1600 O O . GLU A 1 206 ? 3.996 -5.267 -13.465 1.00 93.94 206 GLU A O 1
ATOM 1605 N N . ASP A 1 207 ? 2.893 -3.427 -12.783 1.00 90.00 207 ASP A N 1
ATOM 1606 C CA . ASP A 1 207 ? 3.935 -2.481 -13.173 1.00 90.00 207 ASP A CA 1
ATOM 1607 C C . ASP A 1 207 ? 5.201 -2.660 -12.324 1.00 90.00 207 ASP A C 1
ATOM 1609 O O . ASP A 1 207 ? 6.298 -2.809 -12.861 1.00 90.00 207 ASP A O 1
ATOM 1613 N N . ILE A 1 208 ? 5.034 -2.797 -11.007 1.00 91.31 208 ILE A N 1
ATOM 1614 C CA . ILE A 1 208 ? 6.100 -3.128 -10.051 1.00 91.31 208 ILE A CA 1
ATOM 1615 C C . ILE A 1 208 ? 6.756 -4.462 -10.438 1.00 91.31 208 ILE A C 1
ATOM 1617 O O . ILE A 1 208 ? 7.978 -4.573 -10.468 1.00 91.31 208 ILE A O 1
ATOM 1621 N N . ILE A 1 209 ? 5.974 -5.476 -10.820 1.00 91.81 209 ILE A N 1
ATOM 1622 C CA . ILE A 1 209 ? 6.519 -6.766 -11.258 1.00 91.81 209 ILE A CA 1
ATOM 1623 C C . ILE A 1 209 ? 7.270 -6.661 -12.597 1.00 91.81 209 ILE A C 1
ATOM 1625 O O . ILE A 1 209 ? 8.207 -7.412 -12.844 1.00 91.81 209 ILE A O 1
ATOM 1629 N N . LYS A 1 210 ? 6.878 -5.757 -13.493 1.00 89.38 210 LYS A N 1
ATOM 1630 C CA . LYS A 1 210 ? 7.543 -5.598 -14.795 1.00 89.38 210 LYS A CA 1
ATOM 1631 C C . LYS A 1 210 ? 8.808 -4.749 -14.701 1.00 89.38 210 LYS A C 1
ATOM 1633 O O . LYS A 1 210 ? 9.769 -5.038 -15.409 1.00 89.38 210 LYS A O 1
ATOM 1638 N N . ASN A 1 211 ? 8.793 -3.720 -13.856 1.00 81.56 211 ASN A N 1
ATOM 1639 C CA . ASN A 1 211 ? 9.765 -2.631 -13.915 1.00 81.56 211 ASN A CA 1
ATOM 1640 C C . ASN A 1 211 ? 10.632 -2.502 -12.657 1.00 81.56 211 ASN A C 1
ATOM 1642 O O . ASN A 1 211 ? 11.763 -2.030 -12.758 1.00 81.56 211 ASN A O 1
ATOM 1646 N N . ALA A 1 212 ? 10.132 -2.868 -11.471 1.00 69.00 212 ALA A N 1
ATOM 1647 C CA . ALA A 1 212 ? 10.835 -2.605 -10.216 1.00 69.00 212 ALA A CA 1
ATOM 1648 C C . ALA A 1 212 ? 10.322 -3.458 -9.046 1.00 69.00 212 ALA A C 1
ATOM 1650 O O . ALA A 1 212 ? 9.324 -3.132 -8.417 1.00 69.00 212 ALA A O 1
ATOM 1651 N N . HIS A 1 213 ? 11.055 -4.504 -8.659 1.00 73.69 213 HIS A N 1
ATOM 1652 C CA . HIS A 1 213 ? 10.691 -5.345 -7.503 1.00 73.69 213 HIS A CA 1
ATOM 1653 C C . HIS A 1 213 ? 11.233 -4.852 -6.159 1.00 73.69 213 HIS A C 1
ATOM 1655 O O . HIS A 1 213 ? 11.257 -5.604 -5.180 1.00 73.69 213 HIS A O 1
ATOM 1661 N N . PHE A 1 214 ? 11.776 -3.644 -6.107 1.00 78.44 214 PHE A N 1
ATOM 1662 C CA . PHE A 1 214 ? 12.497 -3.184 -4.935 1.00 78.44 214 PHE A CA 1
ATOM 1663 C C . PHE A 1 214 ? 11.547 -2.956 -3.750 1.00 78.44 214 PHE A C 1
ATOM 1665 O O . PHE A 1 214 ? 10.638 -2.140 -3.833 1.00 78.44 214 PHE A O 1
ATOM 1672 N N . GLY A 1 215 ? 11.752 -3.669 -2.639 1.00 83.25 215 GLY A N 1
ATOM 1673 C CA . GLY A 1 215 ? 10.878 -3.593 -1.458 1.00 83.25 215 GLY A CA 1
ATOM 1674 C C . GLY A 1 215 ? 9.560 -4.370 -1.587 1.00 83.25 215 GLY A C 1
ATOM 1675 O O . GLY A 1 215 ? 8.756 -4.375 -0.653 1.00 83.25 215 GLY A O 1
ATOM 1676 N N . LEU A 1 216 ? 9.332 -5.053 -2.716 1.00 88.06 216 LEU A N 1
ATOM 1677 C CA . LEU A 1 216 ? 8.144 -5.881 -2.927 1.00 88.06 216 LEU A CA 1
ATOM 1678 C C . LEU A 1 216 ? 8.103 -7.078 -1.964 1.00 88.06 216 LEU A C 1
ATOM 1680 O O . LEU A 1 216 ? 7.035 -7.456 -1.497 1.00 88.06 216 LEU A O 1
ATOM 1684 N N . ASP A 1 217 ? 9.261 -7.651 -1.636 1.00 85.69 217 ASP A N 1
ATOM 1685 C CA . ASP A 1 217 ? 9.425 -8.694 -0.617 1.00 85.69 217 ASP A CA 1
ATOM 1686 C C . ASP A 1 217 ? 8.853 -8.268 0.738 1.00 85.69 217 ASP A C 1
ATOM 1688 O O . ASP A 1 217 ? 8.138 -9.027 1.397 1.00 85.69 217 ASP A O 1
ATOM 1692 N N . TRP A 1 218 ? 9.142 -7.027 1.132 1.00 84.62 218 TRP A N 1
ATOM 1693 C CA . TRP A 1 218 ? 8.658 -6.478 2.382 1.00 84.62 218 TRP A CA 1
ATOM 1694 C C . TRP A 1 218 ? 7.161 -6.250 2.350 1.00 84.62 218 TRP A C 1
ATOM 1696 O O . TRP A 1 218 ? 6.454 -6.706 3.249 1.00 84.62 218 TRP A O 1
ATOM 1706 N N . LEU A 1 219 ? 6.714 -5.591 1.288 1.00 89.25 219 LEU A N 1
ATOM 1707 C CA . LEU A 1 219 ? 5.330 -5.224 1.092 1.00 89.25 219 LEU A CA 1
ATOM 1708 C C . LEU A 1 219 ? 4.401 -6.440 1.028 1.00 89.25 219 LEU A C 1
ATOM 1710 O O . LEU A 1 219 ? 3.333 -6.427 1.636 1.00 89.25 219 LEU A O 1
ATOM 1714 N N . LEU A 1 220 ? 4.783 -7.471 0.269 1.00 91.69 220 LEU A N 1
ATOM 1715 C CA . LEU A 1 220 ? 3.934 -8.636 0.034 1.00 91.69 220 LEU A CA 1
ATOM 1716 C C . LEU A 1 220 ? 3.593 -9.342 1.339 1.00 91.69 220 LEU A C 1
ATOM 1718 O O . LEU A 1 220 ? 2.426 -9.637 1.571 1.00 91.69 220 LEU A O 1
ATOM 1722 N N . LEU A 1 221 ? 4.580 -9.592 2.204 1.00 92.50 221 LEU A N 1
ATOM 1723 C CA . LEU A 1 221 ? 4.312 -10.281 3.464 1.00 92.50 221 LEU A CA 1
ATOM 1724 C C . LEU A 1 221 ? 3.360 -9.476 4.354 1.00 92.50 221 LEU A C 1
ATOM 1726 O O . LEU A 1 221 ? 2.430 -10.044 4.921 1.00 92.50 221 LEU A O 1
ATOM 1730 N N . ASP A 1 222 ? 3.574 -8.164 4.432 1.00 90.88 222 ASP A N 1
ATOM 1731 C CA . ASP A 1 222 ? 2.779 -7.271 5.270 1.00 90.88 222 ASP A CA 1
ATOM 1732 C C . ASP A 1 222 ? 1.334 -7.164 4.748 1.00 90.88 222 ASP A C 1
ATOM 1734 O O . ASP A 1 222 ? 0.393 -7.242 5.535 1.00 90.88 222 ASP A O 1
ATOM 1738 N N . LEU A 1 223 ? 1.141 -7.060 3.424 1.00 92.62 223 LEU A N 1
ATOM 1739 C CA . LEU A 1 223 ? -0.185 -7.055 2.789 1.00 92.62 223 LEU A CA 1
ATOM 1740 C C . LEU A 1 223 ? -0.928 -8.373 2.982 1.00 92.62 223 LEU A C 1
ATOM 1742 O O . LEU A 1 223 ? -2.097 -8.379 3.358 1.00 92.62 223 LEU A O 1
ATOM 1746 N N . LEU A 1 224 ? -0.261 -9.494 2.710 1.00 94.06 224 LEU A N 1
ATOM 1747 C CA . LEU A 1 224 ? -0.879 -10.812 2.807 1.00 94.06 224 LEU A CA 1
ATOM 1748 C C . LEU A 1 224 ? -1.273 -11.117 4.254 1.00 94.06 224 LEU A C 1
ATOM 1750 O O . LEU A 1 224 ? -2.370 -11.615 4.497 1.00 94.06 224 LEU A O 1
ATOM 1754 N N . TYR A 1 225 ? -0.412 -10.770 5.212 1.00 93.44 225 TYR A N 1
ATOM 1755 C CA . TYR A 1 225 ? -0.723 -10.897 6.631 1.00 93.44 225 TYR A CA 1
ATOM 1756 C C . TYR A 1 225 ? -1.878 -9.971 7.053 1.00 93.44 225 TYR A C 1
ATOM 1758 O O . TYR A 1 225 ? -2.784 -10.412 7.761 1.00 93.44 225 TYR A O 1
ATOM 1766 N N . ASP A 1 226 ? -1.915 -8.718 6.584 1.00 90.38 226 ASP A N 1
ATOM 1767 C CA . ASP A 1 226 ? -3.028 -7.792 6.853 1.00 90.38 226 ASP A CA 1
ATOM 1768 C C . ASP A 1 226 ? -4.363 -8.316 6.290 1.00 90.38 226 ASP A C 1
ATOM 1770 O O . ASP A 1 226 ? -5.382 -8.268 6.976 1.00 90.38 226 ASP A O 1
ATOM 1774 N N . PHE A 1 227 ? -4.379 -8.901 5.088 1.00 92.31 227 PHE A N 1
ATOM 1775 C CA . PHE A 1 227 ? -5.599 -9.497 4.530 1.00 92.31 227 PHE A CA 1
ATOM 1776 C C . PHE A 1 227 ? -6.093 -10.694 5.330 1.00 92.31 227 PHE A C 1
ATOM 1778 O O . PHE A 1 227 ? -7.286 -10.766 5.623 1.00 92.31 227 PHE A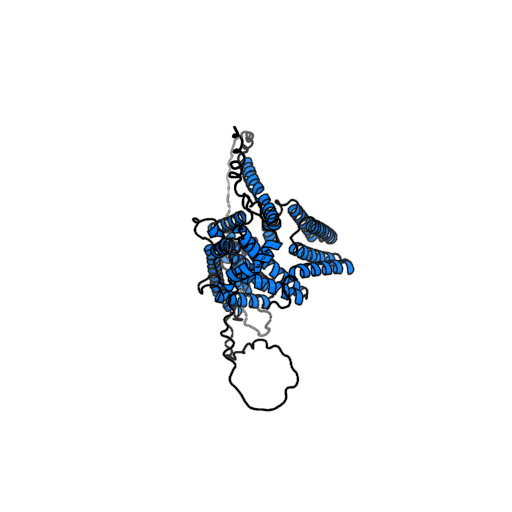 O 1
ATOM 1785 N N . VAL A 1 228 ? -5.201 -11.600 5.734 1.00 91.62 228 VAL A N 1
ATOM 1786 C CA . VAL A 1 228 ? -5.611 -12.768 6.524 1.00 91.62 228 VAL A CA 1
ATOM 1787 C C . VAL A 1 228 ? -6.080 -12.355 7.920 1.00 91.62 228 VAL A C 1
ATOM 1789 O O . VAL A 1 228 ? -7.143 -12.782 8.358 1.00 91.62 228 VAL A O 1
ATOM 1792 N N . THR A 1 229 ? -5.376 -11.440 8.592 1.00 90.06 229 THR A N 1
ATOM 1793 C CA . THR A 1 229 ? -5.788 -10.941 9.922 1.00 90.06 229 THR A CA 1
ATOM 1794 C C . THR A 1 229 ? -7.109 -10.169 9.909 1.00 90.06 229 THR A C 1
ATOM 1796 O O . THR A 1 229 ? -7.807 -10.132 10.922 1.00 90.06 229 THR A O 1
ATOM 1799 N N . ARG A 1 230 ? -7.490 -9.583 8.768 1.00 88.75 230 ARG A N 1
ATOM 1800 C CA . ARG A 1 230 ? -8.795 -8.931 8.569 1.00 88.75 230 ARG A CA 1
ATOM 1801 C C . ARG A 1 230 ? -9.898 -9.877 8.090 1.00 88.75 230 ARG A C 1
ATOM 1803 O O . ARG A 1 230 ? -11.015 -9.410 7.876 1.00 88.75 230 ARG A O 1
ATOM 1810 N N . GLY A 1 231 ? -9.605 -11.162 7.883 1.00 90.19 231 GLY A N 1
ATOM 1811 C CA . GLY A 1 231 ? -10.556 -12.131 7.329 1.00 90.19 231 GLY A CA 1
ATOM 1812 C C . GLY A 1 231 ? -10.895 -11.884 5.853 1.00 90.19 231 GLY A C 1
ATOM 1813 O O . GLY A 1 231 ? -11.969 -12.251 5.388 1.00 90.19 231 GLY A O 1
ATOM 1814 N N . GLN A 1 232 ? -10.012 -11.224 5.099 1.00 91.44 232 GLN A N 1
ATOM 1815 C CA . GLN A 1 232 ? -10.194 -10.917 3.675 1.00 91.44 232 GLN A CA 1
ATOM 1816 C C . GLN A 1 232 ? -9.610 -12.021 2.783 1.00 91.44 232 GLN A C 1
ATOM 1818 O O . GLN A 1 232 ? -8.809 -11.760 1.883 1.00 91.44 232 GLN A O 1
ATOM 1823 N N . GLU A 1 233 ? -10.030 -13.264 3.018 1.00 90.62 233 GLU A N 1
ATOM 1824 C CA . GLU A 1 233 ? -9.495 -14.460 2.349 1.00 90.62 233 GLU A CA 1
ATOM 1825 C C . GLU A 1 233 ? -9.656 -14.415 0.826 1.00 90.62 233 GLU A C 1
ATOM 1827 O O . GLU A 1 233 ? -8.735 -14.764 0.092 1.00 90.62 233 GLU A O 1
ATOM 1832 N N . ALA A 1 234 ? -10.785 -13.901 0.329 1.00 90.94 234 ALA A N 1
ATOM 1833 C CA . ALA A 1 234 ? -11.017 -13.753 -1.107 1.00 90.94 234 ALA A CA 1
ATOM 1834 C C . ALA A 1 234 ? -10.011 -12.791 -1.765 1.00 90.94 234 ALA A C 1
ATOM 1836 O O . ALA A 1 234 ? -9.522 -13.055 -2.866 1.00 90.94 234 ALA A O 1
ATOM 1837 N N . LEU A 1 235 ? -9.671 -11.686 -1.090 1.00 91.25 235 LEU A N 1
ATOM 1838 C CA . LEU A 1 235 ? -8.697 -10.717 -1.596 1.00 91.25 235 LEU A CA 1
ATOM 1839 C C . LEU A 1 235 ? -7.276 -11.283 -1.523 1.00 91.25 235 LEU A C 1
ATOM 1841 O O . LEU A 1 235 ? -6.520 -11.126 -2.478 1.00 91.25 235 LEU A O 1
ATOM 1845 N N . TYR A 1 236 ? -6.949 -12.001 -0.444 1.00 94.19 236 TYR A N 1
ATOM 1846 C CA . TYR A 1 236 ? -5.713 -12.776 -0.331 1.00 94.19 236 TYR A CA 1
ATOM 1847 C C . TYR A 1 236 ? -5.568 -13.775 -1.489 1.00 94.19 236 TYR A C 1
ATOM 1849 O O . TYR A 1 236 ? -4.580 -13.726 -2.221 1.00 94.19 236 TYR A O 1
ATOM 1857 N N . ALA A 1 237 ? -6.567 -14.635 -1.707 1.00 93.50 237 ALA A N 1
ATOM 1858 C CA . ALA A 1 237 ? -6.531 -15.668 -2.737 1.00 93.50 237 ALA A CA 1
ATOM 1859 C C . ALA A 1 237 ? -6.410 -15.061 -4.141 1.00 93.50 237 ALA A C 1
ATOM 1861 O O . ALA A 1 237 ? -5.597 -15.513 -4.949 1.00 93.50 237 ALA A O 1
ATOM 1862 N N . THR A 1 238 ? -7.163 -13.989 -4.408 1.00 94.62 238 THR A N 1
ATOM 1863 C CA . THR A 1 238 ? -7.092 -13.254 -5.678 1.00 94.62 238 THR A CA 1
ATOM 1864 C C . THR A 1 238 ? -5.713 -12.625 -5.873 1.00 94.62 238 THR A C 1
ATOM 1866 O O . THR A 1 238 ? -5.140 -12.738 -6.957 1.00 94.62 238 THR A O 1
ATOM 1869 N N . LEU A 1 239 ? -5.144 -12.013 -4.826 1.00 95.25 239 LEU A N 1
ATOM 1870 C CA . LEU A 1 239 ? -3.812 -11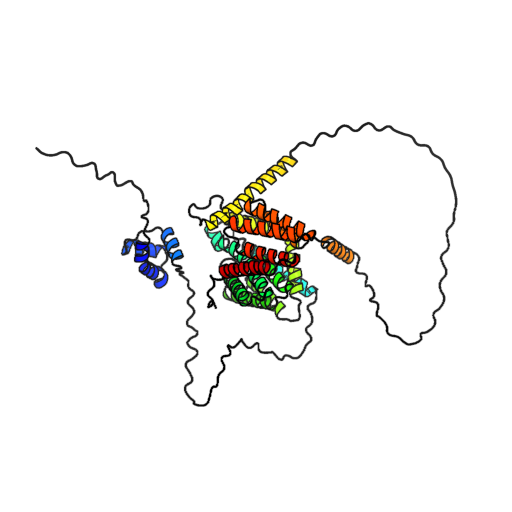.415 -4.873 1.00 95.25 239 LEU A CA 1
ATOM 1871 C C . LEU A 1 239 ? -2.734 -12.454 -5.174 1.00 95.25 239 LEU A C 1
ATOM 1873 O O . LEU A 1 239 ? -1.929 -12.248 -6.078 1.00 95.25 239 LEU A O 1
ATOM 1877 N N . VAL A 1 240 ? -2.737 -13.578 -4.459 1.00 96.00 240 VAL A N 1
ATOM 1878 C CA . VAL A 1 240 ? -1.753 -14.652 -4.646 1.00 96.00 240 VAL A CA 1
ATOM 1879 C C . VAL A 1 240 ? -1.874 -15.281 -6.033 1.00 96.00 240 VAL A C 1
ATOM 1881 O O . VAL A 1 240 ? -0.862 -15.473 -6.706 1.00 96.00 240 VAL A O 1
ATOM 1884 N N . ALA A 1 241 ? -3.096 -15.555 -6.499 1.00 96.19 241 ALA A N 1
ATOM 1885 C CA . ALA A 1 241 ? -3.324 -16.111 -7.831 1.00 96.19 241 ALA A CA 1
ATOM 1886 C C . ALA A 1 241 ? -2.860 -15.156 -8.940 1.00 96.19 241 ALA A C 1
ATOM 1888 O O . ALA A 1 241 ? -2.193 -15.578 -9.887 1.00 96.19 241 ALA A O 1
ATOM 1889 N N . HIS A 1 242 ? -3.172 -13.865 -8.812 1.00 96.06 242 HIS A N 1
ATOM 1890 C CA . HIS A 1 242 ? -2.735 -12.855 -9.767 1.00 96.06 242 HIS A CA 1
ATOM 1891 C C . HIS A 1 242 ? -1.213 -12.673 -9.741 1.00 96.06 242 HIS A C 1
ATOM 1893 O O . HIS A 1 242 ? -0.588 -12.663 -10.799 1.00 96.06 242 HIS A O 1
ATOM 1899 N N . LEU A 1 243 ? -0.602 -12.611 -8.552 1.00 95.81 243 LEU A N 1
ATOM 1900 C CA . LEU A 1 243 ? 0.849 -12.543 -8.385 1.00 95.81 243 LEU A CA 1
ATOM 1901 C C . LEU A 1 243 ? 1.542 -13.717 -9.090 1.00 95.81 243 LEU A C 1
ATOM 1903 O O . LEU A 1 243 ? 2.472 -13.487 -9.859 1.00 95.81 243 LEU A O 1
ATOM 1907 N N . ALA A 1 244 ? 1.063 -14.949 -8.883 1.00 96.38 244 ALA A N 1
ATOM 1908 C CA . ALA A 1 244 ? 1.607 -16.146 -9.526 1.00 96.38 244 ALA A CA 1
ATOM 1909 C C . ALA A 1 244 ? 1.475 -16.089 -11.055 1.00 96.38 244 ALA A C 1
ATOM 1911 O O . ALA A 1 244 ? 2.422 -16.396 -11.776 1.00 96.38 244 ALA A O 1
ATOM 1912 N N . ASN A 1 245 ? 0.322 -15.643 -11.560 1.00 96.62 245 ASN A N 1
ATOM 1913 C CA . ASN A 1 245 ? 0.085 -15.527 -12.996 1.00 96.62 245 ASN A CA 1
ATOM 1914 C C . ASN A 1 245 ? 1.006 -14.481 -13.649 1.00 96.62 245 ASN A C 1
ATOM 1916 O O . ASN A 1 245 ? 1.705 -14.772 -14.618 1.00 96.62 245 ASN A O 1
ATOM 1920 N N . VAL A 1 246 ? 1.048 -13.264 -13.101 1.00 95.44 246 VAL A N 1
ATOM 1921 C CA . VAL A 1 246 ? 1.857 -12.172 -13.660 1.00 95.44 246 VAL A CA 1
ATOM 1922 C C . VAL A 1 246 ? 3.342 -12.502 -13.565 1.00 95.44 246 VAL A C 1
ATOM 1924 O O . VAL A 1 246 ? 4.061 -12.352 -14.554 1.00 95.44 246 VAL A O 1
ATOM 1927 N N . ALA A 1 247 ? 3.805 -13.000 -12.417 1.00 95.19 247 ALA A N 1
ATOM 1928 C CA . ALA A 1 247 ? 5.195 -13.399 -12.243 1.00 95.19 247 ALA A CA 1
ATOM 1929 C C . ALA A 1 247 ? 5.577 -14.550 -13.191 1.00 95.19 247 ALA A C 1
ATOM 1931 O O . ALA A 1 247 ? 6.654 -14.507 -13.786 1.00 95.19 247 ALA A O 1
ATOM 1932 N N . GLY A 1 248 ? 4.688 -15.525 -13.410 1.00 96.31 248 GLY A N 1
ATOM 1933 C CA . GLY A 1 248 ? 4.942 -16.655 -14.307 1.00 96.31 248 GLY A CA 1
ATOM 1934 C C . GLY A 1 248 ? 5.031 -16.258 -15.784 1.00 96.31 248 GLY A C 1
ATOM 1935 O O . GLY A 1 248 ? 5.735 -16.906 -16.558 1.00 96.31 248 GLY A O 1
ATOM 1936 N N . ILE A 1 249 ? 4.346 -15.177 -16.174 1.00 96.12 249 ILE A N 1
ATOM 1937 C CA . ILE A 1 249 ? 4.390 -14.612 -17.531 1.00 96.12 249 ILE A CA 1
ATOM 1938 C C . ILE A 1 249 ? 5.613 -13.708 -17.726 1.00 96.12 249 ILE A C 1
ATOM 1940 O O . ILE A 1 249 ? 6.197 -13.683 -18.810 1.00 96.12 249 ILE A O 1
ATOM 1944 N N . VAL A 1 250 ? 5.950 -12.899 -16.720 1.00 94.62 250 VAL A N 1
ATOM 1945 C CA . VAL A 1 250 ? 6.927 -11.806 -16.853 1.00 94.62 250 VAL A CA 1
ATOM 1946 C C . VAL A 1 250 ? 8.340 -12.234 -16.461 1.00 94.62 250 VAL A C 1
ATOM 1948 O O . VAL A 1 250 ? 9.300 -11.757 -17.063 1.00 94.62 250 VAL A O 1
ATOM 1951 N N . LEU A 1 251 ? 8.487 -13.126 -15.480 1.00 93.56 251 LEU A N 1
ATOM 1952 C CA . LEU A 1 251 ? 9.764 -13.431 -14.837 1.00 93.56 251 LEU A CA 1
ATOM 1953 C C . LEU A 1 251 ? 10.220 -14.872 -15.117 1.00 93.56 251 LEU A C 1
ATOM 1955 O O . LEU A 1 251 ? 9.393 -15.761 -15.328 1.00 93.56 251 LEU A O 1
ATOM 1959 N N . PRO A 1 252 ? 11.537 -15.156 -15.063 1.00 94.56 252 PRO A N 1
ATOM 1960 C CA . PRO A 1 252 ? 12.050 -16.522 -15.154 1.00 94.56 252 PRO A CA 1
ATOM 1961 C C . PRO A 1 252 ? 11.444 -17.449 -14.090 1.00 94.56 252 PRO A C 1
ATOM 1963 O O . PRO A 1 252 ? 11.188 -17.032 -12.962 1.00 94.56 252 PRO A O 1
ATOM 1966 N N . ARG A 1 253 ? 11.296 -18.744 -14.401 1.00 94.12 253 ARG A N 1
ATOM 1967 C CA . ARG A 1 253 ? 10.693 -19.739 -13.483 1.00 94.12 253 ARG A CA 1
ATOM 1968 C C . ARG A 1 253 ? 11.371 -19.821 -12.111 1.00 94.12 253 ARG A C 1
ATOM 1970 O O . ARG A 1 253 ? 10.705 -20.071 -11.118 1.00 94.12 253 ARG A O 1
ATOM 1977 N N . HIS A 1 254 ? 12.681 -19.592 -12.053 1.00 94.44 254 HIS A N 1
ATOM 1978 C CA . HIS A 1 254 ? 13.460 -19.624 -10.809 1.00 94.44 254 HIS A CA 1
ATOM 1979 C C . HIS A 1 254 ? 13.547 -18.263 -10.106 1.00 94.44 254 HIS A C 1
ATOM 1981 O O . HIS A 1 254 ? 14.300 -18.114 -9.149 1.00 94.44 254 HIS A O 1
ATOM 1987 N N . HIS A 1 255 ? 12.812 -17.256 -10.582 1.00 93.69 255 HIS A N 1
ATOM 1988 C CA . HIS A 1 255 ? 12.792 -15.951 -9.942 1.00 93.69 255 HIS A CA 1
ATOM 1989 C C . HIS A 1 255 ? 12.136 -16.046 -8.550 1.00 93.69 255 HIS A C 1
ATOM 1991 O O . HIS A 1 255 ? 11.071 -16.658 -8.436 1.00 93.69 255 HIS A O 1
ATOM 1997 N N . PRO A 1 256 ? 12.682 -15.411 -7.495 1.00 94.00 256 PRO A N 1
ATOM 1998 C CA . PRO A 1 256 ? 12.139 -15.510 -6.140 1.00 94.00 256 PRO A CA 1
ATOM 1999 C C . PRO A 1 256 ? 10.664 -15.123 -6.016 1.00 94.00 256 PRO A C 1
ATOM 2001 O O . PRO A 1 256 ? 9.933 -15.767 -5.276 1.00 94.00 256 PRO A O 1
ATOM 2004 N N . VAL A 1 257 ? 10.195 -14.130 -6.782 1.00 94.25 257 VAL A N 1
ATOM 2005 C CA . VAL A 1 257 ? 8.762 -13.762 -6.830 1.00 94.25 257 VAL A CA 1
ATOM 2006 C C . VAL A 1 257 ? 7.888 -14.939 -7.286 1.00 94.25 257 VAL A C 1
ATOM 2008 O O . VAL A 1 257 ? 6.846 -15.172 -6.682 1.00 94.25 257 VAL A O 1
ATOM 2011 N N . ASN A 1 258 ? 8.326 -15.716 -8.288 1.00 94.94 258 ASN A N 1
ATOM 2012 C CA . ASN A 1 258 ? 7.616 -16.924 -8.726 1.00 94.94 258 ASN A CA 1
ATOM 2013 C C . ASN A 1 258 ? 7.600 -17.984 -7.624 1.00 94.94 258 ASN A C 1
ATOM 2015 O O . ASN A 1 258 ? 6.550 -18.539 -7.321 1.00 94.94 258 ASN A O 1
ATOM 2019 N N . LEU A 1 259 ? 8.742 -18.211 -6.969 1.00 95.50 259 LEU A N 1
ATOM 2020 C CA . LEU A 1 259 ? 8.844 -19.183 -5.877 1.00 95.50 259 LEU A CA 1
ATOM 2021 C C . LEU A 1 259 ? 7.956 -18.805 -4.682 1.00 95.50 259 LEU A C 1
ATOM 2023 O O . LEU A 1 259 ? 7.302 -19.675 -4.111 1.00 95.50 259 LEU A O 1
ATOM 2027 N N . ILE A 1 260 ? 7.905 -17.518 -4.324 1.00 94.69 260 ILE A N 1
ATOM 2028 C CA . ILE A 1 260 ? 7.029 -16.982 -3.273 1.00 94.69 260 ILE A CA 1
ATOM 2029 C C . ILE A 1 260 ? 5.561 -17.199 -3.654 1.00 94.69 260 ILE A C 1
ATOM 2031 O O . ILE A 1 260 ? 4.796 -17.736 -2.855 1.00 94.69 260 ILE A O 1
ATOM 2035 N N . ALA A 1 261 ? 5.171 -16.814 -4.870 1.00 95.06 261 ALA A N 1
ATOM 2036 C CA . ALA A 1 261 ? 3.789 -16.908 -5.325 1.00 95.06 261 ALA A CA 1
ATOM 2037 C C . ALA A 1 261 ? 3.302 -18.363 -5.411 1.00 95.06 261 ALA A C 1
ATOM 2039 O O . ALA A 1 261 ? 2.227 -18.678 -4.905 1.00 95.06 261 ALA A O 1
ATOM 2040 N N . ASP A 1 262 ? 4.119 -19.264 -5.963 1.00 94.50 262 ASP A N 1
ATOM 2041 C CA . ASP A 1 262 ? 3.817 -20.696 -6.043 1.00 94.50 262 ASP A CA 1
ATOM 2042 C C . ASP A 1 262 ? 3.674 -21.332 -4.659 1.00 94.50 262 ASP A C 1
ATOM 2044 O O . ASP A 1 262 ? 2.805 -22.179 -4.451 1.00 94.50 262 ASP A O 1
ATOM 2048 N N . GLN A 1 263 ? 4.518 -20.942 -3.701 1.00 92.81 263 GLN A N 1
ATOM 2049 C CA . GLN A 1 263 ? 4.426 -21.441 -2.330 1.00 92.81 263 GLN A CA 1
ATOM 2050 C C . GLN A 1 263 ? 3.130 -20.994 -1.670 1.00 92.81 263 GLN A C 1
ATOM 2052 O O . GLN A 1 263 ? 2.386 -21.835 -1.170 1.00 92.81 263 GLN A O 1
ATOM 2057 N N . LEU A 1 264 ? 2.828 -19.698 -1.720 1.00 93.25 264 LEU A N 1
ATOM 2058 C CA . LEU A 1 264 ? 1.593 -19.150 -1.163 1.00 93.25 264 LEU A CA 1
ATOM 2059 C C . LEU A 1 264 ? 0.352 -19.788 -1.803 1.00 93.25 264 LEU A C 1
ATOM 2061 O O . LEU A 1 264 ? -0.592 -20.128 -1.097 1.00 93.25 264 LEU A O 1
ATOM 2065 N N . LEU A 1 265 ? 0.374 -20.028 -3.118 1.00 93.31 265 LEU A N 1
ATOM 2066 C CA . LEU A 1 265 ? -0.732 -20.667 -3.833 1.00 93.31 265 LEU A CA 1
ATOM 2067 C C . LEU A 1 265 ? -0.950 -22.123 -3.395 1.00 93.31 265 LEU A C 1
ATOM 2069 O O . LEU A 1 265 ? -2.091 -22.575 -3.338 1.00 93.31 265 LEU A O 1
ATOM 2073 N N . ARG A 1 266 ? 0.123 -22.864 -3.089 1.00 90.50 266 ARG A N 1
ATOM 2074 C CA . ARG A 1 266 ? 0.025 -24.238 -2.569 1.00 90.50 266 ARG A CA 1
ATOM 2075 C C . ARG A 1 266 ? -0.599 -24.255 -1.177 1.00 90.50 266 ARG A C 1
ATOM 2077 O O . ARG A 1 266 ? -1.545 -25.000 -0.963 1.00 90.50 266 ARG A O 1
ATOM 2084 N N . TYR A 1 267 ? -0.127 -23.397 -0.272 1.00 87.19 267 TYR A N 1
ATOM 2085 C CA . TYR A 1 267 ? -0.659 -23.340 1.093 1.00 87.19 267 TYR A CA 1
ATOM 2086 C C . TYR A 1 267 ? -2.083 -22.780 1.164 1.00 87.19 267 TYR A C 1
ATOM 2088 O O . TYR A 1 267 ? -2.825 -23.173 2.051 1.00 87.19 267 TYR A O 1
ATOM 2096 N N . GLY A 1 268 ? -2.478 -21.902 0.236 1.00 84.50 268 GLY A N 1
ATOM 2097 C CA . GLY A 1 268 ? -3.828 -21.333 0.201 1.00 84.50 268 GLY A CA 1
ATOM 2098 C C . GLY A 1 268 ? -4.903 -22.201 -0.453 1.00 84.50 268 GLY A C 1
ATOM 2099 O O . GLY A 1 268 ? -6.077 -21.883 -0.316 1.00 84.50 268 GLY A O 1
ATOM 2100 N N . ARG A 1 269 ? -4.538 -23.254 -1.196 1.00 79.56 269 ARG A N 1
ATOM 2101 C CA . ARG A 1 269 ? -5.509 -24.153 -1.855 1.00 79.56 269 ARG A CA 1
ATOM 2102 C C . ARG A 1 269 ? -5.909 -25.341 -1.008 1.00 79.56 269 ARG A C 1
ATOM 2104 O O . ARG A 1 269 ? -7.004 -25.870 -1.172 1.00 79.56 269 ARG A O 1
ATOM 2111 N N . ASP A 1 270 ? -4.987 -25.802 -0.185 1.00 69.50 270 ASP A N 1
ATOM 2112 C CA . ASP A 1 270 ? -5.245 -26.923 0.681 1.00 69.50 270 ASP A CA 1
ATOM 2113 C C . ASP A 1 270 ? -5.916 -26.353 1.932 1.00 69.50 270 ASP A C 1
ATOM 2115 O O . ASP A 1 270 ? -5.240 -25.713 2.734 1.00 69.50 270 ASP A O 1
ATOM 2119 N N . ASP A 1 271 ? -7.200 -26.652 2.167 1.00 63.75 271 ASP A N 1
ATOM 2120 C CA . ASP A 1 271 ? -7.925 -26.422 3.445 1.00 63.75 271 ASP A CA 1
ATOM 2121 C C . ASP A 1 271 ? -7.229 -27.077 4.677 1.00 63.75 271 ASP A C 1
ATOM 2123 O O . ASP A 1 271 ? -7.796 -27.223 5.757 1.00 63.75 271 ASP A O 1
ATOM 2127 N N . ARG A 1 272 ? -5.991 -27.553 4.500 1.00 57.31 272 ARG A N 1
ATOM 2128 C CA . ARG A 1 272 ? -5.127 -28.309 5.404 1.00 57.31 272 ARG A CA 1
ATOM 2129 C C . ARG A 1 272 ? -4.207 -27.421 6.240 1.00 57.31 272 ARG A C 1
ATOM 2131 O O . ARG A 1 272 ? -3.605 -27.928 7.185 1.00 57.31 272 ARG A O 1
ATOM 2138 N N . GLY A 1 273 ? -4.038 -26.146 5.886 1.00 62.62 273 GLY A N 1
ATOM 2139 C CA . GLY A 1 273 ? -3.081 -25.254 6.538 1.00 62.62 273 GLY A CA 1
ATOM 2140 C C . GLY A 1 273 ? -3.690 -23.916 6.918 1.00 62.62 273 GLY A C 1
ATOM 2141 O O . GLY A 1 273 ? -4.261 -23.228 6.079 1.00 62.62 273 GLY A O 1
ATOM 2142 N N . ASP A 1 274 ? -3.499 -23.511 8.172 1.00 83.81 274 ASP A N 1
ATOM 2143 C CA . ASP A 1 274 ? -3.752 -22.136 8.584 1.00 83.81 274 ASP A CA 1
ATOM 2144 C C . ASP A 1 274 ? -2.679 -21.226 7.960 1.00 83.81 274 ASP A C 1
ATOM 2146 O O . ASP A 1 274 ? -1.610 -20.974 8.527 1.00 83.81 274 ASP A O 1
ATOM 2150 N N . VAL A 1 275 ? -2.958 -20.757 6.741 1.00 90.62 275 VAL A N 1
ATOM 2151 C CA . VAL A 1 275 ? -2.175 -19.734 6.034 1.00 90.62 275 VAL A CA 1
ATOM 2152 C C . VAL A 1 275 ? -1.923 -18.522 6.931 1.00 90.62 275 VAL A C 1
ATOM 2154 O O . VAL A 1 275 ? -0.859 -17.908 6.844 1.00 90.62 275 VAL A O 1
ATOM 2157 N N . GLY A 1 276 ? -2.860 -18.199 7.827 1.00 91.44 276 GLY A N 1
ATOM 2158 C CA . GLY A 1 276 ? -2.692 -17.172 8.845 1.00 91.44 276 GLY A CA 1
ATOM 2159 C C . GLY A 1 276 ? -1.526 -17.477 9.769 1.00 91.44 276 GLY A C 1
ATOM 2160 O O . GLY A 1 276 ? -0.633 -16.641 9.890 1.00 91.44 276 GLY A O 1
ATOM 2161 N N . THR A 1 277 ? -1.463 -18.681 10.338 1.00 91.25 277 THR A N 1
ATOM 2162 C CA . THR A 1 277 ? -0.326 -19.117 11.166 1.00 91.25 277 THR A CA 1
ATOM 2163 C C . THR A 1 277 ? 0.990 -19.099 10.377 1.00 91.25 277 THR A C 1
ATOM 2165 O O . THR A 1 277 ? 1.999 -18.602 10.886 1.00 91.25 277 THR A O 1
ATOM 2168 N N . LEU A 1 278 ? 1.005 -19.566 9.122 1.00 93.69 278 LEU A N 1
ATOM 2169 C CA . LEU A 1 278 ? 2.198 -19.512 8.263 1.00 93.69 278 LEU A CA 1
ATOM 2170 C C . LEU A 1 278 ? 2.705 -18.072 8.080 1.00 93.69 278 LEU A C 1
ATOM 2172 O O . LEU A 1 278 ? 3.881 -17.783 8.327 1.00 93.69 278 LEU A O 1
ATOM 2176 N N . LEU A 1 279 ? 1.821 -17.166 7.656 1.00 94.25 279 LEU A N 1
ATOM 2177 C CA . LEU A 1 279 ? 2.154 -15.761 7.421 1.00 94.25 279 LEU A CA 1
ATOM 2178 C C . LEU A 1 279 ? 2.528 -15.048 8.719 1.00 94.25 279 LEU A C 1
ATOM 2180 O O . LEU A 1 279 ? 3.463 -14.254 8.717 1.00 94.25 279 LEU A O 1
ATOM 2184 N N . GLN A 1 280 ? 1.862 -15.364 9.829 1.00 93.00 280 GLN A N 1
ATOM 2185 C CA . GLN A 1 280 ? 2.175 -14.833 11.150 1.00 93.00 280 GLN A CA 1
ATOM 2186 C C . GLN A 1 280 ? 3.597 -15.210 11.575 1.00 93.00 280 GLN A C 1
ATOM 2188 O O . GLN A 1 280 ? 4.380 -14.342 11.971 1.00 93.00 280 GLN A O 1
ATOM 2193 N N . ARG A 1 281 ? 3.963 -16.494 11.462 1.00 93.19 281 ARG A N 1
ATOM 2194 C CA . ARG A 1 281 ? 5.314 -16.970 11.793 1.00 93.19 281 ARG A CA 1
ATOM 2195 C C . ARG A 1 281 ? 6.364 -16.349 10.885 1.00 93.19 281 ARG A C 1
ATOM 2197 O O . ARG A 1 281 ? 7.410 -15.925 11.382 1.00 93.19 281 ARG A O 1
ATOM 2204 N N . ALA A 1 282 ? 6.084 -16.252 9.586 1.00 93.62 282 ALA A N 1
ATOM 2205 C CA . ALA A 1 282 ? 6.969 -15.585 8.641 1.00 93.62 282 ALA A CA 1
ATOM 2206 C C . ALA A 1 282 ? 7.150 -14.097 8.996 1.00 93.62 282 ALA A C 1
ATOM 2208 O O . ALA A 1 282 ? 8.280 -13.619 9.074 1.00 93.62 282 ALA A O 1
ATOM 2209 N N . TYR A 1 283 ? 6.060 -13.383 9.288 1.00 91.81 283 TYR A N 1
ATOM 2210 C CA . TYR A 1 283 ? 6.072 -11.965 9.646 1.00 91.81 283 TYR A CA 1
ATOM 2211 C C . TYR A 1 283 ? 6.910 -11.698 10.900 1.00 91.81 283 TYR A C 1
ATOM 2213 O O . TYR A 1 283 ? 7.848 -10.902 10.856 1.00 91.81 283 TYR A O 1
ATOM 2221 N N . PHE A 1 284 ? 6.652 -12.406 12.003 1.00 89.25 284 PHE A N 1
ATOM 2222 C CA . PHE A 1 284 ? 7.425 -12.210 13.234 1.00 89.25 284 PHE A CA 1
ATOM 2223 C C . PHE A 1 284 ? 8.884 -12.632 13.086 1.00 89.25 284 PHE A C 1
ATOM 2225 O O . PHE A 1 284 ? 9.767 -11.923 13.556 1.00 89.25 284 PHE A O 1
ATOM 2232 N N . SER A 1 285 ? 9.161 -13.722 12.368 1.00 90.44 285 SER A N 1
ATOM 2233 C CA . SER A 1 285 ? 10.541 -14.145 12.104 1.00 90.44 285 SER A CA 1
ATOM 2234 C C . SER A 1 285 ? 11.307 -13.115 11.266 1.00 90.44 285 SER A C 1
ATOM 2236 O O . SER A 1 285 ? 12.491 -12.890 11.503 1.00 90.44 285 SER A O 1
ATOM 2238 N N . LYS A 1 286 ? 10.644 -12.443 10.315 1.00 87.31 286 LYS A N 1
ATOM 2239 C CA . LYS A 1 286 ? 11.220 -11.323 9.556 1.00 87.31 286 LYS A CA 1
ATOM 2240 C C . LYS A 1 286 ? 11.521 -10.130 10.468 1.00 87.31 286 LYS A C 1
ATOM 2242 O O . LYS A 1 286 ? 12.620 -9.585 10.395 1.00 87.31 286 LYS A O 1
ATOM 2247 N N . VAL A 1 287 ? 10.589 -9.749 11.345 1.00 84.00 287 VAL A N 1
ATOM 2248 C CA . VAL A 1 287 ? 10.797 -8.674 12.336 1.00 84.00 287 VAL A CA 1
ATOM 2249 C C . VAL A 1 287 ? 11.969 -9.007 13.264 1.00 84.00 287 VAL A C 1
ATOM 2251 O O . VAL A 1 287 ? 12.848 -8.170 13.469 1.00 84.00 287 VAL A O 1
ATOM 2254 N N . ASP A 1 288 ? 12.036 -10.242 13.759 1.00 85.81 288 ASP A N 1
ATOM 2255 C CA . ASP A 1 288 ? 13.129 -10.718 14.604 1.00 85.81 288 ASP A CA 1
ATOM 2256 C C . ASP A 1 288 ? 14.463 -10.711 13.854 1.00 85.81 288 ASP A C 1
ATOM 2258 O O . ASP A 1 288 ? 15.463 -10.261 14.413 1.00 85.81 288 ASP A O 1
ATOM 2262 N N . ALA A 1 289 ? 14.502 -11.141 12.589 1.00 82.88 289 ALA A N 1
ATOM 2263 C CA . ALA A 1 289 ? 15.708 -11.096 11.760 1.00 82.88 289 ALA A CA 1
ATOM 2264 C C . ALA A 1 289 ? 16.201 -9.655 11.585 1.00 82.88 289 ALA A C 1
ATOM 2266 O O . ALA A 1 289 ? 17.387 -9.376 11.717 1.00 82.88 289 ALA A O 1
ATOM 2267 N N . VAL A 1 290 ? 15.289 -8.708 11.382 1.00 79.88 290 VAL A N 1
ATOM 2268 C CA . VAL A 1 290 ? 15.626 -7.286 11.247 1.00 79.88 290 VAL A CA 1
ATOM 2269 C C . VAL A 1 290 ? 16.141 -6.696 12.553 1.00 79.88 290 VAL A C 1
ATOM 2271 O O . VAL A 1 290 ? 16.950 -5.779 12.528 1.00 79.88 290 VAL A O 1
ATOM 2274 N N . GLN A 1 291 ? 15.728 -7.204 13.710 1.00 81.56 291 GLN A N 1
ATOM 2275 C CA . GLN A 1 291 ? 16.249 -6.730 14.993 1.00 81.56 291 GLN A CA 1
ATOM 2276 C C . GLN A 1 291 ? 17.572 -7.405 15.375 1.00 81.56 291 GLN A C 1
ATOM 2278 O O . GLN A 1 291 ? 18.456 -6.759 15.945 1.00 81.56 291 GLN A O 1
ATOM 2283 N N . SER A 1 292 ? 17.710 -8.695 15.071 1.00 86.19 292 SER A N 1
ATOM 2284 C CA . SER A 1 292 ? 18.786 -9.551 15.578 1.00 86.19 292 SER A CA 1
ATOM 2285 C C . SER A 1 292 ? 19.962 -9.710 14.613 1.00 86.19 292 SER A C 1
ATOM 2287 O O . SER A 1 292 ? 21.106 -9.739 15.068 1.00 86.19 292 SER A O 1
ATOM 2289 N N . ASP A 1 293 ? 19.723 -9.749 13.301 1.00 86.00 293 ASP A N 1
ATOM 2290 C CA . ASP A 1 293 ? 20.749 -10.005 12.291 1.00 86.00 293 ASP A CA 1
ATOM 2291 C C . ASP A 1 293 ? 21.421 -8.684 11.842 1.00 86.00 293 ASP A C 1
ATOM 2293 O O . ASP A 1 293 ? 20.779 -7.809 11.243 1.00 86.00 293 ASP A O 1
ATOM 2297 N N . PRO A 1 294 ? 22.720 -8.476 12.140 1.00 85.31 294 PRO A N 1
ATOM 2298 C CA . PRO A 1 294 ? 23.435 -7.273 11.729 1.00 85.31 294 PRO A CA 1
ATOM 2299 C C . PRO A 1 294 ? 23.575 -7.150 10.205 1.00 85.31 294 PRO A C 1
ATOM 2301 O O . PRO A 1 294 ? 23.627 -6.026 9.711 1.00 85.31 294 PRO A O 1
ATOM 2304 N N . GLU A 1 295 ? 23.606 -8.256 9.456 1.00 83.75 295 GLU A N 1
ATOM 2305 C CA . GLU A 1 295 ? 23.718 -8.244 7.994 1.00 83.75 295 GLU A CA 1
ATOM 2306 C C . GLU A 1 295 ? 22.412 -7.769 7.349 1.00 83.75 295 GLU A C 1
ATOM 2308 O O . GLU A 1 295 ? 22.431 -6.924 6.448 1.00 83.75 295 GLU A O 1
ATOM 2313 N N . VAL A 1 296 ? 21.269 -8.258 7.845 1.00 76.50 296 VAL A N 1
ATOM 2314 C CA . VAL A 1 296 ? 19.940 -7.805 7.404 1.00 76.50 296 VAL A CA 1
ATOM 2315 C C . VAL A 1 296 ? 19.769 -6.321 7.711 1.00 76.50 296 VAL A C 1
ATOM 2317 O O . VAL A 1 296 ? 19.387 -5.560 6.824 1.00 76.50 296 VAL A O 1
ATOM 2320 N N . ARG A 1 297 ? 20.141 -5.870 8.918 1.00 82.62 297 ARG A N 1
ATOM 2321 C CA . ARG A 1 297 ? 20.116 -4.439 9.267 1.00 82.62 297 ARG A CA 1
ATOM 2322 C C . ARG A 1 297 ? 21.026 -3.598 8.392 1.00 82.62 297 ARG A C 1
ATOM 2324 O O . ARG A 1 297 ? 20.610 -2.532 7.954 1.00 82.62 297 ARG A O 1
ATOM 2331 N N . ALA A 1 298 ? 22.254 -4.045 8.140 1.00 80.50 298 ALA A N 1
ATOM 2332 C CA . ALA A 1 298 ? 23.192 -3.324 7.285 1.00 80.50 298 ALA A CA 1
ATOM 2333 C C . ALA A 1 298 ? 22.673 -3.235 5.845 1.00 80.50 298 ALA A C 1
ATOM 2335 O O . ALA A 1 298 ? 22.761 -2.178 5.225 1.00 80.50 298 ALA A O 1
ATOM 2336 N N . THR A 1 299 ? 22.079 -4.317 5.341 1.00 75.44 299 THR A N 1
ATOM 2337 C CA . THR A 1 299 ? 21.478 -4.364 4.005 1.00 75.44 299 THR A CA 1
ATOM 2338 C C . THR A 1 299 ? 20.277 -3.438 3.916 1.00 75.44 299 THR A C 1
ATOM 2340 O O . THR A 1 299 ? 20.233 -2.619 3.008 1.00 75.44 299 THR A O 1
ATOM 2343 N N . LEU A 1 300 ? 19.356 -3.490 4.881 1.00 72.38 300 LEU A N 1
ATOM 2344 C CA . LEU A 1 300 ? 18.199 -2.598 4.934 1.00 72.38 300 LEU A CA 1
ATOM 2345 C C . LEU A 1 300 ? 18.630 -1.133 5.099 1.00 72.38 300 LEU A C 1
ATOM 2347 O O . LEU A 1 300 ? 18.080 -0.247 4.460 1.00 72.38 300 LEU A O 1
ATOM 2351 N N . ALA A 1 301 ? 19.665 -0.859 5.894 1.00 75.81 301 ALA A N 1
ATOM 2352 C CA . ALA A 1 301 ? 20.220 0.483 6.034 1.00 75.81 301 ALA A CA 1
ATOM 2353 C C . ALA A 1 301 ? 20.879 0.979 4.736 1.00 75.81 301 ALA A C 1
ATOM 2355 O O . ALA A 1 301 ? 20.731 2.149 4.389 1.00 75.81 301 ALA A O 1
ATOM 2356 N N . ALA A 1 302 ? 21.590 0.116 4.00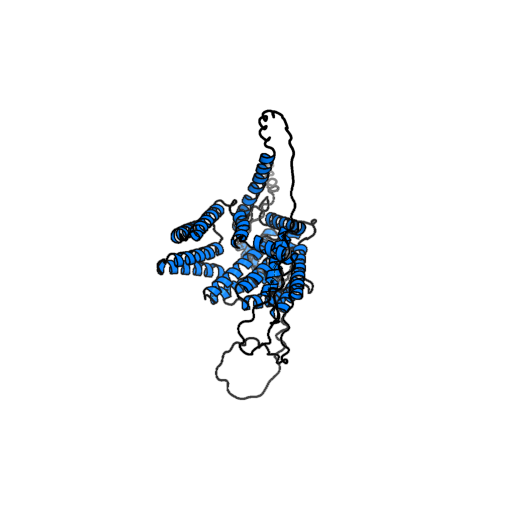5 1.00 76.31 302 ALA A N 1
ATOM 2357 C CA . ALA A 1 302 ? 22.145 0.437 2.690 1.00 76.31 302 ALA A CA 1
ATOM 2358 C C . ALA A 1 302 ? 21.036 0.636 1.650 1.00 76.31 302 ALA A C 1
ATOM 2360 O O . ALA A 1 302 ? 21.103 1.552 0.837 1.00 76.31 302 ALA A O 1
ATOM 2361 N N . GLN A 1 303 ? 19.986 -0.177 1.721 1.00 68.62 303 GLN A N 1
ATOM 2362 C CA . GLN A 1 303 ? 18.793 -0.079 0.898 1.00 68.62 303 GLN A CA 1
ATOM 2363 C C . GLN A 1 303 ? 18.082 1.260 1.128 1.00 68.62 303 GLN A C 1
ATOM 2365 O O . GLN A 1 303 ? 17.871 2.011 0.180 1.00 68.62 303 GLN A O 1
ATOM 2370 N N . ASN A 1 304 ? 17.818 1.607 2.387 1.00 71.44 304 ASN A N 1
ATOM 2371 C CA . ASN A 1 304 ? 17.244 2.889 2.787 1.00 71.44 304 ASN A CA 1
ATOM 2372 C C . ASN A 1 304 ? 18.153 4.059 2.400 1.00 71.44 304 ASN A C 1
ATOM 2374 O O . ASN A 1 304 ? 17.659 5.112 2.018 1.00 71.44 304 ASN A O 1
ATOM 2378 N N . ARG A 1 305 ? 19.480 3.883 2.443 1.00 73.94 305 ARG A N 1
ATOM 2379 C CA . ARG A 1 305 ? 20.427 4.892 1.953 1.00 73.94 305 ARG A CA 1
ATOM 2380 C C . ARG A 1 305 ? 20.331 5.082 0.441 1.00 73.94 305 ARG A C 1
ATOM 2382 O O . ARG A 1 305 ? 20.300 6.219 0.004 1.00 73.94 305 ARG A O 1
ATOM 2389 N N . ARG A 1 306 ? 20.217 4.012 -0.348 1.00 67.56 306 ARG A N 1
ATOM 2390 C CA . ARG A 1 306 ? 20.019 4.110 -1.806 1.00 67.56 306 ARG A CA 1
ATOM 2391 C C . ARG A 1 306 ? 18.681 4.749 -2.151 1.00 67.56 306 ARG A C 1
ATOM 2393 O O . ARG A 1 306 ? 18.641 5.652 -2.972 1.00 67.56 306 ARG A O 1
ATOM 2400 N N . VAL A 1 307 ? 17.604 4.328 -1.483 1.00 63.88 307 VAL A N 1
ATOM 2401 C CA . VAL A 1 307 ? 16.285 4.980 -1.565 1.00 63.88 307 VAL A CA 1
ATOM 2402 C C . VAL A 1 307 ? 16.432 6.468 -1.309 1.00 63.88 307 VAL A C 1
ATOM 2404 O O . VAL A 1 307 ? 15.919 7.284 -2.061 1.00 63.88 307 VAL A O 1
ATOM 2407 N N . ARG A 1 308 ? 17.182 6.816 -0.268 1.00 64.25 308 ARG A N 1
ATOM 2408 C CA . ARG A 1 308 ? 17.449 8.192 0.099 1.00 64.25 308 ARG A CA 1
ATOM 2409 C C . ARG A 1 308 ? 18.247 8.934 -0.974 1.00 64.25 308 ARG A C 1
ATOM 2411 O O . ARG A 1 308 ? 17.844 10.021 -1.332 1.00 64.25 308 ARG A O 1
ATOM 2418 N N . GLU A 1 309 ? 19.332 8.379 -1.499 1.00 68.50 309 GLU A N 1
ATOM 2419 C CA . GLU A 1 309 ? 20.140 9.004 -2.562 1.00 68.50 309 GLU A CA 1
ATOM 2420 C C . GLU A 1 309 ? 19.324 9.228 -3.845 1.00 68.50 309 GLU A C 1
ATOM 2422 O O . GLU A 1 309 ? 19.467 10.248 -4.513 1.00 68.50 309 GLU A O 1
ATOM 2427 N N . VAL A 1 310 ? 18.428 8.293 -4.162 1.00 63.81 310 VAL A N 1
ATOM 2428 C CA . VAL A 1 310 ? 17.531 8.348 -5.321 1.00 63.81 310 VAL A CA 1
ATOM 2429 C C . VAL A 1 310 ? 16.424 9.383 -5.130 1.00 63.81 310 VAL A C 1
ATOM 2431 O O . VAL A 1 310 ? 16.180 10.204 -6.012 1.00 63.81 310 VAL A O 1
ATOM 2434 N N . LEU A 1 311 ? 15.733 9.336 -3.990 1.00 60.53 311 LEU A N 1
ATOM 2435 C CA . LEU A 1 311 ? 14.646 10.258 -3.659 1.00 60.53 311 LEU A CA 1
ATOM 2436 C C . LEU A 1 311 ? 15.167 11.632 -3.222 1.00 60.53 311 LEU A C 1
ATOM 2438 O O . LEU A 1 311 ? 14.378 12.552 -3.039 1.00 60.53 311 LEU A O 1
ATOM 2442 N N . ILE A 1 312 ? 16.478 11.763 -3.004 1.00 67.81 312 ILE A N 1
ATOM 2443 C CA . ILE A 1 312 ? 17.149 12.965 -2.512 1.00 67.81 312 ILE A CA 1
ATOM 2444 C C . ILE A 1 312 ? 18.547 13.098 -3.119 1.00 67.81 312 ILE A C 1
ATOM 2446 O O . ILE A 1 312 ? 19.556 12.972 -2.419 1.00 67.81 312 ILE A O 1
ATOM 2450 N N . PRO A 1 313 ? 18.653 13.402 -4.415 1.00 68.38 313 PRO A N 1
ATOM 2451 C CA . PRO A 1 313 ? 19.942 13.700 -5.004 1.00 68.38 313 PRO A CA 1
ATOM 2452 C C . PRO A 1 313 ? 20.481 14.982 -4.364 1.00 68.38 313 PRO A C 1
ATOM 2454 O O . PRO A 1 313 ? 19.757 15.977 -4.275 1.00 68.38 313 PRO A O 1
ATOM 2457 N N . ASP A 1 314 ? 21.742 14.982 -3.924 1.00 69.94 314 ASP A N 1
ATOM 2458 C CA . ASP A 1 314 ? 22.374 16.140 -3.271 1.00 69.94 314 ASP A CA 1
ATOM 2459 C C . ASP A 1 314 ? 22.233 17.415 -4.121 1.00 69.94 314 ASP A C 1
ATOM 2461 O O . ASP A 1 314 ? 21.850 18.464 -3.598 1.00 69.94 314 ASP A O 1
ATOM 2465 N N . ASN A 1 315 ? 22.349 17.275 -5.447 1.00 72.12 315 ASN A N 1
ATOM 2466 C CA . ASN A 1 315 ? 22.039 18.302 -6.440 1.00 72.12 315 ASN A CA 1
ATOM 2467 C C . ASN A 1 315 ? 20.818 17.875 -7.278 1.00 72.12 315 ASN A C 1
ATOM 2469 O O . ASN A 1 315 ? 20.967 17.044 -8.179 1.00 72.12 315 ASN A O 1
ATOM 2473 N N . PRO A 1 316 ? 19.609 18.395 -6.998 1.00 65.12 316 PRO A N 1
ATOM 2474 C CA . PRO A 1 316 ? 18.448 18.099 -7.818 1.00 65.12 316 PRO A CA 1
ATOM 2475 C C . PRO A 1 316 ? 18.632 18.772 -9.192 1.00 65.12 316 PRO A C 1
ATOM 2477 O O . PRO A 1 316 ? 18.995 19.947 -9.225 1.00 65.12 316 PRO A O 1
ATOM 2480 N N . PRO A 1 317 ? 18.437 18.078 -10.331 1.00 65.56 317 PRO A N 1
ATOM 2481 C CA . PRO A 1 317 ? 18.429 18.718 -11.645 1.00 65.56 317 PRO A CA 1
ATOM 2482 C C . PRO A 1 317 ? 17.512 19.948 -11.682 1.00 65.56 317 PRO A C 1
ATOM 2484 O O . PRO A 1 317 ? 16.378 19.879 -11.221 1.00 65.56 317 PRO A O 1
ATOM 2487 N N . GLU A 1 318 ? 17.969 21.039 -12.305 1.00 66.50 318 GLU A N 1
ATOM 2488 C CA . GLU A 1 318 ? 17.226 22.312 -12.440 1.00 66.50 318 GLU A CA 1
ATOM 2489 C C . GLU A 1 318 ? 15.855 22.172 -13.137 1.00 66.50 318 GLU A C 1
ATOM 2491 O O . GLU A 1 318 ? 15.030 23.073 -13.070 1.00 66.50 318 GLU A O 1
ATOM 2496 N N . ASN A 1 319 ? 15.599 21.034 -13.792 1.00 58.62 319 ASN A N 1
ATOM 2497 C CA . ASN A 1 319 ? 14.346 20.703 -14.480 1.00 58.62 319 ASN A CA 1
ATOM 2498 C C . ASN A 1 319 ? 13.567 19.557 -13.810 1.00 58.62 319 ASN A C 1
ATOM 2500 O O . ASN A 1 319 ? 12.766 18.891 -14.471 1.00 58.62 319 ASN A O 1
ATOM 2504 N N . MET A 1 320 ? 13.850 19.252 -12.544 1.00 53.50 320 MET A N 1
ATOM 2505 C CA . MET A 1 320 ? 13.071 18.270 -11.799 1.00 53.50 320 MET A CA 1
ATOM 2506 C C . MET A 1 320 ? 11.642 18.779 -11.616 1.00 53.50 320 MET A C 1
ATOM 2508 O O . MET A 1 320 ? 11.446 19.959 -11.335 1.00 53.50 320 MET A O 1
ATOM 2512 N N . ASP A 1 321 ? 10.666 17.890 -11.797 1.00 58.88 321 ASP A N 1
ATOM 2513 C CA . ASP A 1 321 ? 9.257 18.198 -11.563 1.00 58.88 321 ASP A CA 1
ATOM 2514 C C . ASP A 1 321 ? 9.090 18.837 -10.176 1.00 58.88 321 ASP A C 1
ATOM 2516 O O . ASP A 1 321 ? 9.672 18.347 -9.204 1.00 58.88 321 ASP A O 1
ATOM 2520 N N . GLU A 1 322 ? 8.347 19.939 -10.088 1.00 46.78 322 GLU A N 1
ATOM 2521 C CA . GLU A 1 322 ? 8.136 20.692 -8.845 1.00 46.78 322 GLU A CA 1
ATOM 2522 C C . GLU A 1 322 ? 7.532 19.781 -7.762 1.00 46.78 322 GLU A C 1
ATOM 2524 O O . GLU A 1 322 ? 7.898 19.856 -6.588 1.00 46.78 322 GLU A O 1
ATOM 2529 N N . GLU A 1 323 ? 6.719 18.813 -8.196 1.00 44.22 323 GLU A N 1
ATOM 2530 C CA . GLU A 1 323 ? 6.127 17.763 -7.373 1.00 44.22 323 GLU A CA 1
ATOM 2531 C C . GLU A 1 323 ? 7.187 16.815 -6.782 1.00 44.22 323 GLU A C 1
ATOM 2533 O O . GLU A 1 323 ? 7.210 16.537 -5.581 1.00 44.22 323 GLU A O 1
ATOM 2538 N N . ILE A 1 324 ? 8.146 16.379 -7.601 1.00 46.00 324 ILE A N 1
ATOM 2539 C CA . ILE A 1 324 ? 9.257 15.537 -7.149 1.00 46.00 324 ILE A CA 1
ATOM 2540 C C . ILE A 1 324 ? 10.180 16.363 -6.245 1.00 46.00 324 ILE A C 1
ATOM 2542 O O . ILE A 1 324 ? 10.560 15.883 -5.183 1.00 46.00 324 ILE A O 1
ATOM 2546 N N . SER A 1 325 ? 10.469 17.619 -6.597 1.00 47.34 325 SER A N 1
ATOM 2547 C CA . SER A 1 325 ? 11.322 18.541 -5.835 1.00 47.34 325 SER A CA 1
ATOM 2548 C C . SER A 1 325 ? 10.814 18.796 -4.408 1.00 47.34 325 SER A C 1
ATOM 2550 O O . SER A 1 325 ? 11.614 18.829 -3.471 1.00 47.34 325 SER A O 1
ATOM 2552 N N . LEU A 1 326 ? 9.494 18.888 -4.208 1.00 46.34 326 LEU A N 1
ATOM 2553 C CA . LEU A 1 326 ? 8.872 19.014 -2.882 1.00 46.34 326 LEU A CA 1
ATOM 2554 C C . LEU A 1 326 ? 9.008 17.734 -2.045 1.00 46.34 326 LEU A C 1
ATOM 2556 O O . LEU A 1 326 ? 9.328 17.807 -0.856 1.00 46.34 326 LEU A O 1
ATOM 2560 N N . VAL A 1 327 ? 8.842 16.557 -2.658 1.00 46.25 327 VAL A N 1
ATOM 2561 C CA . VAL A 1 327 ? 9.118 15.267 -1.999 1.00 46.25 327 VAL A CA 1
ATOM 2562 C C . VAL A 1 327 ? 10.602 15.174 -1.630 1.00 46.25 327 VAL A C 1
ATOM 2564 O O . VAL A 1 327 ? 10.940 14.839 -0.497 1.00 46.25 327 VAL A O 1
ATOM 2567 N N . ILE A 1 328 ? 11.496 15.560 -2.543 1.00 45.28 328 ILE A N 1
ATOM 2568 C CA . ILE A 1 328 ? 12.948 15.592 -2.334 1.00 45.28 328 ILE A CA 1
ATOM 2569 C C . ILE A 1 328 ? 13.308 16.535 -1.183 1.00 45.28 328 ILE A C 1
ATOM 2571 O O . ILE A 1 328 ? 14.063 16.132 -0.305 1.00 45.28 328 ILE A O 1
ATOM 2575 N N . GLN A 1 329 ? 12.773 17.762 -1.141 1.00 43.47 329 GLN A N 1
ATOM 2576 C CA . GLN A 1 329 ? 13.001 18.725 -0.054 1.00 43.47 329 GLN A CA 1
ATOM 2577 C C . GLN A 1 329 ? 12.497 18.200 1.292 1.00 43.47 329 GLN A C 1
ATOM 2579 O O . GLN A 1 329 ? 13.229 18.281 2.283 1.00 43.47 329 GLN A O 1
ATOM 2584 N N . GLY A 1 330 ? 11.302 17.600 1.309 1.00 41.91 330 GLY A N 1
ATOM 2585 C CA . GLY A 1 330 ? 10.726 16.976 2.497 1.00 41.91 330 GLY A CA 1
ATOM 2586 C C . GLY A 1 330 ? 11.616 15.876 3.066 1.00 41.91 330 GLY A C 1
ATOM 2587 O O . GLY A 1 330 ? 11.770 15.779 4.280 1.00 41.91 330 GLY A O 1
ATOM 2588 N N . ILE A 1 331 ? 12.279 15.092 2.212 1.00 40.06 331 ILE A N 1
ATOM 2589 C CA . ILE A 1 331 ? 13.202 14.064 2.684 1.00 40.06 331 ILE A CA 1
ATOM 2590 C C . ILE A 1 331 ? 14.616 14.658 2.939 1.00 40.06 331 ILE A C 1
ATOM 2592 O O . ILE A 1 331 ? 15.308 14.207 3.846 1.00 40.06 331 ILE A O 1
ATOM 2596 N N . LYS A 1 332 ? 15.091 15.695 2.231 1.00 35.97 332 LYS A N 1
ATOM 2597 C CA . LYS A 1 332 ? 16.433 16.313 2.411 1.00 35.97 332 LYS A CA 1
ATOM 2598 C C . LYS A 1 332 ? 16.586 16.983 3.784 1.00 35.97 332 LYS A C 1
ATOM 2600 O O . LYS A 1 332 ? 17.625 16.839 4.435 1.00 35.97 332 LYS A O 1
ATOM 2605 N N . ALA A 1 333 ? 15.514 17.609 4.266 1.00 35.44 333 ALA A N 1
ATOM 2606 C CA . ALA A 1 333 ? 15.405 18.130 5.627 1.00 35.44 333 ALA A CA 1
ATOM 2607 C C . ALA A 1 333 ? 15.503 17.024 6.703 1.00 35.44 333 ALA A C 1
ATOM 2609 O O . ALA A 1 333 ? 15.987 17.289 7.801 1.00 35.44 333 ALA A O 1
ATOM 2610 N N . THR A 1 334 ? 15.168 15.764 6.373 1.00 35.44 334 THR A N 1
ATOM 2611 C CA . THR A 1 334 ? 15.282 14.627 7.311 1.00 35.44 334 THR A CA 1
ATOM 2612 C C . THR A 1 334 ? 16.713 14.272 7.699 1.00 35.44 334 THR A C 1
ATOM 2614 O O . THR A 1 334 ? 16.959 13.694 8.757 1.00 35.44 334 THR A O 1
ATOM 2617 N N . HIS A 1 335 ? 17.685 14.605 6.850 1.00 36.03 335 HIS A N 1
ATOM 2618 C CA . HIS A 1 335 ? 19.029 14.063 6.990 1.00 36.03 335 HIS A CA 1
ATOM 2619 C C . HIS A 1 335 ? 20.009 14.972 7.734 1.00 36.03 335 HIS A C 1
ATOM 2621 O O . HIS A 1 335 ? 20.825 14.483 8.519 1.00 36.03 335 HIS A O 1
ATOM 2627 N N . TYR A 1 336 ? 19.933 16.285 7.508 1.00 35.06 336 TYR A N 1
ATOM 2628 C CA . TYR A 1 336 ? 20.847 17.253 8.127 1.00 35.06 336 TYR A CA 1
ATOM 2629 C C . TYR A 1 336 ? 20.741 17.227 9.668 1.00 35.06 336 TYR A C 1
ATOM 2631 O O . TYR A 1 336 ? 21.734 17.364 10.384 1.00 35.06 336 TYR A O 1
ATOM 2639 N N . GLU A 1 337 ? 19.548 16.932 10.189 1.00 34.84 337 GLU A N 1
ATOM 2640 C CA . GLU A 1 337 ? 19.266 16.840 11.622 1.00 34.84 337 GLU A CA 1
ATOM 2641 C C . GLU A 1 337 ? 19.835 15.554 12.265 1.00 34.84 337 GLU A C 1
ATOM 2643 O O . GLU A 1 337 ? 20.370 15.598 13.372 1.00 34.84 337 GLU A O 1
ATOM 2648 N N . VAL A 1 338 ? 19.803 14.405 11.572 1.00 34.31 338 VAL A N 1
ATOM 2649 C CA . VAL A 1 338 ? 20.342 13.126 12.087 1.00 34.31 338 VAL A CA 1
ATOM 2650 C C . VAL A 1 338 ? 21.869 13.178 12.220 1.00 34.31 338 VAL A C 1
ATOM 2652 O O . VAL A 1 338 ? 22.434 12.647 13.183 1.00 34.31 338 VAL A O 1
ATOM 2655 N N . GLU A 1 339 ? 22.561 13.839 11.290 1.00 39.94 339 GLU A N 1
ATOM 2656 C CA . GLU A 1 339 ? 24.004 14.087 11.408 1.00 39.94 339 GLU A CA 1
ATOM 2657 C C . GLU A 1 339 ? 24.327 15.138 12.482 1.00 39.94 339 GLU A C 1
ATOM 2659 O O . GLU A 1 339 ? 25.265 14.942 13.264 1.00 39.94 339 GLU A O 1
ATOM 2664 N N . SER A 1 340 ? 23.495 16.178 12.620 1.00 37.84 340 SER A N 1
ATOM 2665 C CA . SER A 1 340 ? 23.575 17.168 13.707 1.00 37.84 340 SER A CA 1
ATOM 2666 C C . SER A 1 340 ? 23.404 16.530 15.098 1.00 37.84 340 SER A C 1
ATOM 2668 O O . SER A 1 340 ? 24.197 16.788 16.009 1.00 37.84 340 SER A O 1
ATOM 2670 N N . GLN A 1 341 ? 22.447 15.609 15.267 1.00 40.41 341 GLN A N 1
ATOM 2671 C CA . GLN A 1 341 ? 22.202 14.895 16.526 1.00 40.41 341 GLN A CA 1
ATOM 2672 C C . GLN A 1 341 ? 23.302 13.876 16.858 1.00 40.41 341 GLN A C 1
ATOM 2674 O O . GLN A 1 341 ? 23.688 13.757 18.025 1.00 40.41 341 GLN A O 1
ATOM 2679 N N . LYS A 1 342 ? 23.877 13.182 15.861 1.00 50.78 342 LYS A N 1
ATOM 2680 C CA . LYS A 1 342 ? 25.088 12.359 16.060 1.00 50.78 342 LYS A CA 1
ATOM 2681 C C . LYS A 1 342 ? 26.261 13.225 16.519 1.00 50.78 342 LYS A C 1
ATOM 2683 O O . LYS A 1 342 ? 26.935 12.868 17.487 1.00 50.78 342 LYS A O 1
ATOM 2688 N N . GLY A 1 343 ? 26.435 14.401 15.912 1.00 56.69 343 GLY A N 1
ATOM 2689 C CA . GLY A 1 343 ? 27.398 15.411 16.348 1.00 56.69 343 GLY A CA 1
ATOM 2690 C C . GLY A 1 343 ? 27.145 15.888 17.782 1.00 56.69 343 GLY A C 1
ATOM 2691 O O . GLY A 1 343 ? 28.078 15.959 18.585 1.00 56.69 343 GLY A O 1
ATOM 2692 N N . TRP A 1 344 ? 25.888 16.139 18.156 1.00 44.38 344 TRP A N 1
ATOM 2693 C CA . TRP A 1 344 ? 25.502 16.574 19.501 1.00 44.38 344 TRP A CA 1
ATOM 2694 C C . TRP A 1 344 ? 25.704 15.483 20.560 1.00 44.38 344 TRP A C 1
ATOM 2696 O O . TRP A 1 344 ? 26.285 15.752 21.613 1.00 44.38 344 TRP A O 1
ATOM 2706 N N . ALA A 1 345 ? 25.322 14.236 20.281 1.00 49.16 345 ALA A N 1
ATOM 2707 C CA . ALA A 1 345 ? 25.536 13.091 21.168 1.00 49.16 345 ALA A CA 1
ATOM 2708 C C . ALA A 1 345 ? 27.032 12.778 21.355 1.00 49.16 345 ALA A C 1
ATOM 2710 O O . ALA A 1 345 ? 27.486 12.498 22.470 1.00 49.16 345 ALA A O 1
ATOM 2711 N N . GLN A 1 346 ? 27.828 12.904 20.291 1.00 60.09 346 GLN A N 1
ATOM 2712 C CA . GLN A 1 346 ? 29.281 12.743 20.335 1.00 60.09 346 GLN A CA 1
ATOM 2713 C C . GLN A 1 346 ? 29.958 13.908 21.081 1.00 60.09 346 GLN A C 1
ATOM 2715 O O . GLN A 1 346 ? 30.883 13.684 21.865 1.00 60.09 346 GLN A O 1
ATOM 2720 N N . LYS A 1 347 ? 29.437 15.137 20.956 1.00 68.19 347 LYS A N 1
ATOM 2721 C CA . LYS A 1 347 ? 29.859 16.313 21.741 1.00 68.19 347 LYS A CA 1
ATOM 2722 C C . LYS A 1 347 ? 29.479 16.191 23.221 1.00 68.19 347 LYS A C 1
ATOM 2724 O O . LYS A 1 347 ? 30.256 16.595 24.083 1.00 68.19 347 LYS A O 1
ATOM 2729 N N . LYS A 1 348 ? 28.341 15.565 23.540 1.00 63.94 348 LYS A N 1
ATOM 2730 C CA . LYS A 1 348 ? 27.896 15.277 24.916 1.00 63.94 348 LYS A CA 1
ATOM 2731 C C . LYS A 1 348 ? 28.761 14.203 25.585 1.00 63.94 348 LYS A C 1
ATOM 2733 O O . LYS A 1 348 ? 29.081 14.343 26.759 1.00 63.94 348 LYS A O 1
ATOM 2738 N N . ARG A 1 349 ? 29.225 13.200 24.827 1.00 62.34 349 ARG A N 1
ATOM 2739 C CA . ARG A 1 349 ? 30.218 12.202 25.277 1.00 62.34 349 ARG A CA 1
ATOM 2740 C C . ARG A 1 349 ? 31.618 12.780 25.511 1.00 62.34 349 ARG A C 1
ATOM 2742 O O . ARG A 1 349 ? 32.370 12.223 26.299 1.00 62.34 349 ARG A O 1
ATOM 2749 N N . ARG A 1 350 ? 31.958 13.892 24.851 1.00 65.75 350 ARG A N 1
ATOM 2750 C CA . ARG A 1 350 ? 33.230 14.612 25.032 1.00 65.75 350 ARG A CA 1
ATOM 2751 C C . ARG A 1 350 ? 33.195 15.681 26.128 1.00 65.75 350 ARG A C 1
ATOM 2753 O O . ARG A 1 350 ? 34.227 16.293 26.385 1.00 65.75 350 ARG A O 1
ATOM 2760 N N . ARG A 1 351 ? 32.050 15.926 26.781 1.00 64.88 351 ARG A N 1
ATOM 2761 C CA . ARG A 1 351 ? 32.018 16.822 27.944 1.00 64.88 351 ARG A CA 1
ATOM 2762 C C . ARG A 1 351 ? 32.778 16.161 29.106 1.00 64.88 351 ARG A C 1
ATOM 2764 O O . ARG A 1 351 ? 32.418 15.044 29.478 1.00 64.88 351 ARG A O 1
ATOM 2771 N N . PRO A 1 352 ? 33.810 16.810 29.673 1.00 56.91 352 PRO A N 1
ATOM 2772 C CA . PRO A 1 352 ? 34.534 16.264 30.813 1.00 56.91 352 PRO A CA 1
ATOM 2773 C C . PRO A 1 352 ? 33.573 16.082 31.991 1.00 56.91 352 PRO A C 1
ATOM 2775 O O . PRO A 1 352 ? 32.800 16.983 32.321 1.00 56.91 352 PRO A O 1
ATOM 2778 N N . GLN A 1 353 ? 33.594 14.890 32.589 1.00 61.97 353 GLN A N 1
ATOM 2779 C CA . GLN A 1 353 ? 32.809 14.574 33.781 1.00 61.97 353 GLN A CA 1
ATOM 2780 C C . GLN A 1 353 ? 33.179 15.555 34.909 1.00 61.97 353 GLN A C 1
ATOM 2782 O O . GLN A 1 353 ? 34.370 15.826 35.099 1.00 61.97 353 GLN A O 1
ATOM 2787 N N . PRO A 1 354 ? 32.203 16.090 35.664 1.00 56.88 354 PRO A N 1
ATOM 2788 C CA . PRO A 1 354 ? 32.503 16.914 36.825 1.00 56.88 354 PRO A CA 1
ATOM 2789 C C . PRO A 1 354 ? 33.311 16.082 37.829 1.00 56.88 354 PRO A C 1
ATOM 2791 O O . PRO A 1 354 ? 32.926 14.966 38.183 1.00 56.88 354 PRO A O 1
ATOM 2794 N N . LYS A 1 355 ? 34.468 16.609 38.248 1.00 63.34 355 LYS A N 1
ATOM 2795 C CA . LYS A 1 355 ? 35.350 15.964 39.228 1.00 63.34 355 LYS A CA 1
ATOM 2796 C C . LYS A 1 355 ? 34.548 15.675 40.501 1.00 63.34 355 LYS A C 1
ATOM 2798 O O . LYS A 1 355 ? 33.986 16.594 41.093 1.00 63.34 355 LYS A O 1
ATOM 2803 N N . LYS A 1 356 ? 34.483 14.398 40.897 1.00 64.31 356 LYS A N 1
ATOM 2804 C CA . LYS A 1 356 ? 33.867 13.966 42.161 1.00 64.31 356 LYS A CA 1
ATOM 2805 C C . LYS A 1 356 ? 34.526 14.707 43.337 1.00 64.31 356 LYS A C 1
ATOM 2807 O O . LYS A 1 356 ? 35.757 14.763 43.366 1.00 64.31 356 LYS A O 1
ATOM 2812 N N . PRO A 1 357 ? 33.753 15.235 44.302 1.00 64.56 357 PRO A N 1
ATOM 2813 C CA . PRO A 1 357 ? 34.319 15.746 45.543 1.00 64.56 357 PRO A CA 1
ATOM 2814 C C . PRO A 1 357 ? 34.913 14.595 46.381 1.00 64.56 357 PRO A C 1
ATOM 2816 O O . PRO A 1 357 ? 34.442 13.457 46.270 1.00 64.56 357 PRO A O 1
ATOM 2819 N N . PRO A 1 358 ? 35.955 14.864 47.187 1.00 58.12 358 PRO A N 1
ATOM 2820 C CA . PRO A 1 358 ? 36.645 13.848 47.973 1.00 58.12 358 PRO A CA 1
ATOM 2821 C C . PRO A 1 358 ? 35.759 13.317 49.108 1.00 58.12 358 PRO A C 1
ATOM 2823 O O . PRO A 1 358 ? 35.107 14.083 49.817 1.00 58.12 358 PRO A O 1
ATOM 2826 N N . SER A 1 359 ? 35.749 11.995 49.273 1.00 59.62 359 SER A N 1
ATOM 2827 C CA . SER A 1 359 ? 35.076 11.306 50.378 1.00 59.62 359 SER A CA 1
ATOM 2828 C C . SER A 1 359 ? 35.793 11.563 51.714 1.00 59.62 359 SER A C 1
ATOM 2830 O O . SER A 1 359 ? 37.025 11.625 51.723 1.00 59.62 359 SER A O 1
ATOM 2832 N N . PRO A 1 360 ? 35.067 11.659 52.845 1.00 58.41 360 PRO A N 1
ATOM 2833 C CA . PRO A 1 360 ? 35.675 11.792 54.166 1.00 58.41 360 PRO A CA 1
ATOM 2834 C C . PRO A 1 360 ? 36.279 10.462 54.667 1.00 58.41 360 PRO A C 1
ATOM 2836 O O . PRO A 1 360 ? 35.872 9.389 54.208 1.00 58.41 360 PRO A O 1
ATOM 2839 N N . PRO A 1 361 ? 37.253 10.521 55.597 1.00 53.03 361 PRO A N 1
ATOM 2840 C CA . PRO A 1 361 ? 38.025 9.364 56.032 1.00 53.03 361 PRO A CA 1
ATOM 2841 C C . PRO A 1 361 ? 37.252 8.459 56.999 1.00 53.03 361 PRO A C 1
ATOM 2843 O O . PRO A 1 361 ? 36.564 8.911 57.912 1.00 53.03 361 PRO A O 1
ATOM 2846 N N . SER A 1 362 ? 37.428 7.158 56.791 1.00 43.91 362 SER A N 1
ATOM 2847 C CA . SER A 1 362 ? 36.971 6.053 57.629 1.00 43.91 362 SER A CA 1
ATOM 2848 C C . SER A 1 362 ? 37.729 5.995 58.958 1.00 43.91 362 SER A C 1
ATOM 2850 O O . SER A 1 362 ? 38.958 5.912 58.956 1.00 43.91 362 SER A O 1
ATOM 2852 N N . SER A 1 363 ? 37.001 5.962 60.074 1.00 47.28 363 SER A N 1
ATOM 2853 C CA . SER A 1 363 ? 37.518 5.580 61.389 1.00 47.28 363 SER A CA 1
ATOM 2854 C C . SER A 1 363 ? 37.287 4.090 61.661 1.00 47.28 363 SER A C 1
ATOM 2856 O O . SER A 1 363 ? 36.345 3.466 61.175 1.00 47.28 363 SER A O 1
ATOM 2858 N N . SER A 1 364 ? 38.223 3.526 62.411 1.00 42.34 364 SER A N 1
ATOM 2859 C CA . SER A 1 364 ? 38.506 2.108 62.589 1.00 42.34 364 SER A CA 1
ATOM 2860 C C . SER A 1 364 ? 38.163 1.595 63.997 1.00 42.34 364 SER A C 1
ATOM 2862 O O . SER A 1 364 ? 38.523 2.258 64.967 1.00 42.34 364 SER A O 1
ATOM 2864 N N . SER A 1 365 ? 37.651 0.352 64.056 1.00 40.31 365 SER A N 1
ATOM 2865 C CA . SER A 1 365 ? 37.857 -0.678 65.113 1.00 40.31 365 SER A CA 1
ATOM 2866 C C . SER A 1 365 ? 37.158 -0.497 66.486 1.00 40.31 365 SER A C 1
ATOM 2868 O O . SER A 1 365 ? 36.712 0.608 66.778 1.00 40.31 365 SER A O 1
ATOM 2870 N N . PRO A 1 366 ? 37.124 -1.511 67.399 1.00 52.75 366 PRO A N 1
ATOM 2871 C CA . PRO A 1 366 ? 37.449 -2.947 67.284 1.00 52.75 366 PRO A CA 1
ATOM 2872 C C . PRO A 1 366 ? 36.396 -3.928 67.877 1.00 52.75 366 PRO A C 1
ATOM 2874 O O . PRO A 1 366 ? 35.422 -3.570 68.529 1.00 52.75 366 PRO A O 1
ATOM 2877 N N . SER A 1 367 ? 36.699 -5.207 67.652 1.00 42.09 367 SER A N 1
ATOM 2878 C CA . SER A 1 367 ? 36.167 -6.467 68.187 1.00 42.09 367 SER A CA 1
ATOM 2879 C C . SER A 1 367 ? 36.079 -6.618 69.715 1.00 42.09 367 SER A C 1
ATOM 2881 O O . SER A 1 367 ? 37.018 -6.258 70.426 1.00 42.09 367 SER A O 1
ATOM 2883 N N . SER A 1 368 ? 35.077 -7.373 70.181 1.00 38.28 368 SER A N 1
ATOM 2884 C CA . SER A 1 368 ? 35.181 -8.224 71.374 1.00 38.28 368 SER A CA 1
ATOM 2885 C C . SER A 1 368 ? 34.310 -9.486 71.260 1.00 38.28 368 SER A C 1
ATOM 2887 O O . SER A 1 368 ? 33.237 -9.510 70.664 1.00 38.28 368 SER A O 1
ATOM 2889 N N . SER A 1 369 ? 34.878 -10.563 71.786 1.00 37.59 369 SER A N 1
ATOM 2890 C CA . SER A 1 369 ? 34.461 -11.966 71.822 1.00 37.59 369 SER A CA 1
ATOM 2891 C C . SER A 1 369 ? 33.526 -12.296 72.990 1.00 37.59 369 SER A C 1
ATOM 2893 O O . SER A 1 369 ? 33.716 -11.722 74.059 1.00 37.59 369 SER A O 1
ATOM 2895 N N . SER A 1 370 ? 32.655 -13.311 72.864 1.00 36.16 370 SER A N 1
ATOM 2896 C CA . SER A 1 370 ? 32.474 -14.388 73.877 1.00 36.16 370 SER A CA 1
ATOM 2897 C C . SER A 1 370 ? 31.352 -15.398 73.534 1.00 36.16 370 SER A C 1
ATOM 2899 O O . SER A 1 370 ? 30.185 -15.052 73.433 1.00 36.16 370 SER A O 1
ATOM 2901 N N . SER A 1 371 ? 31.779 -16.654 73.338 1.00 36.03 371 SER A N 1
ATOM 2902 C CA . SER A 1 371 ? 31.314 -17.941 73.912 1.00 36.03 371 SER A CA 1
ATOM 2903 C C . SER A 1 371 ? 29.834 -18.314 74.167 1.00 36.03 371 SER A C 1
ATOM 2905 O O . SER A 1 371 ? 29.069 -17.556 74.749 1.00 36.03 371 SER A O 1
ATOM 2907 N N . SER A 1 372 ? 29.606 -19.636 73.995 1.00 35.62 372 SER A N 1
ATOM 2908 C CA . SER A 1 372 ? 28.622 -20.547 74.642 1.00 35.62 372 SER A CA 1
ATOM 2909 C C . SER A 1 372 ? 27.203 -20.578 74.049 1.00 35.62 372 SER A C 1
ATOM 2911 O O . SER A 1 372 ? 26.700 -19.555 73.620 1.00 35.62 372 SER A O 1
ATOM 2913 N N . SER A 1 373 ? 26.449 -21.679 73.977 1.00 35.00 373 SER A N 1
ATOM 2914 C CA . SER A 1 373 ? 26.655 -23.129 74.133 1.00 35.00 373 SER A CA 1
ATOM 2915 C C . SER A 1 373 ? 25.309 -23.818 73.819 1.00 35.00 373 SER A C 1
ATOM 2917 O O . SER A 1 373 ? 24.255 -23.237 74.051 1.00 35.00 373 SER A O 1
ATOM 2919 N N . SER A 1 374 ? 25.371 -25.095 73.425 1.00 35.50 374 SER A N 1
ATOM 2920 C CA . SER A 1 374 ? 24.388 -26.171 73.679 1.00 35.50 374 SER A CA 1
ATOM 2921 C C . SER A 1 374 ? 23.024 -26.261 72.955 1.00 35.50 374 SER A C 1
ATOM 2923 O O . SER A 1 374 ? 22.198 -25.358 72.988 1.00 35.50 374 SER A O 1
ATOM 2925 N N . SER A 1 375 ? 22.769 -27.504 72.512 1.00 39.78 375 SER A N 1
ATOM 2926 C CA . SER A 1 375 ? 21.528 -28.306 72.629 1.00 39.78 375 SER A CA 1
ATOM 2927 C C . SER A 1 375 ? 20.754 -28.672 71.346 1.00 39.78 375 SER A C 1
ATOM 2929 O O . SER A 1 375 ? 19.899 -27.961 70.838 1.00 39.78 375 SER A O 1
ATOM 2931 N N . SER A 1 376 ? 21.116 -29.848 70.828 1.00 38.41 376 SER A N 1
ATOM 2932 C CA . SER A 1 376 ? 20.278 -31.028 70.555 1.00 38.41 376 SER A CA 1
ATOM 2933 C C . SER A 1 376 ? 18.746 -30.876 70.493 1.00 38.41 376 SER A C 1
ATOM 2935 O O . SER A 1 376 ? 18.114 -30.641 71.519 1.00 38.41 376 SER A O 1
ATOM 2937 N N . SER A 1 377 ? 18.134 -31.234 69.354 1.00 41.75 377 SER A N 1
ATOM 2938 C CA . SER A 1 377 ? 17.210 -32.391 69.228 1.00 41.75 377 SER A CA 1
ATOM 2939 C C . SER A 1 377 ? 16.576 -32.478 67.825 1.00 41.75 377 SER A C 1
ATOM 2941 O O . SER A 1 377 ? 16.132 -31.457 67.301 1.00 41.75 377 SER A O 1
ATOM 2943 N N . PRO A 1 378 ? 16.492 -33.676 67.213 1.00 56.59 378 PRO A N 1
ATOM 2944 C CA . PRO A 1 378 ? 15.810 -33.896 65.939 1.00 56.59 378 PRO A CA 1
ATOM 2945 C C . PRO A 1 378 ? 14.335 -34.285 66.148 1.00 56.59 378 PRO A C 1
ATOM 2947 O O . PRO A 1 378 ? 14.017 -35.144 66.969 1.00 56.59 378 PRO A O 1
ATOM 2950 N N . SER A 1 379 ? 13.427 -33.671 65.388 1.00 51.59 379 SER A N 1
ATOM 2951 C CA . SER A 1 379 ? 12.003 -34.034 65.372 1.00 51.59 379 SER A CA 1
ATOM 2952 C C . SER A 1 379 ? 11.729 -35.249 64.461 1.00 51.59 379 SER A C 1
ATOM 2954 O O . SER A 1 379 ? 12.363 -35.369 63.411 1.00 51.59 379 SER A O 1
ATOM 2956 N N . PRO A 1 380 ? 10.792 -36.143 64.837 1.00 70.81 380 PRO A N 1
ATOM 2957 C CA . PRO A 1 380 ? 10.496 -37.388 64.121 1.00 70.81 380 PRO A CA 1
ATOM 2958 C C . PRO A 1 380 ? 9.519 -37.202 62.936 1.00 70.81 380 PRO A C 1
ATOM 2960 O O . PRO A 1 380 ? 8.796 -36.204 62.884 1.00 70.81 380 PRO A O 1
ATOM 2963 N N . PRO A 1 381 ? 9.465 -38.165 61.991 1.00 70.38 381 PRO A N 1
ATOM 2964 C CA . PRO A 1 381 ? 8.579 -38.114 60.827 1.00 70.38 381 PRO A CA 1
ATOM 2965 C C . PRO A 1 381 ? 7.123 -38.509 61.162 1.00 70.38 381 PRO A C 1
ATOM 2967 O O . PRO A 1 381 ? 6.896 -39.279 62.098 1.00 70.38 381 PRO A O 1
ATOM 2970 N N . PRO A 1 382 ? 6.127 -38.026 60.391 1.00 71.38 382 PRO A N 1
ATOM 2971 C CA . PRO A 1 382 ? 4.720 -38.369 60.598 1.00 71.38 382 PRO A CA 1
ATOM 2972 C C . PRO A 1 382 ? 4.352 -39.779 60.072 1.00 71.38 382 PRO A C 1
ATOM 2974 O O . PRO A 1 382 ? 4.970 -40.259 59.118 1.00 71.38 382 PRO A O 1
ATOM 2977 N N . PRO A 1 383 ? 3.339 -40.440 60.673 1.00 72.81 383 PRO A N 1
ATOM 2978 C CA . PRO A 1 383 ? 2.917 -41.806 60.339 1.00 72.81 383 PRO A CA 1
ATOM 2979 C C . PRO A 1 383 ? 2.047 -41.902 59.063 1.00 72.81 383 PRO A C 1
ATOM 2981 O O . PRO A 1 383 ? 1.462 -40.904 58.634 1.00 72.81 383 PRO A O 1
ATOM 2984 N N . PRO A 1 384 ? 1.930 -43.106 58.462 1.00 67.69 384 PRO A N 1
ATOM 2985 C CA . PRO A 1 384 ? 1.195 -43.328 57.215 1.00 67.69 384 PRO A CA 1
ATOM 2986 C C . PRO A 1 384 ? -0.331 -43.412 57.423 1.00 67.69 384 PRO A C 1
ATOM 2988 O O . PRO A 1 384 ? -0.780 -43.897 58.465 1.00 67.69 384 PRO A O 1
ATOM 2991 N N . PRO A 1 385 ? -1.153 -43.016 56.432 1.00 67.94 385 PRO A N 1
ATOM 2992 C CA . PRO A 1 385 ? -2.595 -43.240 56.479 1.00 67.94 385 PRO A CA 1
ATOM 2993 C C . PRO A 1 385 ? -2.978 -44.677 56.053 1.00 67.94 385 PRO A C 1
ATOM 2995 O O . PRO A 1 385 ? -2.355 -45.234 55.144 1.00 67.94 385 PRO A O 1
ATOM 2998 N N . PRO A 1 386 ? -4.011 -45.283 56.672 1.00 63.66 386 PRO A N 1
ATOM 2999 C CA . PRO A 1 386 ? -4.457 -46.638 56.364 1.00 63.66 386 PRO A CA 1
ATOM 3000 C C . PRO A 1 386 ? -5.469 -46.718 55.204 1.00 63.66 386 PRO A C 1
ATOM 3002 O O . PRO A 1 386 ? -6.313 -45.846 55.024 1.00 63.66 386 PRO A O 1
ATOM 3005 N N . PHE A 1 387 ? -5.342 -47.827 54.471 1.00 48.62 387 PHE A N 1
ATOM 3006 C CA . PHE A 1 387 ? -6.301 -48.623 53.688 1.00 48.62 387 PHE A CA 1
ATOM 3007 C C . PHE A 1 387 ? -7.550 -47.992 53.037 1.00 48.62 387 PHE A C 1
ATOM 3009 O O . PHE A 1 387 ? -8.447 -47.444 53.670 1.00 48.62 387 PHE A O 1
ATOM 3016 N N . SER A 1 388 ? -7.642 -48.256 51.733 1.00 43.38 388 SER A N 1
ATOM 3017 C CA . SER A 1 388 ? -8.795 -48.102 50.843 1.00 43.38 388 SER A CA 1
ATOM 3018 C C . SER A 1 388 ? -9.980 -49.014 51.198 1.00 43.38 388 SER A C 1
ATOM 3020 O O . SER A 1 388 ? -9.769 -50.151 51.624 1.00 43.38 388 SER A O 1
ATOM 3022 N N . PRO A 1 389 ? -11.206 -48.605 50.825 1.00 55.56 389 PRO A N 1
ATOM 3023 C CA . PRO A 1 389 ? -12.231 -49.532 50.364 1.00 55.56 389 PRO A CA 1
ATOM 3024 C C . PRO A 1 389 ? -12.632 -49.322 48.887 1.00 55.56 389 PRO A C 1
ATOM 3026 O O . PRO A 1 389 ? -12.474 -48.258 48.294 1.00 55.56 389 PRO A O 1
ATOM 3029 N N . VAL A 1 390 ? -13.126 -50.430 48.340 1.00 51.88 390 VAL A N 1
ATOM 3030 C CA . VAL A 1 390 ? -13.536 -50.830 46.976 1.00 51.88 390 VAL A CA 1
ATOM 3031 C C . VAL A 1 390 ? -14.673 -49.947 46.389 1.00 51.88 390 VAL A C 1
ATOM 3033 O O . VAL A 1 390 ? -15.408 -49.340 47.170 1.00 51.88 390 VAL A O 1
ATOM 3036 N N . PRO A 1 391 ? -14.852 -49.830 45.047 1.00 48.09 391 PRO A N 1
ATOM 3037 C CA . PRO A 1 391 ? -15.627 -48.741 44.451 1.00 48.09 391 PRO A CA 1
ATOM 3038 C C . PRO A 1 391 ? -17.130 -49.033 44.342 1.00 48.09 391 PRO A C 1
ATOM 3040 O O . PRO A 1 391 ? -17.545 -50.126 43.962 1.00 48.09 391 PRO A O 1
ATOM 3043 N N . SER A 1 392 ? -17.937 -47.996 44.582 1.00 39.12 392 SER A N 1
ATOM 3044 C CA . SER A 1 392 ? -19.343 -47.928 44.177 1.00 39.12 392 SER A CA 1
ATOM 3045 C C . SER A 1 392 ? -19.474 -47.112 42.892 1.00 39.12 392 SER A C 1
ATOM 3047 O O . SER A 1 392 ? -18.858 -46.058 42.735 1.00 39.12 392 SER A O 1
ATOM 3049 N N . PHE A 1 393 ? -20.287 -47.629 41.977 1.00 38.59 393 PHE A N 1
ATOM 3050 C CA . PHE A 1 393 ? -20.636 -47.055 40.682 1.00 38.59 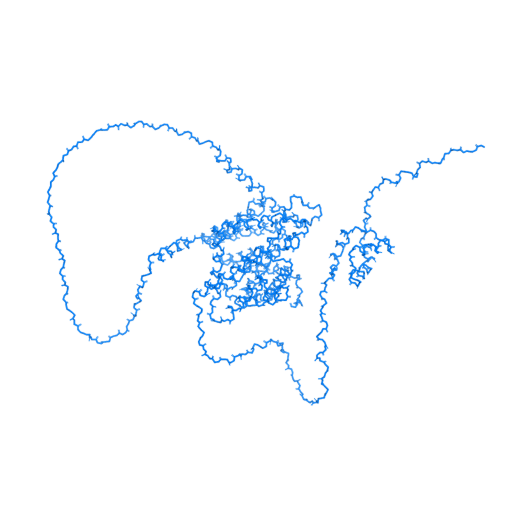393 PHE A CA 1
ATOM 3051 C C . PHE A 1 393 ? -21.379 -45.706 40.782 1.00 38.59 393 PHE A C 1
ATOM 3053 O O . PHE A 1 393 ? -22.088 -45.451 41.752 1.00 38.59 393 PHE A O 1
ATOM 3060 N N . ALA A 1 394 ? -21.289 -44.954 39.672 1.00 33.41 394 ALA A N 1
ATOM 3061 C CA . ALA A 1 394 ? -22.124 -43.831 39.212 1.00 33.41 394 ALA A CA 1
ATOM 3062 C C . ALA A 1 394 ? -21.711 -42.390 39.589 1.00 33.41 394 ALA A C 1
ATOM 3064 O O . ALA A 1 394 ? -22.104 -41.854 40.620 1.00 33.41 394 ALA A O 1
ATOM 3065 N N . SER A 1 395 ? -21.035 -41.705 38.655 1.00 32.38 395 SER A N 1
ATOM 3066 C CA . SER A 1 395 ? -21.536 -40.487 37.970 1.00 32.38 395 SER A CA 1
ATOM 3067 C C . SER A 1 395 ? -20.403 -39.797 37.203 1.00 32.38 395 SER A C 1
ATOM 3069 O O . SER A 1 395 ? -19.434 -39.319 37.787 1.00 32.38 395 SER A O 1
ATOM 3071 N N . ILE A 1 396 ? -20.530 -39.745 35.876 1.00 36.22 396 ILE A N 1
ATOM 3072 C CA . ILE A 1 396 ? -19.604 -39.047 34.978 1.00 36.22 396 ILE A CA 1
ATOM 3073 C C . ILE A 1 396 ? -19.854 -37.543 35.122 1.00 36.22 396 ILE A C 1
ATOM 3075 O O . ILE A 1 396 ? -20.855 -37.019 34.643 1.00 36.22 396 ILE A O 1
ATOM 3079 N N . SER A 1 397 ? -18.931 -36.860 35.794 1.00 34.16 397 SER A N 1
ATOM 3080 C CA . SER A 1 397 ? -18.830 -35.405 35.842 1.00 34.16 397 SER A CA 1
ATOM 3081 C C . SER A 1 397 ? -17.374 -34.997 35.630 1.00 34.16 397 SER A C 1
ATOM 3083 O O . SER A 1 397 ? -16.490 -35.428 36.365 1.00 34.16 397 SER A O 1
ATOM 3085 N N . SER A 1 398 ? -17.174 -34.124 34.639 1.00 36.19 398 SER A N 1
ATOM 3086 C CA . SER A 1 398 ? -16.068 -33.171 34.508 1.00 36.19 398 SER A CA 1
ATOM 3087 C C . SER A 1 398 ? -14.643 -33.743 34.563 1.00 36.19 398 SER A C 1
ATOM 3089 O O . SER A 1 398 ? -13.989 -33.742 35.607 1.00 36.19 398 SER A O 1
ATOM 3091 N N . ALA A 1 399 ? -14.111 -34.114 33.395 1.00 32.59 399 ALA A N 1
ATOM 3092 C CA . ALA A 1 399 ? -12.686 -34.367 33.204 1.00 32.59 399 ALA A CA 1
ATOM 3093 C C . ALA A 1 399 ? -11.865 -33.106 33.539 1.00 32.59 399 ALA A C 1
ATOM 3095 O O . ALA A 1 399 ? -11.919 -32.093 32.842 1.00 32.59 399 ALA A O 1
ATOM 3096 N N . LYS A 1 400 ? -11.109 -33.180 34.638 1.00 33.66 400 LYS A N 1
ATOM 3097 C CA . LYS A 1 400 ? -9.990 -32.284 34.933 1.00 33.66 400 LYS A CA 1
ATOM 3098 C C . LYS A 1 400 ? -8.872 -32.607 33.943 1.00 33.66 400 LYS A C 1
ATOM 3100 O O . LYS A 1 400 ? -8.433 -33.748 33.872 1.00 33.66 400 LYS A O 1
ATOM 3105 N N . HIS A 1 401 ? -8.432 -31.606 33.189 1.00 34.28 401 HIS A N 1
ATOM 3106 C CA . HIS A 1 401 ? -7.202 -31.691 32.415 1.00 34.28 401 HIS A CA 1
ATOM 3107 C C . HIS A 1 401 ? -6.010 -31.805 33.369 1.00 34.28 401 HIS A C 1
ATOM 3109 O O . HIS A 1 401 ? -5.774 -30.912 34.186 1.00 34.28 401 HIS A O 1
ATOM 3115 N N . ASP A 1 402 ? -5.263 -32.897 33.242 1.00 30.14 402 ASP A N 1
ATOM 3116 C CA . ASP A 1 402 ? -3.945 -33.041 33.838 1.00 30.14 402 ASP A CA 1
ATOM 3117 C C . ASP A 1 402 ? -2.994 -32.003 33.227 1.00 30.14 402 ASP A C 1
ATOM 3119 O O . ASP A 1 402 ? -2.793 -31.933 32.012 1.00 30.14 402 ASP A O 1
ATOM 3123 N N . ASN A 1 403 ? -2.420 -31.168 34.094 1.00 36.12 403 ASN A N 1
ATOM 3124 C CA . ASN A 1 403 ? -1.372 -30.221 33.740 1.00 36.12 403 ASN A CA 1
ATOM 3125 C C . ASN A 1 403 ? -0.096 -30.997 33.402 1.00 36.12 403 ASN A C 1
ATOM 3127 O O . ASN A 1 403 ? 0.693 -31.337 34.284 1.00 36.12 403 ASN A O 1
ATOM 3131 N N . VAL A 1 404 ? 0.128 -31.240 32.113 1.00 34.22 404 VAL A N 1
ATOM 3132 C CA . VAL A 1 404 ? 1.448 -31.614 31.604 1.00 34.22 404 VAL A CA 1
ATOM 3133 C C . VAL A 1 404 ? 2.380 -30.428 31.851 1.00 34.22 404 VAL A C 1
ATOM 3135 O O . VAL A 1 404 ? 2.304 -29.400 31.176 1.00 34.22 404 VAL A O 1
ATOM 3138 N N . LEU A 1 405 ? 3.239 -30.550 32.863 1.00 37.31 405 LEU A N 1
ATOM 3139 C CA . LEU A 1 405 ? 4.288 -29.577 33.143 1.00 37.31 405 LEU A CA 1
ATOM 3140 C C . LEU A 1 405 ? 5.262 -29.559 31.960 1.00 37.31 405 LEU A C 1
ATOM 3142 O O . LEU A 1 405 ? 6.037 -30.490 31.751 1.00 37.31 405 LEU A O 1
ATOM 3146 N N . LEU A 1 406 ? 5.203 -28.486 31.169 1.00 39.78 406 LEU A N 1
ATOM 3147 C CA . LEU A 1 406 ? 6.198 -28.196 30.141 1.00 39.78 406 LEU A CA 1
ATOM 3148 C C . LEU A 1 406 ? 7.591 -28.111 30.791 1.00 39.78 406 LEU A C 1
ATOM 3150 O O . LEU A 1 406 ? 7.694 -27.508 31.862 1.00 39.78 406 LEU A O 1
ATOM 3154 N N . PRO A 1 407 ? 8.654 -28.632 30.146 1.00 55.62 407 PRO A N 1
ATOM 3155 C CA . PRO A 1 407 ? 10.029 -28.486 30.620 1.00 55.62 407 PRO A CA 1
ATOM 3156 C C . PRO A 1 407 ? 10.373 -27.024 30.934 1.00 55.62 407 PRO A C 1
ATOM 3158 O O . PRO A 1 407 ? 10.002 -26.125 30.173 1.00 55.62 407 PRO A O 1
ATOM 3161 N N . ASP A 1 408 ? 11.124 -26.782 32.011 1.00 43.25 408 ASP A N 1
ATOM 3162 C CA . ASP A 1 408 ? 11.410 -25.437 32.541 1.00 43.25 408 ASP A CA 1
ATOM 3163 C C . ASP A 1 408 ? 11.978 -24.463 31.499 1.00 43.25 408 ASP A C 1
ATOM 3165 O O . ASP A 1 408 ? 11.697 -23.265 31.538 1.00 43.25 408 ASP A O 1
ATOM 3169 N N . PHE A 1 409 ? 12.723 -24.954 30.503 1.00 41.75 409 PHE A N 1
ATOM 3170 C CA . PHE A 1 409 ? 13.244 -24.104 29.430 1.00 41.75 409 PHE A CA 1
ATOM 3171 C C . PHE A 1 409 ? 12.147 -23.607 28.471 1.00 41.75 409 PHE A C 1
ATOM 3173 O O . PHE A 1 409 ? 12.258 -22.500 27.940 1.00 41.75 409 PHE A O 1
ATOM 3180 N N . ILE A 1 410 ? 11.077 -24.385 28.264 1.00 37.81 410 ILE A N 1
ATOM 3181 C CA . ILE A 1 410 ? 9.908 -23.982 27.473 1.00 37.81 410 ILE A CA 1
ATOM 3182 C C . ILE A 1 410 ? 9.045 -23.028 28.290 1.00 37.81 410 ILE A C 1
ATOM 3184 O O . ILE A 1 410 ? 8.640 -21.998 27.760 1.00 37.81 410 ILE A O 1
ATOM 3188 N N . GLN A 1 411 ? 8.838 -23.284 29.586 1.00 44.03 411 GLN A N 1
ATOM 3189 C CA . GLN A 1 411 ? 8.141 -22.327 30.452 1.00 44.03 411 GLN A CA 1
ATOM 3190 C C . GLN A 1 411 ? 8.886 -20.994 30.532 1.00 44.03 411 GLN A C 1
ATOM 3192 O O . GLN A 1 411 ? 8.269 -19.942 30.393 1.00 44.03 411 GLN A O 1
ATOM 3197 N N . GLU A 1 412 ? 10.212 -21.005 30.662 1.00 42.50 412 GLU A N 1
ATOM 3198 C CA . GLU A 1 412 ? 11.020 -19.787 30.727 1.00 42.50 412 GLU A CA 1
ATOM 3199 C C . GLU A 1 412 ? 11.097 -19.071 29.366 1.00 42.50 412 GLU A C 1
ATOM 3201 O O . GLU A 1 412 ? 11.088 -17.839 29.321 1.00 42.50 412 GLU A O 1
ATOM 3206 N N . ARG A 1 413 ? 11.080 -19.799 28.239 1.00 41.41 413 ARG A N 1
ATOM 3207 C CA . ARG A 1 413 ? 10.965 -19.208 26.894 1.00 41.41 413 ARG A CA 1
ATOM 3208 C C . ARG A 1 413 ? 9.587 -18.590 26.669 1.00 41.41 413 ARG A C 1
ATOM 3210 O O . ARG A 1 413 ? 9.523 -17.440 26.244 1.00 41.41 413 ARG A O 1
ATOM 3217 N N . THR A 1 414 ? 8.508 -19.287 27.020 1.00 39.59 414 THR A N 1
ATOM 3218 C CA . THR A 1 414 ? 7.122 -18.798 26.931 1.00 39.59 414 THR A CA 1
ATOM 3219 C C . THR A 1 414 ? 6.888 -17.627 27.882 1.00 39.59 414 THR A C 1
ATOM 3221 O O . THR A 1 414 ? 6.280 -16.640 27.487 1.00 39.59 414 THR A O 1
ATOM 3224 N N . ARG A 1 415 ? 7.469 -17.645 29.088 1.00 42.31 415 ARG A N 1
ATOM 3225 C CA . ARG A 1 415 ? 7.429 -16.539 30.056 1.00 42.31 415 ARG A CA 1
ATOM 3226 C C . ARG A 1 415 ? 8.228 -15.331 29.580 1.00 42.31 415 ARG A C 1
ATOM 3228 O O . ARG A 1 415 ? 7.759 -14.210 29.740 1.00 42.31 415 ARG A O 1
ATOM 3235 N N . ARG A 1 416 ? 9.402 -15.521 28.963 1.00 43.41 416 ARG A N 1
ATOM 3236 C CA . ARG A 1 416 ? 10.173 -14.434 28.326 1.00 43.41 416 ARG A CA 1
ATOM 3237 C C . ARG A 1 416 ? 9.457 -13.877 27.097 1.00 43.41 416 ARG A C 1
ATOM 3239 O O . ARG A 1 416 ? 9.480 -12.665 26.914 1.00 43.41 416 ARG A O 1
ATOM 3246 N N . SER A 1 417 ? 8.790 -14.722 26.313 1.00 35.59 417 SER A N 1
ATOM 3247 C CA . SER A 1 417 ? 7.950 -14.304 25.186 1.00 35.59 417 SER A CA 1
ATOM 3248 C C . SER A 1 417 ? 6.727 -13.522 25.674 1.00 35.59 417 SER A C 1
ATOM 3250 O O . SER A 1 417 ? 6.485 -12.424 25.198 1.00 35.59 417 SER A O 1
ATOM 3252 N N . LEU A 1 418 ? 6.028 -13.992 26.713 1.00 36.19 418 LEU A N 1
ATOM 3253 C CA . LEU A 1 418 ? 4.893 -13.303 27.343 1.00 36.19 418 LEU A CA 1
ATOM 3254 C C . LEU A 1 418 ? 5.294 -12.001 28.053 1.00 36.19 418 LEU A C 1
ATOM 3256 O O . LEU A 1 418 ? 4.552 -11.028 27.986 1.00 36.19 418 LEU A O 1
ATOM 3260 N N . LYS A 1 419 ? 6.485 -11.924 28.667 1.00 38.25 419 LYS A N 1
ATOM 3261 C CA . LYS A 1 419 ? 7.037 -10.668 29.218 1.00 38.25 419 LYS A CA 1
ATOM 3262 C C . LYS A 1 419 ? 7.430 -9.661 28.136 1.00 38.25 419 LYS A C 1
ATOM 3264 O O . LYS A 1 419 ? 7.362 -8.467 28.396 1.00 38.25 419 LYS A O 1
ATOM 3269 N N . ARG A 1 420 ? 7.828 -10.119 26.943 1.00 40.56 420 ARG A N 1
ATOM 3270 C CA . ARG A 1 420 ? 8.047 -9.257 25.764 1.00 40.56 420 ARG A CA 1
ATOM 3271 C C . ARG A 1 420 ? 6.731 -8.885 25.069 1.00 40.56 420 ARG A C 1
ATOM 3273 O O . ARG A 1 420 ? 6.638 -7.805 24.502 1.00 40.56 420 ARG A O 1
ATOM 3280 N N . MET A 1 421 ? 5.712 -9.741 25.170 1.00 33.59 421 MET A N 1
ATOM 3281 C CA . MET A 1 421 ? 4.341 -9.513 24.691 1.00 33.59 421 MET A CA 1
ATOM 3282 C C . MET A 1 421 ? 3.459 -8.747 25.690 1.00 33.59 421 MET A C 1
ATOM 3284 O O . MET A 1 421 ? 2.326 -8.396 25.358 1.00 33.59 421 MET A O 1
ATOM 3288 N N . ALA A 1 422 ? 3.962 -8.419 26.887 1.00 37.00 422 ALA A N 1
ATOM 3289 C CA . ALA A 1 422 ? 3.342 -7.465 27.802 1.00 37.00 422 ALA A CA 1
ATOM 3290 C C . ALA A 1 422 ? 3.510 -6.035 27.244 1.00 37.00 422 ALA A C 1
ATOM 3292 O O . ALA A 1 422 ? 4.321 -5.242 27.711 1.00 37.00 422 ALA A O 1
ATOM 3293 N N . LYS A 1 423 ? 2.733 -5.788 26.182 1.00 44.62 423 LYS A N 1
ATOM 3294 C CA . LYS A 1 423 ? 2.432 -4.563 25.432 1.00 44.62 423 LYS A CA 1
ATOM 3295 C C . LYS A 1 423 ? 3.585 -3.571 25.213 1.00 44.62 423 LYS A C 1
ATOM 3297 O O . LYS A 1 423 ? 3.680 -2.573 25.927 1.00 44.62 423 LYS A O 1
ATOM 3302 N N . PRO A 1 424 ? 4.256 -3.639 24.056 1.00 28.55 424 PRO A N 1
ATOM 3303 C CA . PRO A 1 424 ? 4.115 -2.563 23.095 1.00 28.55 424 PRO A CA 1
ATOM 3304 C C . PRO A 1 424 ? 2.764 -2.727 22.375 1.00 28.55 424 PRO A C 1
ATOM 3306 O O . PRO A 1 424 ? 2.434 -3.801 21.876 1.00 28.55 424 PRO A O 1
ATOM 3309 N N . ASP A 1 425 ? 1.947 -1.678 22.362 1.00 33.78 425 ASP A N 1
ATOM 3310 C CA . ASP A 1 425 ? 0.800 -1.590 21.454 1.00 33.78 425 ASP A CA 1
ATOM 3311 C C . ASP A 1 425 ? 1.321 -1.843 20.016 1.00 33.78 425 ASP A C 1
ATOM 3313 O O . ASP A 1 425 ? 2.396 -1.332 19.682 1.00 33.78 425 ASP A O 1
ATOM 3317 N N . PRO A 1 426 ? 0.644 -2.616 19.147 1.00 36.88 426 PRO A N 1
ATOM 3318 C CA . PRO A 1 426 ? 1.010 -2.715 17.729 1.00 36.88 426 PRO A CA 1
ATOM 3319 C C . PRO A 1 426 ? 1.155 -1.338 17.053 1.00 36.88 426 PRO A C 1
ATOM 3321 O O . PRO A 1 426 ? 1.896 -1.181 16.083 1.00 36.88 426 PRO A O 1
ATOM 3324 N N . LEU A 1 427 ? 0.516 -0.304 17.616 1.00 38.19 427 LEU A N 1
ATOM 3325 C CA . LEU A 1 427 ? 0.707 1.091 17.225 1.00 38.19 427 LEU A CA 1
ATOM 3326 C C . LEU A 1 427 ? 2.071 1.677 17.627 1.00 38.19 427 LEU A C 1
ATOM 3328 O O . LEU A 1 427 ? 2.539 2.577 16.940 1.00 38.19 427 LEU A O 1
ATOM 3332 N N . THR A 1 428 ? 2.749 1.187 18.667 1.00 34.12 428 THR A N 1
ATOM 3333 C CA . THR A 1 428 ? 4.036 1.729 19.140 1.00 34.12 428 THR A CA 1
ATOM 3334 C C . THR A 1 428 ? 5.196 1.418 18.187 1.00 34.12 428 THR A C 1
ATOM 3336 O O . THR A 1 428 ? 6.082 2.254 18.021 1.00 34.12 428 THR A O 1
ATOM 3339 N N . LEU A 1 429 ? 5.169 0.273 17.493 1.00 31.50 429 LEU A N 1
ATOM 3340 C CA . LEU A 1 429 ? 6.119 -0.025 16.408 1.00 31.50 429 LEU A CA 1
ATOM 3341 C C . LEU A 1 429 ? 5.823 0.804 15.150 1.00 31.50 429 LEU A C 1
ATOM 3343 O O . LEU A 1 429 ? 6.748 1.306 14.521 1.00 31.50 429 LEU A O 1
ATOM 3347 N N . GLY A 1 430 ? 4.545 1.075 14.863 1.00 36.97 430 GLY A N 1
ATOM 3348 C CA . GLY A 1 430 ? 4.164 2.053 13.842 1.00 36.97 430 GLY A CA 1
ATOM 3349 C C . GLY A 1 430 ? 4.531 3.496 14.213 1.00 36.97 430 GLY A C 1
ATOM 3350 O O . GLY A 1 430 ? 4.736 4.315 13.327 1.00 36.97 430 GLY A O 1
ATOM 3351 N N . VAL A 1 431 ? 4.626 3.828 15.504 1.00 31.66 431 VAL A N 1
ATOM 3352 C CA . VAL A 1 431 ? 5.017 5.156 16.008 1.00 31.66 431 VAL A CA 1
ATOM 3353 C C . VAL A 1 431 ? 6.532 5.361 15.961 1.00 31.66 431 VAL A C 1
ATOM 3355 O O . VAL A 1 431 ? 6.952 6.492 15.765 1.00 31.66 431 VAL A O 1
ATOM 3358 N N . ALA A 1 432 ? 7.356 4.313 16.051 1.00 27.94 432 ALA A N 1
ATOM 3359 C CA . ALA A 1 432 ? 8.804 4.440 15.863 1.00 27.94 432 ALA A CA 1
ATOM 3360 C C . ALA A 1 432 ? 9.169 4.784 14.404 1.00 27.94 432 ALA A C 1
ATOM 3362 O O . ALA A 1 432 ? 9.958 5.702 14.188 1.00 27.94 432 ALA A O 1
ATOM 3363 N N . ASP A 1 433 ? 8.507 4.156 13.424 1.00 35.97 433 ASP A N 1
ATOM 3364 C CA . ASP A 1 433 ? 8.630 4.534 12.006 1.00 35.97 433 ASP A CA 1
ATOM 3365 C C . ASP A 1 433 ? 7.974 5.893 11.705 1.00 35.97 433 ASP A C 1
ATOM 3367 O O . ASP A 1 433 ? 8.446 6.622 10.843 1.00 35.97 433 ASP A O 1
ATOM 3371 N N . ARG A 1 434 ? 6.918 6.292 12.432 1.00 42.66 434 ARG A N 1
ATOM 3372 C CA . ARG A 1 434 ? 6.200 7.571 12.216 1.00 42.66 434 ARG A CA 1
ATOM 3373 C C . ARG A 1 434 ? 6.809 8.776 12.939 1.00 42.66 434 ARG A C 1
ATOM 3375 O O . ARG A 1 434 ? 6.693 9.891 12.442 1.00 42.66 434 ARG A O 1
ATOM 3382 N N . LEU A 1 435 ? 7.490 8.583 14.069 1.00 34.19 435 LEU A N 1
ATOM 3383 C CA . LEU A 1 435 ? 8.299 9.625 14.714 1.00 34.19 435 LEU A CA 1
ATOM 3384 C C . LEU A 1 435 ? 9.542 9.944 13.876 1.00 34.19 435 LEU A C 1
ATOM 3386 O O . LEU A 1 435 ? 9.944 11.105 13.836 1.00 34.19 435 LEU A O 1
ATOM 3390 N N . TYR A 1 436 ? 10.038 8.966 13.107 1.00 34.72 436 TYR A N 1
ATOM 3391 C CA . TYR A 1 436 ? 11.072 9.141 12.082 1.00 34.72 436 TYR A CA 1
ATOM 3392 C C . TYR A 1 436 ? 10.648 10.058 10.915 1.00 34.72 436 TYR A C 1
ATOM 3394 O O . TYR A 1 436 ? 11.477 10.400 10.086 1.00 34.72 436 TYR A O 1
ATOM 3402 N N . PHE A 1 437 ? 9.383 10.489 10.832 1.00 37.72 437 PHE A N 1
ATOM 3403 C CA . PHE A 1 437 ? 8.917 11.491 9.858 1.00 37.72 437 PHE A CA 1
ATOM 3404 C C . PHE A 1 437 ? 8.504 12.827 10.506 1.00 37.72 437 PHE A C 1
ATOM 3406 O O . PHE A 1 437 ? 8.263 13.802 9.801 1.00 37.72 437 PHE A O 1
ATOM 3413 N N . SER A 1 438 ? 8.425 12.901 11.842 1.00 34.62 438 SER A N 1
ATOM 3414 C CA . SER A 1 438 ? 7.868 14.055 12.572 1.00 34.62 438 SER A CA 1
ATOM 3415 C C . SER A 1 438 ? 8.851 15.191 12.873 1.00 34.62 438 SER A C 1
ATOM 3417 O O . SER A 1 438 ? 8.422 16.277 13.255 1.00 34.62 438 SER A O 1
ATOM 3419 N N . GLU A 1 439 ? 10.154 14.980 12.693 1.00 38.16 439 GLU A N 1
ATOM 3420 C CA . GLU A 1 439 ? 11.174 16.009 12.953 1.00 38.16 439 GLU A CA 1
ATOM 3421 C C . GLU A 1 439 ? 11.512 16.860 11.711 1.00 38.16 439 GLU A C 1
ATOM 3423 O O . GLU A 1 439 ? 12.315 17.780 11.812 1.00 38.16 439 GLU A O 1
ATOM 3428 N N . TYR A 1 440 ? 10.916 16.580 10.543 1.00 51.56 440 TYR A N 1
ATOM 3429 C CA . TYR A 1 440 ? 11.596 16.859 9.267 1.00 51.56 440 TYR A CA 1
ATOM 3430 C C . TYR A 1 440 ? 10.821 17.664 8.224 1.00 51.56 440 TYR A C 1
ATOM 3432 O O . TYR A 1 440 ? 11.390 18.124 7.242 1.00 51.56 440 TYR A O 1
ATOM 3440 N N . SER A 1 441 ? 9.545 17.909 8.467 1.00 59.84 441 SER A N 1
ATOM 3441 C CA . SER A 1 441 ? 8.805 19.000 7.843 1.00 59.84 441 SER A CA 1
ATOM 3442 C C . SER A 1 441 ? 8.070 19.677 8.996 1.00 59.84 441 SER A C 1
ATOM 3444 O O . SER A 1 441 ? 7.423 18.963 9.768 1.00 59.84 441 SER A O 1
ATOM 3446 N N . PRO A 1 442 ? 8.203 20.999 9.209 1.00 69.56 442 PRO A N 1
ATOM 3447 C CA . PRO A 1 442 ? 7.464 21.699 10.260 1.00 69.56 442 PRO A CA 1
ATOM 3448 C C . PRO A 1 442 ? 5.964 21.382 10.213 1.00 69.56 442 PRO A C 1
ATOM 3450 O O . PRO A 1 442 ? 5.327 21.215 11.253 1.00 69.56 442 PRO A O 1
ATOM 3453 N N . GLU A 1 443 ? 5.445 21.210 8.998 1.00 75.25 443 GLU A N 1
ATOM 3454 C CA . GLU A 1 443 ? 4.072 20.844 8.676 1.00 75.25 443 GLU A CA 1
ATOM 3455 C C . GLU A 1 443 ? 3.749 19.413 9.138 1.00 75.25 443 GLU A C 1
ATOM 3457 O O . GLU A 1 443 ? 2.796 19.202 9.891 1.00 75.25 443 GLU A O 1
ATOM 3462 N N . LEU A 1 444 ? 4.571 18.420 8.773 1.00 75.81 444 LEU A N 1
ATOM 3463 C CA . LEU A 1 444 ? 4.415 17.040 9.248 1.00 75.81 444 LEU A CA 1
ATOM 3464 C C . LEU A 1 444 ? 4.613 16.934 10.762 1.00 75.81 444 LEU A C 1
ATOM 3466 O O . LEU A 1 444 ? 3.888 16.202 11.431 1.00 75.81 444 LEU A O 1
ATOM 3470 N N . GLY A 1 445 ? 5.557 17.678 11.330 1.00 78.25 445 GLY A N 1
ATOM 3471 C CA . GLY A 1 445 ? 5.805 17.715 12.765 1.00 78.25 445 GLY A CA 1
ATOM 3472 C C . GLY A 1 445 ? 4.616 18.266 13.538 1.00 78.25 445 GLY A C 1
ATOM 3473 O O . GLY A 1 445 ? 4.269 17.737 14.595 1.00 78.25 445 GLY A O 1
ATOM 3474 N N . GLU A 1 446 ? 3.943 19.282 13.004 1.00 85.81 446 GLU A N 1
ATOM 3475 C CA . GLU A 1 446 ? 2.675 19.772 13.536 1.00 85.81 446 GLU A CA 1
ATOM 3476 C C . GLU A 1 446 ? 1.575 18.705 13.449 1.00 85.81 446 GLU A C 1
ATOM 3478 O O . GLU A 1 446 ? 0.957 18.392 14.470 1.00 85.81 446 GLU A O 1
ATOM 3483 N N . ILE A 1 447 ? 1.410 18.058 12.289 1.00 87.12 447 ILE A N 1
ATOM 3484 C CA . ILE A 1 447 ? 0.462 16.948 12.092 1.00 87.12 447 ILE A CA 1
ATOM 3485 C C . ILE A 1 447 ? 0.711 15.831 13.118 1.00 87.12 447 ILE A C 1
ATOM 3487 O O . ILE A 1 447 ? -0.211 15.391 13.804 1.00 87.12 447 ILE A O 1
ATOM 3491 N N . TYR A 1 448 ? 1.957 15.395 13.301 1.00 84.88 448 TYR A N 1
ATOM 3492 C CA . TYR A 1 448 ? 2.298 14.329 14.245 1.00 84.88 448 TYR A CA 1
ATOM 3493 C C . TYR A 1 448 ? 2.147 14.747 15.711 1.00 84.88 448 TYR A C 1
ATOM 3495 O O . TYR A 1 448 ? 1.711 13.930 16.526 1.00 84.88 448 TYR A O 1
ATOM 3503 N N . LYS A 1 449 ? 2.433 16.007 16.066 1.00 86.06 449 LYS A N 1
ATOM 3504 C CA . LYS A 1 449 ? 2.145 16.546 17.407 1.00 86.06 449 LYS A CA 1
ATOM 3505 C C . LYS A 1 449 ? 0.644 16.526 17.688 1.00 86.06 449 LYS A C 1
ATOM 3507 O O . LYS A 1 449 ? 0.235 16.061 18.754 1.00 86.06 449 LYS A O 1
ATOM 3512 N N . LEU A 1 450 ? -0.175 16.980 16.739 1.00 91.44 450 LEU A N 1
ATOM 3513 C CA . LEU A 1 450 ? -1.635 16.938 16.847 1.00 91.44 450 LEU A CA 1
ATOM 3514 C C . LEU A 1 450 ? -2.138 15.497 16.950 1.00 91.44 450 LEU A C 1
ATOM 3516 O O . LEU A 1 450 ? -2.969 15.195 17.808 1.00 91.44 450 LEU A O 1
ATOM 3520 N N . LYS A 1 451 ? -1.567 14.577 16.172 1.00 90.38 451 LYS A N 1
ATOM 3521 C CA . LYS A 1 451 ? -1.885 13.147 16.229 1.00 90.38 451 LYS A CA 1
ATOM 3522 C C . LYS A 1 451 ? -1.551 12.518 17.581 1.00 90.38 451 LYS A C 1
ATOM 3524 O O . LYS A 1 451 ? -2.379 11.813 18.155 1.00 90.38 451 LYS A O 1
ATOM 3529 N N . ALA A 1 452 ? -0.369 12.800 18.127 1.00 83.94 452 ALA A N 1
ATOM 3530 C CA . ALA A 1 452 ? 0.049 12.310 19.439 1.00 83.94 452 ALA A CA 1
ATOM 3531 C C . ALA A 1 452 ? -0.867 12.829 20.560 1.00 83.94 452 ALA A C 1
ATOM 3533 O O . ALA A 1 452 ? -1.303 12.050 21.409 1.00 83.94 452 ALA A O 1
ATOM 3534 N N . ARG A 1 453 ? -1.224 14.122 20.529 1.00 91.81 453 ARG A N 1
ATOM 3535 C CA . ARG A 1 453 ? -2.197 14.707 21.469 1.00 91.81 453 ARG A CA 1
ATOM 3536 C C . ARG A 1 453 ? -3.576 14.069 21.313 1.00 91.81 453 ARG A C 1
ATOM 3538 O O . ARG A 1 453 ? -4.192 13.705 22.310 1.00 91.81 453 ARG A O 1
ATOM 3545 N N . THR A 1 454 ? -4.032 13.864 20.078 1.00 92.12 454 THR A N 1
ATOM 3546 C CA . THR A 1 454 ? -5.301 13.186 19.784 1.00 92.12 454 THR A CA 1
ATOM 3547 C C . THR A 1 454 ? -5.336 11.799 20.429 1.00 92.12 454 THR A C 1
ATOM 3549 O O . THR A 1 454 ? -6.293 11.480 21.133 1.00 92.12 454 THR A O 1
ATOM 3552 N N . TYR A 1 455 ? -4.276 10.998 20.276 1.00 90.19 455 TYR A N 1
ATOM 3553 C CA . TYR A 1 455 ? -4.174 9.687 20.925 1.00 90.19 455 TYR A CA 1
ATOM 3554 C C . TYR A 1 455 ? -4.133 9.763 22.453 1.00 90.19 455 TYR A C 1
ATOM 3556 O O . TYR A 1 455 ? -4.747 8.924 23.112 1.00 90.19 455 TYR A O 1
ATOM 3564 N N . ALA A 1 456 ? -3.454 10.760 23.027 1.00 89.06 456 ALA A N 1
ATOM 3565 C CA . ALA A 1 456 ? -3.461 10.966 24.472 1.00 89.06 456 ALA A CA 1
ATOM 3566 C C . ALA A 1 456 ? -4.897 11.166 24.985 1.00 89.06 456 ALA A C 1
ATOM 3568 O O . ALA A 1 456 ? -5.330 10.435 25.871 1.00 89.06 456 ALA A O 1
ATOM 3569 N N . HIS A 1 457 ? -5.679 12.050 24.360 1.00 93.81 457 HIS A N 1
ATOM 3570 C CA . HIS A 1 457 ? -7.084 12.261 24.730 1.00 93.81 457 HIS A CA 1
ATOM 3571 C C . HIS A 1 457 ? -7.956 11.015 24.512 1.00 93.81 457 HIS A C 1
ATOM 3573 O O . HIS A 1 457 ? -8.793 10.700 25.357 1.00 93.81 457 HIS A O 1
ATOM 3579 N N . GLN A 1 458 ? -7.737 10.251 23.432 1.00 92.44 458 GLN A N 1
ATOM 3580 C CA . GLN A 1 458 ? -8.431 8.971 23.221 1.00 92.44 458 GLN A CA 1
ATOM 3581 C C . GLN A 1 458 ? -8.181 7.983 24.368 1.00 92.44 458 GLN A C 1
ATOM 3583 O O . GLN A 1 458 ? -9.108 7.305 24.808 1.00 92.44 458 GLN A O 1
ATOM 3588 N N . ARG A 1 459 ? -6.941 7.911 24.869 1.00 90.88 459 ARG A N 1
ATOM 3589 C CA . ARG A 1 459 ? -6.561 7.021 25.974 1.00 90.88 459 ARG A CA 1
ATOM 3590 C C . ARG A 1 459 ? -7.273 7.372 27.282 1.00 90.88 459 ARG A C 1
ATOM 3592 O O . ARG A 1 459 ? -7.570 6.464 28.053 1.00 90.88 459 ARG A O 1
ATOM 3599 N N . TYR A 1 460 ? -7.560 8.651 27.512 1.00 95.25 460 TYR A N 1
ATOM 3600 C CA . TYR A 1 460 ? -8.290 9.132 28.691 1.00 95.25 460 TYR A CA 1
ATOM 3601 C C . TYR A 1 460 ? -9.815 9.193 28.490 1.00 95.25 460 TYR A C 1
ATOM 3603 O O . TYR A 1 460 ? -10.531 9.627 29.385 1.00 95.25 460 TYR A O 1
ATOM 3611 N N . GLY A 1 461 ? -10.337 8.749 27.339 1.00 94.56 461 GLY A N 1
ATOM 3612 C CA . GLY A 1 461 ? -11.774 8.794 27.043 1.00 94.56 461 GLY A CA 1
ATOM 3613 C C . GLY A 1 461 ? -12.310 10.199 26.742 1.00 94.56 461 GLY A C 1
ATOM 3614 O O . GLY A 1 461 ? -13.521 10.404 26.685 1.00 94.56 461 GLY A O 1
ATOM 3615 N N . GLU A 1 462 ? -11.434 11.175 26.505 1.00 96.31 462 GLU A N 1
ATOM 3616 C CA . GLU A 1 462 ? -11.789 12.566 26.213 1.00 96.31 462 GLU A CA 1
ATOM 3617 C C . GLU A 1 462 ? -12.120 12.751 24.720 1.00 96.31 462 GLU A C 1
ATOM 3619 O O . GLU A 1 462 ? -11.466 13.495 23.982 1.00 96.31 462 GLU A O 1
ATOM 3624 N N . TRP A 1 463 ? -13.153 12.049 24.245 1.00 95.81 463 TRP A N 1
ATOM 3625 C CA . TRP A 1 463 ? -13.459 11.915 22.814 1.00 95.81 463 TRP A CA 1
ATOM 3626 C C . TRP A 1 463 ? -13.700 13.253 22.101 1.00 95.81 463 TRP A C 1
ATOM 3628 O O . TRP A 1 463 ? -13.299 13.408 20.949 1.00 95.81 463 TRP A O 1
ATOM 3638 N N . ARG A 1 464 ? -14.297 14.245 22.779 1.00 94.94 464 ARG A N 1
ATOM 3639 C CA . ARG A 1 464 ? -14.554 15.579 22.200 1.00 94.94 464 ARG A CA 1
ATOM 3640 C C . ARG A 1 464 ? -13.261 16.358 21.958 1.00 94.94 464 ARG A C 1
ATOM 3642 O O . ARG A 1 464 ? -13.107 16.978 20.908 1.00 94.94 464 ARG A O 1
ATOM 3649 N N . ALA A 1 465 ? -12.320 16.298 22.902 1.00 95.19 465 ALA A N 1
ATOM 3650 C CA . ALA A 1 465 ? -11.009 16.922 22.749 1.00 95.19 465 ALA A CA 1
ATOM 3651 C C . ALA A 1 465 ? -10.207 16.241 21.631 1.00 95.19 465 ALA A C 1
ATOM 3653 O O . ALA A 1 465 ? -9.625 16.926 20.790 1.00 95.19 465 ALA A O 1
ATOM 3654 N N . ALA A 1 466 ? -10.262 14.905 21.565 1.00 95.00 466 ALA A N 1
ATOM 3655 C CA . ALA A 1 466 ? -9.661 14.139 20.479 1.00 95.00 466 ALA A CA 1
ATOM 3656 C C . ALA A 1 466 ? -10.254 14.515 19.107 1.00 95.00 466 ALA A C 1
ATOM 3658 O O . ALA A 1 466 ? -9.502 14.778 18.173 1.00 95.00 466 ALA A O 1
ATOM 3659 N N . ALA A 1 467 ? -11.582 14.604 18.976 1.00 95.88 467 ALA A N 1
ATOM 3660 C CA . ALA A 1 467 ? -12.235 14.991 17.722 1.00 95.88 467 ALA A CA 1
ATOM 3661 C C . ALA A 1 467 ? -11.846 16.412 17.273 1.00 95.88 467 ALA A C 1
ATOM 3663 O O . ALA A 1 467 ? -11.603 16.640 16.089 1.00 95.88 467 ALA A O 1
ATOM 3664 N N . ARG A 1 468 ? -11.730 17.364 18.212 1.00 97.38 468 ARG A N 1
ATOM 3665 C CA . ARG A 1 468 ? -11.272 18.732 17.918 1.00 97.38 468 ARG A CA 1
ATOM 3666 C C . ARG A 1 468 ? -9.844 18.750 17.366 1.00 97.38 468 ARG A C 1
ATOM 3668 O O . ARG A 1 468 ? -9.618 19.354 16.324 1.00 97.38 468 ARG A O 1
ATOM 3675 N N . LEU A 1 469 ? -8.909 18.062 18.022 1.00 95.81 469 LEU A N 1
ATOM 3676 C CA . LEU A 1 469 ? -7.516 17.977 17.562 1.00 95.81 469 LEU A CA 1
ATOM 3677 C C . LEU A 1 469 ? -7.391 17.251 16.218 1.00 95.81 469 LEU A C 1
ATOM 3679 O O . LEU A 1 469 ? -6.566 17.623 15.390 1.00 95.81 469 LEU A O 1
ATOM 3683 N N . GLN A 1 470 ? -8.240 16.253 15.968 1.00 96.50 470 GLN A N 1
ATOM 3684 C CA . GLN A 1 470 ? -8.299 15.570 14.679 1.00 96.50 470 GLN A CA 1
ATOM 3685 C C . GLN A 1 470 ? -8.768 16.512 13.552 1.00 96.50 470 GLN A C 1
ATOM 3687 O O . GLN A 1 470 ? -8.234 16.450 12.447 1.00 96.50 470 GLN A O 1
ATOM 3692 N N . ARG A 1 471 ? -9.732 17.408 13.818 1.00 96.62 471 ARG A N 1
ATOM 3693 C CA . ARG A 1 471 ? -10.158 18.451 12.862 1.00 96.62 471 ARG A CA 1
ATOM 3694 C C . ARG A 1 471 ? -9.045 19.461 12.590 1.00 96.62 471 ARG A C 1
ATOM 3696 O O . ARG A 1 471 ? -8.821 19.805 11.436 1.00 96.62 471 ARG A O 1
ATOM 3703 N N . GLU A 1 472 ? -8.343 19.897 13.633 1.00 96.19 472 GLU A N 1
ATOM 3704 C CA . GLU A 1 472 ? -7.183 20.789 13.513 1.00 96.19 472 GLU A CA 1
ATOM 3705 C C . GLU A 1 472 ? -6.086 20.143 12.658 1.00 96.19 472 GLU A C 1
ATOM 3707 O O . GLU A 1 472 ? -5.599 20.747 11.709 1.00 96.19 472 GLU A O 1
ATOM 3712 N N . MET A 1 473 ? -5.786 18.866 12.903 1.00 94.69 473 MET A N 1
ATOM 3713 C CA . MET A 1 473 ? -4.835 18.107 12.093 1.00 94.69 473 MET A CA 1
ATOM 3714 C C . MET A 1 473 ? -5.266 18.025 10.625 1.00 94.69 473 MET A C 1
ATOM 3716 O O . MET A 1 473 ? -4.445 18.247 9.742 1.00 94.69 473 MET A O 1
ATOM 3720 N N . LEU A 1 474 ? -6.544 17.746 10.349 1.00 94.44 474 LEU A N 1
ATOM 3721 C CA . LEU A 1 474 ? -7.079 17.733 8.985 1.00 94.44 474 LEU A CA 1
ATOM 3722 C C . LEU A 1 474 ? -6.987 19.104 8.304 1.00 94.44 474 LEU A C 1
ATOM 3724 O O . LEU A 1 474 ? -6.725 19.157 7.105 1.00 94.44 474 LEU A O 1
ATOM 3728 N N . ALA A 1 475 ? -7.180 20.199 9.042 1.00 94.44 475 ALA A N 1
ATOM 3729 C CA . ALA A 1 475 ? -6.998 21.548 8.514 1.00 94.44 475 ALA A CA 1
ATOM 3730 C C . ALA A 1 475 ? -5.536 21.789 8.111 1.00 94.44 475 ALA A C 1
ATOM 3732 O O . ALA A 1 475 ? -5.284 22.181 6.974 1.00 94.44 475 ALA A O 1
ATOM 3733 N N . VAL A 1 476 ? -4.584 21.434 8.983 1.00 91.94 476 VAL A N 1
ATOM 3734 C CA . VAL A 1 476 ? -3.144 21.520 8.686 1.00 91.94 476 VAL A CA 1
ATOM 3735 C C . VAL A 1 476 ? -2.780 20.654 7.477 1.00 91.94 476 VAL A C 1
ATOM 3737 O O . VAL A 1 476 ? -2.056 21.109 6.599 1.00 91.94 476 VAL A O 1
ATOM 3740 N N . MET A 1 477 ? -3.314 19.433 7.371 1.00 91.00 477 MET A N 1
ATOM 3741 C CA . MET A 1 477 ? -3.078 18.577 6.202 1.00 91.00 477 MET A CA 1
ATOM 3742 C C . MET A 1 477 ? -3.618 19.207 4.909 1.00 91.00 477 MET A C 1
ATOM 3744 O O . MET A 1 477 ? -2.942 19.199 3.885 1.00 91.00 477 MET A O 1
ATOM 3748 N N . ARG A 1 478 ? -4.820 19.788 4.933 1.00 91.38 478 ARG A N 1
ATOM 3749 C CA . ARG A 1 478 ? -5.407 20.427 3.742 1.00 91.38 478 ARG A CA 1
ATOM 3750 C C . ARG A 1 478 ? -4.633 21.660 3.291 1.00 91.38 478 ARG A C 1
ATOM 3752 O O . ARG A 1 478 ? -4.514 21.880 2.095 1.00 91.38 478 ARG A O 1
ATOM 3759 N N . GLU A 1 479 ? -4.160 22.459 4.240 1.00 91.62 479 GLU A N 1
ATOM 3760 C CA . GLU A 1 479 ? -3.435 23.696 3.952 1.00 91.62 479 GLU A CA 1
ATOM 3761 C C . GLU A 1 479 ? -1.995 23.416 3.519 1.00 91.62 479 GLU A C 1
ATOM 3763 O O . GLU A 1 479 ? -1.497 24.027 2.577 1.00 91.62 479 GLU A O 1
ATOM 3768 N N . LYS A 1 480 ? -1.323 22.488 4.208 1.00 84.38 480 LYS A N 1
ATOM 3769 C CA . LYS A 1 480 ? 0.136 22.373 4.154 1.00 84.38 480 LYS A CA 1
ATOM 3770 C C . LYS A 1 480 ? 0.650 21.137 3.426 1.00 84.38 480 LYS A C 1
ATOM 3772 O O . LYS A 1 480 ? 1.802 21.121 3.007 1.00 84.38 480 LYS A O 1
ATOM 3777 N N . THR A 1 481 ? -0.171 20.101 3.251 1.00 76.50 481 THR A N 1
ATOM 3778 C CA . THR A 1 481 ? 0.221 18.909 2.486 1.00 76.50 481 THR A CA 1
ATOM 3779 C C . THR A 1 481 ? -0.543 18.863 1.173 1.00 76.50 481 THR A C 1
ATOM 3781 O O . THR A 1 481 ? -1.625 18.290 1.091 1.00 76.50 481 THR A O 1
ATOM 3784 N N . ALA A 1 482 ? 0.050 19.442 0.126 1.00 61.94 482 ALA A N 1
ATOM 3785 C CA . ALA A 1 482 ? -0.528 19.486 -1.220 1.00 61.94 482 ALA A CA 1
ATOM 3786 C C . ALA A 1 482 ? -0.815 18.094 -1.830 1.00 61.94 482 ALA A C 1
ATOM 3788 O O . ALA A 1 482 ? -1.526 18.005 -2.825 1.00 61.94 482 ALA A O 1
ATOM 3789 N N . MET A 1 483 ? -0.282 17.008 -1.250 1.00 56.22 483 MET A N 1
ATOM 3790 C CA . MET A 1 483 ? -0.233 15.696 -1.906 1.00 56.22 483 MET A CA 1
ATOM 3791 C C . MET A 1 483 ? -0.694 14.488 -1.081 1.00 56.22 483 MET A C 1
ATOM 3793 O O . MET A 1 483 ? -0.811 13.398 -1.640 1.00 56.22 483 MET A O 1
ATOM 3797 N N . ASP A 1 484 ? -0.999 14.613 0.215 1.00 68.81 484 ASP A N 1
ATOM 3798 C CA . ASP A 1 484 ? -1.384 13.434 1.014 1.00 68.81 484 ASP A CA 1
ATOM 3799 C C . ASP A 1 484 ? -2.896 13.146 0.946 1.00 68.81 484 ASP A C 1
ATOM 3801 O O . ASP A 1 484 ? -3.601 13.100 1.958 1.00 68.81 484 ASP A O 1
ATOM 3805 N N . PHE A 1 485 ? -3.418 12.959 -0.274 1.00 77.75 485 PHE A N 1
ATOM 3806 C CA . PHE A 1 485 ? -4.837 12.663 -0.515 1.00 77.75 485 PHE A CA 1
ATOM 3807 C C . PHE A 1 485 ? -5.317 11.463 0.306 1.00 77.75 485 PHE A C 1
ATOM 3809 O O . PHE A 1 485 ? -6.399 11.499 0.897 1.00 77.75 485 PHE A O 1
ATOM 3816 N N . TRP A 1 486 ? -4.503 10.408 0.390 1.00 78.12 486 TRP A N 1
ATOM 3817 C CA . TRP A 1 486 ? -4.854 9.224 1.167 1.00 78.12 486 TRP A CA 1
ATOM 3818 C C . TRP A 1 486 ? -4.763 9.453 2.673 1.00 78.12 486 TRP A C 1
ATOM 3820 O O . TRP A 1 486 ? -5.656 9.017 3.404 1.00 78.12 486 TRP A O 1
ATOM 3830 N N . GLY A 1 487 ? -3.732 10.150 3.153 1.00 84.25 487 GLY A N 1
ATOM 3831 C CA . GLY A 1 487 ? -3.634 10.532 4.554 1.00 84.25 487 GLY A CA 1
ATOM 3832 C C . GLY A 1 487 ? -4.859 11.318 4.994 1.00 84.25 487 GLY A C 1
ATOM 3833 O O . GLY A 1 487 ? -5.443 10.977 6.019 1.00 84.25 487 GLY A O 1
ATOM 3834 N N . ILE A 1 488 ? -5.327 12.272 4.183 1.00 90.19 488 ILE A N 1
ATOM 3835 C CA . ILE A 1 488 ? -6.557 13.025 4.462 1.00 90.19 488 ILE A CA 1
ATOM 3836 C C . ILE A 1 488 ? -7.770 12.088 4.543 1.00 90.19 488 ILE A C 1
ATOM 3838 O O . ILE A 1 488 ? -8.518 12.162 5.516 1.00 90.19 488 ILE A O 1
ATOM 3842 N N . ILE A 1 489 ? -7.962 11.169 3.586 1.00 89.25 489 ILE A N 1
ATOM 3843 C CA . ILE A 1 489 ? -9.070 10.190 3.626 1.00 89.25 489 ILE A CA 1
ATOM 3844 C C . ILE A 1 489 ? -9.007 9.346 4.910 1.00 89.25 489 ILE A C 1
ATOM 3846 O O . ILE A 1 489 ? -10.013 9.172 5.603 1.00 89.25 489 ILE A O 1
ATOM 3850 N N . ARG A 1 490 ? -7.818 8.852 5.271 1.00 88.38 490 ARG A N 1
ATOM 3851 C CA . ARG A 1 490 ? -7.607 8.052 6.484 1.00 88.38 490 ARG A CA 1
ATOM 3852 C C . ARG A 1 490 ? -7.920 8.850 7.748 1.00 88.38 490 ARG A C 1
ATOM 3854 O O . ARG A 1 490 ? -8.574 8.329 8.652 1.00 88.38 490 ARG A O 1
ATOM 3861 N N . GLU A 1 491 ? -7.453 10.092 7.826 1.00 93.56 491 GLU A N 1
ATOM 3862 C CA . GLU A 1 491 ? -7.686 10.965 8.975 1.00 93.56 491 GLU A CA 1
ATOM 3863 C C . GLU A 1 491 ? -9.150 11.442 9.058 1.00 93.56 491 GLU A C 1
ATOM 3865 O O . GLU A 1 491 ? -9.659 11.618 10.166 1.00 93.56 491 GLU A O 1
ATOM 3870 N N . LEU A 1 492 ? -9.869 11.557 7.933 1.00 94.50 492 LEU A N 1
ATOM 3871 C CA . LEU A 1 492 ? -11.322 11.772 7.905 1.00 94.50 492 LEU A CA 1
ATOM 3872 C C . LEU A 1 492 ? -12.076 10.570 8.483 1.00 94.50 492 LEU A C 1
ATOM 3874 O O . LEU A 1 492 ? -12.968 10.735 9.311 1.00 94.50 492 LEU A O 1
ATOM 3878 N N . TRP A 1 493 ? -11.686 9.342 8.137 1.00 93.75 493 TRP A N 1
ATOM 3879 C CA . TRP A 1 493 ? -12.279 8.147 8.748 1.00 93.75 493 TRP A CA 1
ATOM 3880 C C . TRP A 1 493 ? -11.932 7.993 10.231 1.00 93.75 493 TRP A C 1
ATOM 3882 O O . TRP A 1 493 ? -12.742 7.482 11.007 1.00 93.75 493 TRP A O 1
ATOM 3892 N N . ALA A 1 494 ? -10.743 8.428 10.651 1.00 92.12 494 ALA A N 1
ATOM 3893 C CA . ALA A 1 494 ? -10.406 8.502 12.068 1.00 92.12 494 ALA A CA 1
ATOM 3894 C C . ALA A 1 494 ? -11.295 9.526 12.796 1.00 92.12 494 ALA A C 1
ATOM 3896 O O . ALA A 1 494 ? -11.797 9.222 13.880 1.00 92.12 494 ALA A O 1
ATOM 3897 N N . LEU A 1 495 ? -11.557 10.686 12.181 1.00 96.31 495 LEU A N 1
ATOM 3898 C CA . LEU A 1 495 ? -12.493 11.683 12.703 1.00 96.31 495 LEU A CA 1
ATOM 3899 C C . LEU A 1 495 ? -13.913 11.121 12.821 1.00 96.31 495 LEU A C 1
ATOM 3901 O O . LEU A 1 495 ? -14.516 11.250 13.880 1.00 96.31 495 LEU A O 1
ATOM 3905 N N . GLU A 1 496 ? -14.422 10.441 11.794 1.00 95.81 496 GLU A N 1
ATOM 3906 C CA . GLU A 1 496 ? -15.737 9.786 11.831 1.00 95.81 496 GLU A CA 1
ATOM 3907 C C . GLU A 1 496 ? -15.865 8.852 13.048 1.00 95.81 496 GLU A C 1
ATOM 3909 O O . GLU A 1 496 ? -16.822 8.953 13.816 1.00 95.81 496 GLU A O 1
ATOM 3914 N N . LYS A 1 497 ? -14.865 7.989 13.289 1.00 93.81 497 LYS A N 1
ATOM 3915 C CA . LYS A 1 497 ? -14.850 7.088 14.456 1.00 93.81 497 LYS A CA 1
ATOM 3916 C C . LYS A 1 497 ? -14.880 7.846 15.785 1.00 93.81 497 LYS A C 1
ATOM 3918 O O . LYS A 1 497 ? -15.499 7.373 16.738 1.00 93.81 497 LYS A O 1
ATOM 3923 N N . LEU A 1 498 ? -14.200 8.989 15.871 1.00 94.56 498 LEU A N 1
ATOM 3924 C CA . LEU A 1 498 ? -14.218 9.835 17.067 1.00 94.56 498 LEU A CA 1
ATOM 3925 C C . LEU A 1 498 ? -15.583 10.492 17.269 1.00 94.56 498 LEU A C 1
ATOM 3927 O O . LEU A 1 498 ? -16.087 10.481 18.388 1.00 94.56 498 LEU A O 1
ATOM 3931 N N . LEU A 1 499 ? -16.202 10.987 16.197 1.00 95.81 499 LEU A N 1
ATOM 3932 C CA . LEU A 1 499 ? -17.518 11.623 16.239 1.00 95.81 499 LEU A CA 1
ATOM 3933 C C . LEU A 1 499 ? -18.624 10.655 16.683 1.00 95.81 499 LEU A C 1
ATOM 3935 O O . LEU A 1 499 ? -19.487 11.029 17.479 1.00 95.81 499 LEU A O 1
ATOM 3939 N N . VAL A 1 500 ? -18.550 9.386 16.265 1.00 95.44 500 VAL A N 1
ATOM 3940 C CA . VAL A 1 500 ? -19.462 8.338 16.758 1.00 95.44 500 VAL A CA 1
ATOM 3941 C C . VAL A 1 500 ? -19.337 8.186 18.277 1.00 95.44 500 VAL A C 1
ATOM 3943 O O . VAL A 1 500 ? -20.342 8.124 18.979 1.00 95.44 500 VAL A O 1
ATOM 3946 N N . LYS A 1 501 ? -18.111 8.188 18.816 1.00 94.94 501 LYS A N 1
ATOM 3947 C CA . LYS A 1 501 ? -17.875 8.062 20.265 1.00 94.94 501 LYS A CA 1
ATOM 3948 C C . LYS A 1 501 ? -18.298 9.289 21.068 1.00 94.94 501 LYS A C 1
ATOM 3950 O O . LYS A 1 501 ? -18.585 9.159 22.254 1.00 94.94 501 LYS A O 1
ATOM 3955 N N . THR A 1 502 ? -18.324 10.474 20.460 1.00 95.00 502 THR A N 1
ATOM 3956 C CA . THR A 1 502 ? -18.790 11.694 21.135 1.00 95.00 502 THR A CA 1
ATOM 3957 C C . THR A 1 502 ? -20.308 11.828 21.182 1.00 95.00 502 THR A C 1
ATOM 3959 O O . THR A 1 502 ? -20.784 12.743 21.854 1.00 95.00 502 THR A O 1
ATOM 3962 N N . GLY A 1 503 ? -21.047 10.974 20.460 1.00 94.56 503 GLY A N 1
ATOM 3963 C CA . GLY A 1 503 ? -22.470 11.185 20.194 1.00 94.56 503 GLY A CA 1
ATOM 3964 C C . GLY A 1 503 ? -22.702 12.448 19.364 1.00 94.56 503 GLY A C 1
ATOM 3965 O O . GLY A 1 503 ? -23.602 13.217 19.678 1.00 94.56 503 GLY A O 1
ATOM 3966 N N . ALA A 1 504 ? -21.827 12.718 18.384 1.00 93.81 504 ALA A N 1
ATOM 3967 C CA . ALA A 1 504 ? -21.995 13.867 17.499 1.00 93.81 504 ALA A CA 1
ATOM 3968 C C . ALA A 1 504 ? -23.290 13.739 16.686 1.00 93.81 504 ALA A C 1
ATOM 3970 O O . ALA A 1 504 ? -23.748 12.630 16.399 1.00 93.81 504 ALA A O 1
ATOM 3971 N N . GLU A 1 505 ? -23.845 14.881 16.292 1.00 93.94 505 GLU A N 1
ATOM 3972 C CA . GLU A 1 505 ? -25.060 14.944 15.487 1.00 93.94 505 GLU A CA 1
ATOM 3973 C C . GLU A 1 505 ? -24.903 14.190 14.156 1.00 93.94 505 GLU A C 1
ATOM 3975 O O . GLU A 1 505 ? -23.834 14.184 13.535 1.00 93.94 505 GLU A O 1
ATOM 3980 N N . ALA A 1 506 ? -25.995 13.587 13.678 1.00 92.31 506 ALA A N 1
ATOM 3981 C CA . ALA A 1 506 ? -25.987 12.764 12.467 1.00 92.31 506 ALA A CA 1
ATOM 3982 C C . ALA A 1 506 ? -25.491 13.527 11.222 1.00 92.31 506 ALA A C 1
ATOM 3984 O O . ALA A 1 506 ? -24.809 12.950 10.377 1.00 92.31 506 ALA A O 1
ATOM 3985 N N . HIS A 1 507 ? -25.781 14.829 11.131 1.00 93.62 507 HIS A N 1
ATOM 3986 C CA . HIS A 1 507 ? -25.350 15.664 10.010 1.00 93.62 507 HIS A CA 1
ATOM 3987 C C . HIS A 1 507 ? -23.829 15.901 9.991 1.00 93.62 507 HIS A C 1
ATOM 3989 O O . HIS A 1 507 ? -23.239 15.938 8.914 1.00 93.62 507 HIS A O 1
ATOM 3995 N N . GLU A 1 508 ? -23.169 16.007 11.154 1.00 94.12 508 GLU A N 1
ATOM 3996 C CA . GLU A 1 508 ? -21.705 16.143 11.218 1.00 94.12 508 GLU A CA 1
ATOM 3997 C C . GLU A 1 508 ? -21.012 14.856 10.764 1.00 94.12 508 GLU A C 1
ATOM 3999 O O . GLU A 1 508 ? -20.022 14.895 10.030 1.00 94.12 508 GLU A O 1
ATOM 4004 N N . LEU A 1 509 ? -21.542 13.706 11.193 1.00 94.19 509 LEU A N 1
ATOM 4005 C CA . LEU A 1 509 ? -21.061 12.394 10.767 1.00 94.19 509 LEU A CA 1
ATOM 4006 C C . LEU A 1 509 ? -21.202 12.215 9.255 1.00 94.19 509 LEU A C 1
ATOM 4008 O O . LEU A 1 509 ? -20.263 11.755 8.602 1.00 94.19 509 LEU A O 1
ATOM 4012 N N . GLU A 1 510 ? -22.351 12.600 8.701 1.00 94.88 510 GLU A N 1
ATOM 4013 C CA . GLU A 1 510 ? -22.606 12.485 7.268 1.00 94.88 510 GLU A CA 1
ATOM 4014 C C . GLU A 1 510 ? -21.706 13.412 6.447 1.00 94.88 510 GLU A C 1
ATOM 4016 O O . GLU A 1 510 ? -21.130 12.972 5.456 1.00 94.88 510 GLU A O 1
ATOM 4021 N N . ALA A 1 511 ? -21.469 14.648 6.898 1.00 95.00 511 ALA A N 1
ATOM 4022 C CA . ALA A 1 511 ? -20.552 15.567 6.224 1.00 95.00 511 ALA A CA 1
ATOM 4023 C C . ALA A 1 511 ? -19.126 14.992 6.107 1.00 95.00 511 ALA A C 1
ATOM 4025 O O . ALA A 1 511 ? -18.527 15.019 5.031 1.00 95.00 511 ALA A O 1
ATOM 4026 N N . VAL A 1 512 ? -18.595 14.402 7.188 1.00 95.19 512 VAL A N 1
ATOM 4027 C CA . VAL A 1 512 ? -17.262 13.765 7.178 1.00 95.19 512 VAL A CA 1
ATOM 4028 C C . VAL A 1 512 ? -17.227 12.544 6.252 1.00 95.19 512 VAL A C 1
ATOM 4030 O O . VAL A 1 512 ? -16.227 12.318 5.565 1.00 95.19 512 VAL A O 1
ATOM 4033 N N . ARG A 1 513 ? -18.311 11.759 6.201 1.00 94.56 513 ARG A N 1
ATOM 4034 C CA . ARG A 1 513 ? -18.434 10.606 5.294 1.00 94.56 513 ARG A CA 1
ATOM 4035 C C . ARG A 1 513 ? -18.461 11.026 3.834 1.00 94.56 513 ARG A C 1
ATOM 4037 O O . ARG A 1 513 ? -17.725 10.443 3.038 1.00 94.56 513 ARG A O 1
ATOM 4044 N N . VAL A 1 514 ? -19.291 12.008 3.488 1.00 94.94 514 VAL A N 1
ATOM 4045 C CA . VAL A 1 514 ? -19.407 12.542 2.126 1.00 94.94 514 VAL A CA 1
ATOM 4046 C C . VAL A 1 514 ? -18.049 13.045 1.655 1.00 94.94 514 VAL A C 1
ATOM 4048 O O . VAL A 1 514 ? -17.576 12.589 0.616 1.00 94.94 514 VAL A O 1
ATOM 4051 N N . GLU A 1 515 ? -17.360 13.853 2.465 1.00 95.56 515 GLU A N 1
ATOM 4052 C CA . GLU A 1 515 ? -16.042 14.375 2.098 1.00 95.56 515 GLU A CA 1
ATOM 4053 C C . GLU A 1 515 ? -15.010 13.252 1.886 1.00 95.56 515 GLU A C 1
ATOM 4055 O O . GLU A 1 515 ? -14.267 13.253 0.901 1.00 95.56 515 GLU A O 1
ATOM 4060 N N . ALA A 1 516 ? -14.960 12.262 2.784 1.00 92.12 516 ALA A N 1
ATOM 4061 C CA . ALA A 1 516 ? -14.033 11.141 2.641 1.00 92.12 516 ALA A CA 1
ATOM 4062 C C . ALA A 1 516 ? -14.299 10.341 1.354 1.00 92.12 516 ALA A C 1
ATOM 4064 O O . ALA A 1 516 ? -13.358 9.913 0.684 1.00 92.12 516 ALA A O 1
ATOM 4065 N N . ASN A 1 517 ? -15.572 10.167 0.993 1.00 90.56 517 ASN A N 1
ATOM 4066 C CA . ASN A 1 517 ? -15.984 9.440 -0.205 1.00 90.56 517 ASN A CA 1
ATOM 4067 C C . ASN A 1 517 ? -15.684 10.217 -1.486 1.00 90.56 517 ASN A C 1
ATOM 4069 O O . ASN A 1 517 ? -15.247 9.618 -2.464 1.00 90.56 517 ASN A O 1
ATOM 4073 N N . GLU A 1 518 ? -15.906 11.529 -1.499 1.00 92.69 518 GLU A N 1
ATOM 4074 C CA . GLU A 1 518 ? -15.576 12.392 -2.636 1.00 92.69 518 GLU A CA 1
ATOM 4075 C C . GLU A 1 518 ? -14.075 12.405 -2.908 1.00 92.69 518 GLU A C 1
ATOM 4077 O O . GLU A 1 518 ? -13.656 12.210 -4.047 1.00 92.69 518 GLU A O 1
ATOM 4082 N N . ARG A 1 519 ? -13.251 12.518 -1.862 1.00 91.88 519 ARG A N 1
ATOM 4083 C CA . ARG A 1 519 ? -11.792 12.424 -2.005 1.00 91.88 519 ARG A CA 1
ATOM 4084 C C . ARG A 1 519 ? -11.346 11.041 -2.473 1.00 91.88 519 ARG A C 1
ATOM 4086 O O . ARG A 1 519 ? -10.452 10.940 -3.308 1.00 91.88 519 ARG A O 1
ATOM 4093 N N . ALA A 1 520 ? -11.969 9.977 -1.963 1.00 88.31 520 ALA A N 1
ATOM 4094 C CA . ALA A 1 520 ? -11.687 8.621 -2.423 1.00 88.31 520 ALA A CA 1
ATOM 4095 C C . ALA A 1 520 ? -12.074 8.420 -3.896 1.00 88.31 520 ALA A C 1
ATOM 4097 O O . ALA A 1 520 ? -11.336 7.756 -4.615 1.00 88.31 520 ALA A O 1
ATOM 4098 N N . ARG A 1 521 ? -13.187 9.009 -4.357 1.00 89.69 521 ARG A N 1
ATOM 4099 C CA . ARG A 1 521 ? -13.564 9.024 -5.780 1.00 89.69 521 ARG A CA 1
ATOM 4100 C C . ARG A 1 521 ? -12.525 9.756 -6.614 1.00 89.69 521 ARG A C 1
ATOM 4102 O O . ARG A 1 521 ? -11.954 9.131 -7.493 1.00 89.69 521 ARG A O 1
ATOM 4109 N N . ALA A 1 522 ? -12.182 10.990 -6.246 1.00 89.12 522 ALA A N 1
ATOM 4110 C CA . ALA A 1 522 ? -11.193 11.786 -6.969 1.00 89.12 522 ALA A CA 1
ATOM 4111 C C . ALA A 1 522 ? -9.844 11.056 -7.126 1.00 89.12 522 ALA A C 1
ATOM 4113 O O . ALA A 1 522 ? -9.243 11.084 -8.191 1.00 89.12 522 ALA A O 1
ATOM 4114 N N . LEU A 1 523 ? -9.396 10.325 -6.096 1.00 86.06 523 LEU A N 1
ATOM 4115 C CA . LEU A 1 523 ? -8.167 9.518 -6.145 1.00 86.06 523 LEU A CA 1
ATOM 4116 C C . LEU A 1 523 ? -8.249 8.306 -7.103 1.00 86.06 523 LEU A C 1
ATOM 4118 O O . LEU A 1 523 ? -7.224 7.761 -7.535 1.00 86.06 523 LEU A O 1
ATOM 4122 N N . LEU A 1 524 ? -9.460 7.824 -7.375 1.00 87.94 524 LEU A N 1
ATOM 4123 C CA . LEU A 1 524 ? -9.744 6.623 -8.164 1.00 87.94 524 LEU A CA 1
ATOM 4124 C C . LEU A 1 524 ? -10.304 6.929 -9.558 1.00 87.94 524 LEU A C 1
ATOM 4126 O O . LEU A 1 524 ? -10.398 6.006 -10.366 1.00 87.94 524 LEU A O 1
ATOM 4130 N N . ASP A 1 525 ? -10.667 8.178 -9.844 1.00 87.38 525 ASP A N 1
ATOM 4131 C CA . ASP A 1 525 ? -11.299 8.574 -11.105 1.00 87.38 525 ASP A CA 1
ATOM 4132 C C . ASP A 1 525 ? -10.337 8.508 -12.305 1.00 87.38 525 ASP A C 1
ATOM 4134 O O . ASP A 1 525 ? -10.793 8.354 -13.435 1.00 87.38 525 ASP A O 1
ATOM 4138 N N . ASP A 1 526 ? -9.018 8.465 -12.073 1.00 79.38 526 ASP A N 1
ATOM 4139 C CA . ASP A 1 526 ? -8.011 8.201 -13.117 1.00 79.38 526 ASP A CA 1
ATOM 4140 C C . ASP A 1 526 ? -8.095 6.783 -13.713 1.00 79.38 526 ASP A C 1
ATOM 4142 O O . ASP A 1 526 ? -7.419 6.469 -14.695 1.00 79.38 526 ASP A O 1
ATOM 4146 N N . ILE A 1 527 ? -8.884 5.889 -13.110 1.00 74.06 527 ILE A N 1
ATOM 4147 C CA . ILE A 1 527 ? -9.059 4.519 -13.587 1.00 74.06 527 ILE A CA 1
ATOM 4148 C C . ILE A 1 527 ? -10.322 4.475 -14.450 1.00 74.06 527 ILE A C 1
ATOM 4150 O O . ILE A 1 527 ? -11.422 4.654 -13.911 1.00 74.06 527 ILE A O 1
ATOM 4154 N N . PRO A 1 528 ? -10.205 4.178 -15.758 1.00 74.31 528 PRO A N 1
ATOM 4155 C CA . PRO A 1 528 ? -11.369 4.000 -16.612 1.00 74.31 528 PRO A CA 1
ATOM 4156 C C . PRO A 1 528 ? -12.294 2.923 -16.033 1.00 74.31 528 PRO A C 1
ATOM 4158 O O . PRO A 1 528 ? -11.821 1.856 -15.631 1.00 74.31 528 PRO A O 1
ATOM 4161 N N . ASP A 1 529 ? -13.607 3.173 -16.035 1.00 72.81 529 ASP A N 1
ATOM 4162 C CA . ASP A 1 529 ? -14.609 2.179 -15.610 1.00 72.81 529 ASP A CA 1
ATOM 4163 C C . ASP A 1 529 ? -14.478 0.866 -16.420 1.00 72.81 529 ASP A C 1
ATOM 4165 O O . ASP A 1 529 ? -14.703 -0.222 -15.882 1.00 72.81 529 ASP A O 1
ATOM 4169 N N . ASP A 1 530 ? -13.989 0.974 -17.661 1.00 74.25 530 ASP A N 1
ATOM 4170 C CA . ASP A 1 530 ? -13.810 -0.121 -18.621 1.00 74.25 530 ASP A CA 1
ATOM 4171 C C . ASP A 1 530 ? -12.406 -0.756 -18.601 1.00 74.25 530 ASP A C 1
ATOM 4173 O O . ASP A 1 530 ? -12.087 -1.584 -19.458 1.00 74.25 530 ASP A O 1
ATOM 4177 N N . ALA A 1 531 ? -11.527 -0.366 -17.669 1.00 56.19 531 ALA A N 1
ATOM 4178 C CA . ALA A 1 531 ? -10.219 -1.007 -17.548 1.00 56.19 531 ALA A CA 1
ATOM 4179 C C . ALA A 1 531 ? -10.411 -2.497 -17.176 1.00 56.19 531 ALA A C 1
ATOM 4181 O O . ALA A 1 531 ? -11.115 -2.758 -16.196 1.00 56.19 531 ALA A O 1
ATOM 4182 N N . PRO A 1 532 ? -9.846 -3.445 -17.952 1.00 46.44 532 PRO A N 1
ATOM 4183 C CA . PRO A 1 532 ? -10.129 -4.879 -17.841 1.00 46.44 532 PRO A CA 1
ATOM 4184 C C . PRO A 1 532 ? -9.815 -5.482 -16.467 1.00 46.44 532 PRO A C 1
ATOM 4186 O O . PRO A 1 532 ? -8.895 -4.980 -15.778 1.00 46.44 532 PRO A O 1
#

Radius of gyration: 35.54 Å; chains: 1; bounding box: 76×109×134 Å

Foldseek 3Di:
DDDDDDDDDPPPPPPDDDPDDDDDPVRCVVCVVVLCCVCQVVVDDLVVSQVCCCPPVVDHDDSVVVVVSCVVVVPDNCPPPPPPPPPPPDDDDDDDDDDDDDDDDDDDDDDPDPPPDDDDDQAADDPVNLLVLLVQLLVLLVVLLCVLCDPPDDDPVVCQQAQLALCLVVLLVVLLLLLVLLLVCVVVVNNVLSVLSLVVSLVSVLVCLQGNVHCVSVSVLVSLLVCVVSVVLVSNQVVLVSQLVSCVVRHDCPRSSNVNSVSLNVQSVRPNYPSNSSSVSSVVVVVVCCVPPVVNVVSVVVSVVSNLCNLAPVDDPPPPDPVSVVSNLLSVLLPVVVVVVVVVVVVVVVDDDPDDDDDDDDDDDDDDDDDDDDDDDDDDDDDDDDDDDDDDDDDDDDDDDDPPDDPPVVVVVVVVVVVVVPDPDPVNVVVVVQVSSLPGDVLSVLLVVLVVVLVVCVVVLVLVSSLVSLVVSLVSCVVPPPPPLSVNLVSLVVSLVSCVSVVHDPVVSVVSVVVSVVSSCVVSVVDPPPDD

pLDDT: mean 71.88, std 23.03, range [27.94, 98.31]